Protein AF-0000000087527049 (afdb_homodimer)

Structure (mmCIF, N/CA/C/O backbone):
data_AF-0000000087527049-model_v1
#
loop_
_entity.id
_entity.type
_entity.pdbx_description
1 polymer 'Acetyltransferase (Isoleucine patch superfamily)'
#
loop_
_atom_site.group_PDB
_atom_site.id
_atom_site.type_symbol
_atom_site.label_atom_id
_atom_site.label_alt_id
_atom_site.label_comp_id
_atom_site.label_asym_id
_atom_site.label_entity_id
_atom_site.label_seq_id
_atom_site.pdbx_PDB_ins_code
_atom_site.Cartn_x
_atom_site.Cartn_y
_atom_site.Cartn_z
_atom_site.occupancy
_atom_site.B_iso_or_equiv
_atom_site.auth_seq_id
_atom_site.auth_comp_id
_atom_site.auth_asym_id
_atom_site.auth_atom_id
_atom_site.pdbx_PDB_model_num
ATOM 1 N N . MET A 1 1 ? -22.688 22.109 10.289 1 33.84 1 MET A N 1
ATOM 2 C CA . MET A 1 1 ? -22.656 21.359 9.031 1 33.84 1 MET A CA 1
ATOM 3 C C . MET A 1 1 ? -21.297 21.5 8.352 1 33.84 1 MET A C 1
ATOM 5 O O . MET A 1 1 ? -20.812 22.625 8.148 1 33.84 1 MET A O 1
ATOM 9 N N . MET A 1 2 ? -20.406 20.609 8.586 1 43.03 2 MET A N 1
ATOM 10 C CA . MET A 1 2 ? -19.062 20.766 8.039 1 43.03 2 MET A CA 1
ATOM 11 C C . MET A 1 2 ? -19.125 21.203 6.582 1 43.03 2 MET A C 1
ATOM 13 O O . MET A 1 2 ? -19.797 20.578 5.758 1 43.03 2 MET A O 1
ATOM 17 N N . LYS A 1 3 ? -18.844 22.438 6.332 1 48.72 3 LYS A N 1
ATOM 18 C CA . LYS A 1 3 ? -18.766 22.938 4.961 1 48.72 3 LYS A CA 1
ATOM 19 C C . LYS A 1 3 ? -17.859 22.047 4.113 1 48.72 3 LYS A C 1
ATOM 21 O O . LYS A 1 3 ? -16.766 21.656 4.555 1 48.72 3 LYS A O 1
ATOM 26 N N . LYS A 1 4 ? -18.359 21.453 3.115 1 58.06 4 LYS A N 1
ATOM 27 C CA . LYS A 1 4 ? -17.578 20.734 2.115 1 58.06 4 LYS A CA 1
ATOM 28 C C . LYS A 1 4 ? -16.281 21.484 1.795 1 58.06 4 LYS A C 1
ATOM 30 O O . LYS A 1 4 ? -16.219 22.703 1.866 1 58.06 4 LYS A O 1
ATOM 35 N N . THR A 1 5 ? -15.195 20.75 1.821 1 59.56 5 THR A N 1
ATOM 36 C CA . THR A 1 5 ? -13.891 21.297 1.467 1 59.56 5 THR A CA 1
ATOM 37 C C . THR A 1 5 ? -14.039 22.375 0.393 1 59.56 5 THR A C 1
ATOM 39 O O . THR A 1 5 ? -13.359 23.406 0.44 1 59.56 5 THR A O 1
ATOM 42 N N . HIS A 1 6 ? -14.984 22.141 -0.376 1 60.09 6 HIS A N 1
ATOM 43 C CA . HIS A 1 6 ? -15.211 23.094 -1.454 1 60.09 6 HIS A CA 1
ATOM 44 C C . HIS A 1 6 ? -15.664 24.438 -0.907 1 60.09 6 HIS A C 1
ATOM 46 O O . HIS A 1 6 ? -15.195 25.484 -1.363 1 60.09 6 HIS A O 1
ATOM 52 N N . ASN A 1 7 ? -16.5 24.359 0.045 1 62.25 7 ASN A N 1
ATOM 53 C CA . ASN A 1 7 ? -17 25.594 0.624 1 62.25 7 ASN A CA 1
ATOM 54 C C . ASN A 1 7 ? -15.906 26.328 1.401 1 62.25 7 ASN A C 1
ATOM 56 O O . ASN A 1 7 ? -15.852 27.562 1.399 1 62.25 7 ASN A O 1
ATOM 60 N N . ALA A 1 8 ? -15.086 25.547 1.95 1 62.91 8 ALA A N 1
ATOM 61 C CA . ALA A 1 8 ? -13.992 26.141 2.719 1 62.91 8 ALA A CA 1
ATOM 62 C C . ALA A 1 8 ? -13.016 26.875 1.807 1 62.91 8 ALA A C 1
ATOM 64 O O . ALA A 1 8 ? -12.5 27.938 2.168 1 62.91 8 ALA A O 1
ATOM 65 N N . ILE A 1 9 ? -12.844 26.281 0.621 1 67.12 9 ILE A N 1
ATOM 66 C CA . ILE A 1 9 ? -11.891 26.859 -0.322 1 67.12 9 ILE A CA 1
ATOM 67 C C . ILE A 1 9 ? -12.508 28.078 -1.01 1 67.12 9 ILE A C 1
ATOM 69 O O . ILE A 1 9 ? -11.812 29.062 -1.279 1 67.12 9 ILE A O 1
ATOM 73 N N . THR A 1 10 ? -13.766 28 -1.134 1 65.75 10 THR A N 1
ATOM 74 C CA . THR A 1 10 ? -14.406 29.047 -1.923 1 65.75 10 THR A CA 1
ATOM 75 C C . THR A 1 10 ? -15.047 30.094 -1.015 1 65.75 10 THR A C 1
ATOM 77 O O . THR A 1 10 ? -15.5 31.141 -1.485 1 65.75 10 THR A O 1
ATOM 80 N N . GLY A 1 11 ? -15.055 29.734 0.241 1 66.56 11 GLY A N 1
ATOM 81 C CA . GLY A 1 11 ? -15.758 30.609 1.16 1 66.56 11 GLY A CA 1
ATOM 82 C C . GLY A 1 11 ? -15.062 31.953 1.349 1 66.56 11 GLY A C 1
ATOM 83 O O . GLY A 1 11 ? -14.109 32.281 0.635 1 66.56 11 GLY A O 1
ATOM 84 N N . LYS A 1 12 ? -15.641 32.812 2.234 1 73.38 12 LYS A N 1
ATOM 85 C CA . LYS A 1 12 ? -15.172 34.156 2.496 1 73.38 12 LYS A CA 1
ATOM 86 C C . LYS A 1 12 ? -13.875 34.156 3.297 1 73.38 12 LYS A C 1
ATOM 88 O O . LYS A 1 12 ? -13.617 33.219 4.055 1 73.38 12 LYS A O 1
ATOM 93 N N . GLY A 1 13 ? -12.906 34.969 3.078 1 79 13 GLY A N 1
ATOM 94 C CA . GLY A 1 13 ? -11.633 35.094 3.76 1 79 13 GLY A CA 1
ATOM 95 C C . GLY A 1 13 ? -10.461 35.25 2.809 1 79 13 GLY A C 1
ATOM 96 O O . GLY A 1 13 ? -10.594 35 1.606 1 79 13 GLY A O 1
ATOM 97 N N . SER A 1 14 ? -9.391 35.781 3.406 1 88.56 14 SER A N 1
ATOM 98 C CA . SER A 1 14 ? -8.18 35.938 2.596 1 88.56 14 SER A CA 1
ATOM 99 C C . SER A 1 14 ? -7.637 34.562 2.191 1 88.56 14 SER A C 1
ATOM 101 O O . SER A 1 14 ? -7.891 33.562 2.863 1 88.56 14 SER A O 1
ATOM 103 N N . PRO A 1 15 ? -7.055 34.438 1.02 1 88.38 15 PRO A N 1
ATOM 104 C CA . PRO A 1 15 ? -6.434 33.188 0.6 1 88.38 15 PRO A CA 1
ATOM 105 C C . PRO A 1 15 ? -5.543 32.562 1.682 1 88.38 15 PRO A C 1
ATOM 107 O O . PRO A 1 15 ? -5.539 31.359 1.872 1 88.38 15 PRO A O 1
ATOM 110 N N . LEU A 1 16 ? -4.781 33.406 2.369 1 91.19 16 LEU A N 1
ATOM 111 C CA . LEU A 1 16 ? -3.895 32.906 3.422 1 91.19 16 LEU A CA 1
ATOM 112 C C . LEU A 1 16 ? -4.695 32.312 4.57 1 91.19 16 LEU A C 1
ATOM 114 O O . LEU A 1 16 ? -4.348 31.234 5.082 1 91.19 16 LEU A O 1
ATOM 118 N N . SER A 1 17 ? -5.684 33 5.02 1 90.62 17 SER A N 1
ATOM 119 C CA . SER A 1 17 ? -6.5 32.5 6.117 1 90.62 17 SER A CA 1
ATOM 120 C C . SER A 1 17 ? -7.148 31.172 5.758 1 90.62 17 SER A C 1
ATOM 122 O O . SER A 1 17 ? -7.234 30.266 6.594 1 90.62 17 SER A O 1
ATOM 124 N N . LYS A 1 18 ? -7.613 31.016 4.59 1 89.75 18 LYS A N 1
ATOM 125 C CA . LYS A 1 18 ? -8.195 29.766 4.121 1 89.75 18 LYS A CA 1
ATOM 126 C C . LYS A 1 18 ? -7.164 28.641 4.152 1 89.75 18 LYS A C 1
ATOM 128 O O . LYS A 1 18 ? -7.473 27.516 4.566 1 89.75 18 LYS A O 1
ATOM 133 N N . TYR A 1 19 ? -6.008 28.953 3.65 1 92.69 19 TYR A N 1
ATOM 134 C CA . TYR A 1 19 ? -4.914 27.984 3.68 1 92.69 19 TYR A CA 1
ATOM 135 C C . TYR A 1 19 ? -4.613 27.547 5.105 1 92.69 19 TYR A C 1
ATOM 137 O O . TYR A 1 19 ? -4.453 26.359 5.375 1 92.69 19 TYR A O 1
ATOM 145 N N . GLN A 1 20 ? -4.547 28.531 5.949 1 92.56 20 GLN A N 1
ATOM 146 C CA . GLN A 1 20 ? -4.277 28.219 7.348 1 92.56 20 GLN A CA 1
ATOM 147 C C . GLN A 1 20 ? -5.359 27.328 7.934 1 92.56 20 GLN A C 1
ATOM 149 O O . GLN A 1 20 ? -5.062 26.359 8.648 1 92.56 20 GLN A O 1
ATOM 154 N N . ASP A 1 21 ? -6.527 27.578 7.574 1 90.06 21 ASP A N 1
ATOM 155 C CA . ASP A 1 21 ? -7.645 26.828 8.125 1 90.06 21 ASP A CA 1
ATOM 156 C C . ASP A 1 21 ? -7.664 25.406 7.586 1 90.06 21 ASP A C 1
ATOM 158 O O . ASP A 1 21 ? -8.016 24.469 8.305 1 90.06 21 ASP A O 1
ATOM 162 N N . ILE A 1 22 ? -7.293 25.188 6.398 1 89.56 22 ILE A N 1
ATOM 163 C CA . ILE A 1 22 ? -7.422 23.891 5.742 1 89.56 22 ILE A CA 1
ATOM 164 C C . ILE A 1 22 ? -6.16 23.062 5.984 1 89.56 22 ILE A C 1
ATOM 166 O O . ILE A 1 22 ? -6.242 21.875 6.301 1 89.56 22 ILE A O 1
ATOM 170 N N . MET A 1 23 ? -5.055 23.672 5.859 1 93.38 23 MET A N 1
ATOM 171 C CA . MET A 1 23 ? -3.793 22.938 5.848 1 93.38 23 MET A CA 1
ATOM 172 C C . MET A 1 23 ? -3.146 22.938 7.227 1 93.38 23 MET A C 1
ATOM 174 O O . MET A 1 23 ? -2.812 21.875 7.766 1 93.38 23 MET A O 1
ATOM 178 N N . VAL A 1 24 ? -3.002 24.125 7.801 1 94.06 24 VAL A N 1
ATOM 179 C CA . VAL A 1 24 ? -2.211 24.281 9.016 1 94.06 24 VAL A CA 1
ATOM 180 C C . VAL A 1 24 ? -3.047 23.906 10.234 1 94.06 24 VAL A C 1
ATOM 182 O O . VAL A 1 24 ? -2.57 23.188 11.125 1 94.06 24 VAL A O 1
ATOM 185 N N . GLY A 1 25 ? -4.281 24.344 10.367 1 91.81 25 GLY A N 1
ATOM 186 C CA . GLY A 1 25 ? -5.156 24.125 11.5 1 91.81 25 GLY A CA 1
ATOM 187 C C . GLY A 1 25 ? -5.02 25.188 12.578 1 91.81 25 GLY A C 1
ATOM 188 O O . GLY A 1 25 ? -5.438 24.984 13.719 1 91.81 25 GLY A O 1
ATOM 189 N N . SER A 1 26 ? -4.305 26.297 12.266 1 92.19 26 SER A N 1
ATOM 190 C CA . SER A 1 26 ? -4.09 27.406 13.188 1 92.19 26 SER A CA 1
ATOM 191 C C . SER A 1 26 ? -3.939 28.734 12.438 1 92.19 26 SER A C 1
ATOM 193 O O . SER A 1 26 ? -3.354 28.781 11.359 1 92.19 26 SER A O 1
ATOM 195 N N . ARG A 1 27 ? -4.336 29.766 13.094 1 91.44 27 ARG A N 1
ATOM 196 C CA . ARG A 1 27 ? -4.223 31.094 12.523 1 91.44 27 ARG A CA 1
ATOM 197 C C . ARG A 1 27 ? -2.979 31.812 13.039 1 91.44 27 ARG A C 1
ATOM 199 O O . ARG A 1 27 ? -2.68 32.938 12.625 1 91.44 27 ARG A O 1
ATOM 206 N N . SER A 1 28 ? -2.301 31.109 13.867 1 93.56 28 SER A N 1
ATOM 207 C CA . SER A 1 28 ? -1.06 31.656 14.398 1 93.56 28 SER A CA 1
ATOM 208 C C . SER A 1 28 ? -0.001 31.781 13.305 1 93.56 28 SER A C 1
ATOM 210 O O . SER A 1 28 ? 0.244 30.844 12.562 1 93.56 28 SER A O 1
ATOM 212 N N . PHE A 1 29 ? 0.633 32.906 13.258 1 94.62 29 PHE A N 1
ATOM 213 C CA . PHE A 1 29 ? 1.674 33.156 12.258 1 94.62 29 PHE A CA 1
ATOM 214 C C . PHE A 1 29 ? 2.885 32.25 12.523 1 94.62 29 PHE A C 1
ATOM 216 O O . PHE A 1 29 ? 3.496 31.75 11.586 1 94.62 29 PHE A O 1
ATOM 223 N N . ALA A 1 30 ? 3.223 32.125 13.789 1 96.12 30 ALA A N 1
ATOM 224 C CA . ALA A 1 30 ? 4.332 31.234 14.156 1 96.12 30 ALA A CA 1
ATOM 225 C C . ALA A 1 30 ? 4.066 29.797 13.711 1 96.12 30 ALA A C 1
ATOM 227 O O . ALA A 1 30 ? 4.953 29.141 13.172 1 96.12 30 ALA A O 1
ATOM 228 N N . ALA A 1 31 ? 2.859 29.344 13.906 1 95.38 31 ALA A N 1
ATOM 229 C CA . ALA A 1 31 ? 2.484 28 13.484 1 95.38 31 ALA A CA 1
ATOM 230 C C . ALA A 1 31 ? 2.549 27.859 11.969 1 95.38 31 ALA A C 1
ATOM 232 O O . ALA A 1 31 ? 3 26.828 11.453 1 95.38 31 ALA A O 1
ATOM 233 N N . PHE A 1 32 ? 2.031 28.875 11.273 1 96.38 32 PHE A N 1
ATOM 234 C CA . PHE A 1 32 ? 2.057 28.891 9.812 1 96.38 32 PHE A CA 1
ATOM 235 C C . PHE A 1 32 ? 3.488 28.797 9.297 1 96.38 32 PHE A C 1
ATOM 237 O O . PHE A 1 32 ? 3.785 27.969 8.438 1 96.38 32 PHE A O 1
ATOM 244 N N . LEU A 1 33 ? 4.414 29.594 9.812 1 97.69 33 LEU A N 1
ATOM 245 C CA . LEU A 1 33 ? 5.797 29.609 9.352 1 97.69 33 LEU A CA 1
ATOM 246 C C . LEU A 1 33 ? 6.473 28.266 9.617 1 97.69 33 LEU A C 1
ATOM 248 O O . LEU A 1 33 ? 7.238 27.781 8.789 1 97.69 33 LEU A O 1
ATOM 252 N N . TYR A 1 34 ? 6.258 27.75 10.852 1 97.88 34 TYR A N 1
ATOM 253 C CA . TYR A 1 34 ? 6.852 26.453 11.18 1 97.88 34 TYR A CA 1
ATOM 254 C C . TYR A 1 34 ? 6.336 25.375 10.25 1 97.88 34 TYR A C 1
ATOM 256 O O . TYR A 1 34 ? 7.105 24.516 9.789 1 97.88 34 TYR A O 1
ATOM 264 N N . TYR A 1 35 ? 5.023 25.391 10 1 97.75 35 TYR A N 1
ATOM 265 C CA . TYR A 1 35 ? 4.422 24.453 9.055 1 97.75 35 TYR A CA 1
ATOM 266 C C . TYR A 1 35 ? 5.078 24.578 7.684 1 97.75 35 TYR A C 1
ATOM 268 O O . TYR A 1 35 ? 5.438 23.562 7.07 1 97.75 35 TYR A O 1
ATOM 276 N N . GLU A 1 36 ? 5.23 25.797 7.141 1 97.81 36 GLU A N 1
ATOM 277 C CA . GLU A 1 36 ? 5.844 26.016 5.836 1 97.81 36 GLU A CA 1
ATOM 278 C C . GLU A 1 36 ? 7.273 25.484 5.797 1 97.81 36 GLU A C 1
ATOM 280 O O . GLU A 1 36 ? 7.695 24.891 4.805 1 97.81 36 GLU A O 1
ATOM 285 N N . TRP A 1 37 ? 8.031 25.766 6.875 1 97.94 37 TRP A N 1
ATOM 286 C CA . TRP A 1 37 ? 9.383 25.234 6.996 1 97.94 37 TRP A CA 1
ATOM 287 C C . TRP A 1 37 ? 9.391 23.719 6.871 1 97.94 37 TRP A C 1
ATOM 289 O O . TRP A 1 37 ? 10.172 23.156 6.09 1 97.94 37 TRP A O 1
ATOM 299 N N . CYS A 1 38 ? 8.5 23.078 7.52 1 98 38 CYS A N 1
ATOM 300 C CA . CYS A 1 38 ? 8.414 21.625 7.512 1 98 38 CYS A CA 1
ATOM 301 C C . CYS A 1 38 ? 7.988 21.109 6.141 1 98 38 CYS A C 1
ATOM 303 O O . CYS A 1 38 ? 8.453 20.062 5.695 1 98 38 CYS A O 1
ATOM 305 N N . GLN A 1 39 ? 7.059 21.812 5.469 1 97.25 39 GLN A N 1
ATOM 306 C CA . GLN A 1 39 ? 6.629 21.406 4.133 1 97.25 39 GLN A CA 1
ATOM 307 C C . GLN A 1 39 ? 7.801 21.406 3.154 1 97.25 39 GLN A C 1
ATOM 309 O O . GLN A 1 39 ? 7.855 20.578 2.244 1 97.25 39 GLN A O 1
ATOM 314 N N . LEU A 1 40 ? 8.75 22.328 3.295 1 96.94 40 LEU A N 1
ATOM 315 C CA . LEU A 1 40 ? 9.914 22.406 2.424 1 96.94 40 LEU A CA 1
ATOM 316 C C . LEU A 1 40 ? 10.797 21.172 2.582 1 96.94 40 LEU A C 1
ATOM 318 O O . LEU A 1 40 ? 11.5 20.781 1.648 1 96.94 40 LEU A O 1
ATOM 322 N N . LEU A 1 41 ? 10.719 20.578 3.703 1 97.44 41 LEU A N 1
ATOM 323 C CA . LEU A 1 41 ? 11.539 19.391 3.99 1 97.44 41 LEU A CA 1
ATOM 324 C C . LEU A 1 41 ? 10.891 18.141 3.418 1 97.44 41 LEU A C 1
ATOM 326 O O . LEU A 1 41 ? 11.555 17.109 3.273 1 97.44 41 LEU A O 1
ATOM 330 N N . GLY A 1 42 ? 9.617 18.172 3.125 1 96 42 GLY A N 1
ATOM 331 C CA . GLY A 1 42 ? 8.812 17.031 2.717 1 96 42 GLY A CA 1
ATOM 332 C C . GLY A 1 42 ? 9.398 16.281 1.536 1 96 42 GLY A C 1
ATOM 333 O O . GLY A 1 42 ? 9.594 15.062 1.6 1 96 42 GLY A O 1
ATOM 334 N N . PRO A 1 43 ? 9.812 17.016 0.559 1 95.12 43 PRO A N 1
ATOM 335 C CA . PRO A 1 43 ? 10.266 16.328 -0.649 1 95.12 43 PRO A CA 1
ATOM 336 C C . PRO A 1 43 ? 11.75 16 -0.619 1 95.12 43 PRO A C 1
ATOM 338 O O . PRO A 1 43 ? 12.258 15.32 -1.516 1 95.12 43 PRO A O 1
ATOM 341 N N . VAL A 1 44 ? 12.555 16.484 0.331 1 95.56 44 VAL A N 1
ATOM 342 C CA . VAL A 1 44 ? 13.992 16.234 0.388 1 95.56 44 VAL A CA 1
ATOM 343 C C . VAL A 1 44 ? 14.25 14.727 0.525 1 95.56 44 VAL A C 1
ATOM 345 O O . VAL A 1 44 ? 13.82 14.102 1.499 1 95.56 44 VAL A O 1
ATOM 348 N N . PRO A 1 45 ? 14.906 14.133 -0.459 1 94.88 45 PRO A N 1
ATOM 349 C CA . PRO A 1 45 ? 15.102 12.68 -0.456 1 94.88 45 PRO A CA 1
ATOM 350 C C . PRO A 1 45 ? 16.297 12.242 0.394 1 94.88 45 PRO A C 1
ATOM 352 O O . PRO A 1 45 ? 17 13.086 0.942 1 94.88 45 PRO A O 1
ATOM 355 N N . GLY A 1 46 ? 16.406 10.906 0.579 1 94.94 46 GLY A N 1
ATOM 356 C CA . GLY A 1 46 ? 17.609 10.305 1.128 1 94.94 46 GLY A CA 1
ATOM 357 C C . GLY A 1 46 ? 17.719 10.453 2.635 1 94.94 46 GLY A C 1
ATOM 358 O O . GLY A 1 46 ? 16.734 10.773 3.303 1 94.94 46 GLY A O 1
ATOM 359 N N . ALA A 1 47 ? 18.906 10.234 3.102 1 95.44 47 ALA A N 1
ATOM 360 C CA . ALA A 1 47 ? 19.203 10.211 4.535 1 95.44 47 ALA A CA 1
ATOM 361 C C . ALA A 1 47 ? 19.047 11.602 5.145 1 95.44 47 ALA A C 1
ATOM 363 O O . ALA A 1 47 ? 18.531 11.742 6.262 1 95.44 47 ALA A O 1
ATOM 364 N N . LEU A 1 48 ? 19.5 12.547 4.375 1 95.62 48 LEU A N 1
ATOM 365 C CA . LEU A 1 48 ? 19.375 13.914 4.875 1 95.62 48 LEU A CA 1
ATOM 366 C C . LEU A 1 48 ? 17.922 14.297 5.082 1 95.62 48 LEU A C 1
ATOM 368 O O . LEU A 1 48 ? 17.562 14.867 6.113 1 95.62 48 LEU A O 1
ATOM 372 N N . GLY A 1 49 ? 17.078 13.992 4.055 1 96.88 49 GLY A N 1
ATOM 373 C CA . GLY A 1 49 ? 15.656 14.266 4.199 1 96.88 49 GLY A CA 1
ATOM 374 C C . GLY A 1 49 ? 15.031 13.562 5.387 1 96.88 49 GLY A C 1
ATOM 375 O O . GLY A 1 49 ? 14.25 14.156 6.129 1 96.88 49 GLY A O 1
ATOM 376 N N . LEU A 1 50 ? 15.383 12.367 5.547 1 96.5 50 LEU A N 1
ATOM 377 C CA . LEU A 1 50 ? 14.875 11.57 6.66 1 96.5 50 LEU A CA 1
ATOM 378 C C . LEU A 1 50 ? 15.289 12.18 7.996 1 96.5 50 LEU A C 1
ATOM 380 O O . LEU A 1 50 ? 14.469 12.289 8.914 1 96.5 50 LEU A O 1
ATOM 384 N N . ALA A 1 51 ? 16.5 12.547 8.148 1 96.94 51 ALA A N 1
ATOM 385 C CA . ALA A 1 51 ? 17.031 13.117 9.383 1 96.94 51 ALA A CA 1
ATOM 386 C C . ALA A 1 51 ? 16.344 14.438 9.719 1 96.94 51 ALA A C 1
ATOM 388 O O . ALA A 1 51 ? 15.969 14.68 10.867 1 96.94 51 ALA A O 1
ATOM 389 N N . LEU A 1 52 ? 16.234 15.258 8.727 1 98.06 52 LEU A N 1
ATOM 390 C CA . LEU A 1 52 ? 15.633 16.562 8.945 1 98.06 52 LEU A CA 1
ATOM 391 C C . LEU A 1 52 ? 14.164 16.438 9.352 1 98.06 52 LEU A C 1
ATOM 393 O O . LEU A 1 52 ? 13.695 17.141 10.25 1 98.06 52 LEU A O 1
ATOM 397 N N . ARG A 1 53 ? 13.461 15.594 8.727 1 98.12 53 ARG A N 1
ATOM 398 C CA . ARG A 1 53 ? 12.062 15.398 9.086 1 98.12 53 ARG A CA 1
ATOM 399 C C . ARG A 1 53 ? 11.938 14.781 10.477 1 98.12 53 ARG A C 1
ATOM 401 O O . ARG A 1 53 ? 11.039 15.133 11.242 1 98.12 53 ARG A O 1
ATOM 408 N N . LYS A 1 54 ? 12.734 13.812 10.789 1 97.25 54 LYS A N 1
ATOM 409 C CA . LYS A 1 54 ? 12.75 13.242 12.133 1 97.25 54 LYS A CA 1
ATOM 410 C C . LYS A 1 54 ? 12.969 14.32 13.188 1 97.25 54 LYS A C 1
ATOM 412 O O . LYS A 1 54 ? 12.398 14.258 14.273 1 97.25 54 LYS A O 1
ATOM 417 N N . LEU A 1 55 ? 13.812 15.281 12.859 1 97.81 55 LEU A N 1
ATOM 418 C CA . LEU A 1 55 ? 14.188 16.328 13.805 1 97.81 55 LEU A CA 1
ATOM 419 C C . LEU A 1 55 ? 13.078 17.359 13.93 1 97.81 55 LEU A C 1
ATOM 421 O O . LEU A 1 55 ? 12.734 17.781 15.039 1 97.81 55 LEU A O 1
ATOM 425 N N . PHE A 1 56 ? 12.453 17.766 12.883 1 98.5 56 PHE A N 1
ATOM 426 C CA . PHE A 1 56 ? 11.633 18.969 12.906 1 98.5 56 PHE A CA 1
ATOM 427 C C . PHE A 1 56 ? 10.148 18.609 12.891 1 98.5 56 PHE A C 1
ATOM 429 O O . PHE A 1 56 ? 9.32 19.359 13.414 1 98.5 56 PHE A O 1
ATOM 436 N N . TRP A 1 57 ? 9.703 17.531 12.266 1 98.69 57 TRP A N 1
ATOM 437 C CA . TRP A 1 57 ? 8.289 17.266 11.992 1 98.69 57 TRP A CA 1
ATOM 438 C C . TRP A 1 57 ? 7.547 16.938 13.281 1 98.69 57 TRP A C 1
ATOM 440 O O . TRP A 1 57 ? 6.352 17.203 13.406 1 98.69 57 TRP A O 1
ATOM 450 N N . PRO A 1 58 ? 8.203 16.312 14.281 1 98.62 58 PRO A N 1
ATOM 451 C CA . PRO A 1 58 ? 7.477 15.93 15.492 1 98.62 58 PRO A CA 1
ATOM 452 C C . PRO A 1 58 ? 6.746 17.109 16.141 1 98.62 58 PRO A C 1
ATOM 454 O O . PRO A 1 58 ? 5.645 16.938 16.672 1 98.62 58 PRO A O 1
ATOM 457 N N . ALA A 1 59 ? 7.27 18.266 16.078 1 98.19 59 ALA A N 1
ATOM 458 C CA . ALA A 1 59 ? 6.699 19.422 16.75 1 98.19 59 ALA A CA 1
ATOM 459 C C . ALA A 1 59 ? 5.406 19.875 16.078 1 98.19 59 ALA A C 1
ATOM 461 O O . ALA A 1 59 ? 4.648 20.672 16.625 1 98.19 59 ALA A O 1
ATOM 462 N N . MET A 1 60 ? 5.109 19.391 14.883 1 97.56 60 MET A N 1
ATOM 463 C CA . MET A 1 60 ? 3.887 19.766 14.172 1 97.56 60 MET A CA 1
ATOM 464 C C . MET A 1 60 ? 2.68 19.031 14.75 1 97.56 60 MET A C 1
ATOM 466 O O . MET A 1 60 ? 1.553 19.516 14.664 1 97.56 60 MET A O 1
ATOM 470 N N . PHE A 1 61 ? 2.934 17.844 15.273 1 98.44 61 PHE A N 1
ATOM 471 C CA . PHE A 1 61 ? 1.848 16.969 15.688 1 98.44 61 PHE A CA 1
ATOM 472 C C . PHE A 1 61 ? 1.352 17.344 17.078 1 98.44 61 PHE A C 1
ATOM 474 O O . PHE A 1 61 ? 2.057 18.016 17.844 1 98.44 61 PHE A O 1
ATOM 481 N N . ALA A 1 62 ? 0.098 16.938 17.312 1 98.19 62 ALA A N 1
ATOM 482 C CA . ALA A 1 62 ? -0.417 17.125 18.672 1 98.19 62 ALA A CA 1
ATOM 483 C C . ALA A 1 62 ? 0.479 16.438 19.703 1 98.19 62 ALA A C 1
ATOM 485 O O . ALA A 1 62 ? 0.753 17 20.766 1 98.19 62 ALA A O 1
ATOM 486 N N . SER A 1 63 ? 0.846 15.258 19.422 1 98.5 63 SER A N 1
ATOM 487 C CA . SER A 1 63 ? 1.871 14.5 20.125 1 98.5 63 SER A CA 1
ATOM 488 C C . SER A 1 63 ? 2.617 13.555 19.203 1 98.5 63 SER A C 1
ATOM 490 O O . SER A 1 63 ? 2.082 13.141 18.172 1 98.5 63 SER A O 1
ATOM 492 N N . CYS A 1 64 ? 3.791 13.289 19.531 1 98.5 64 CYS A N 1
ATOM 493 C CA . CYS A 1 64 ? 4.641 12.391 18.766 1 98.5 64 CYS A CA 1
ATOM 494 C C . CYS A 1 64 ? 5.641 11.68 19.672 1 98.5 64 CYS A C 1
ATOM 496 O O . CYS A 1 64 ? 6.543 12.312 20.219 1 98.5 64 CYS A O 1
ATOM 498 N N . GLY A 1 65 ? 5.441 10.406 19.766 1 98.12 65 GLY A N 1
ATOM 499 C CA . GLY A 1 65 ? 6.344 9.633 20.594 1 98.12 65 GLY A CA 1
ATOM 500 C C . GLY A 1 65 ? 7.734 9.492 20.016 1 98.12 65 GLY A C 1
ATOM 501 O O . GLY A 1 65 ? 7.98 9.914 18.875 1 98.12 65 GLY A O 1
ATOM 502 N N . ARG A 1 66 ? 8.586 8.867 20.797 1 96.5 66 ARG A N 1
ATOM 503 C CA . ARG A 1 66 ? 9.969 8.664 20.359 1 96.5 66 ARG A CA 1
ATOM 504 C C . ARG A 1 66 ? 10.039 7.645 19.234 1 96.5 66 ARG A C 1
ATOM 506 O O . ARG A 1 66 ? 9.188 6.754 19.141 1 96.5 66 ARG A O 1
ATOM 513 N N . GLY A 1 67 ? 11.023 7.859 18.344 1 95.56 67 GLY A N 1
ATOM 514 C CA . GLY A 1 67 ? 11.367 6.828 17.391 1 95.56 67 GLY A CA 1
ATOM 515 C C . GLY A 1 67 ? 10.539 6.906 16.109 1 95.56 67 GLY A C 1
ATOM 516 O O . GLY A 1 67 ? 10.648 6.043 15.242 1 95.56 67 GLY A O 1
ATOM 517 N N . CYS A 1 68 ? 9.727 7.879 15.961 1 97.19 68 CYS A N 1
ATOM 518 C CA . CYS A 1 68 ? 8.906 8.008 14.758 1 97.19 68 CYS A CA 1
ATOM 519 C C . CYS A 1 68 ? 9.766 8.352 13.547 1 97.19 68 CYS A C 1
ATOM 521 O O . CYS A 1 68 ? 10.805 9 13.68 1 97.19 68 CYS A O 1
ATOM 523 N N . MET A 1 69 ? 9.359 7.844 12.453 1 96.81 69 MET A N 1
ATOM 524 C CA . MET A 1 69 ? 10.07 8.07 11.195 1 96.81 69 MET A CA 1
ATOM 525 C C . MET A 1 69 ? 9.117 8.555 10.109 1 96.81 69 MET A C 1
ATOM 527 O O . MET A 1 69 ? 8 8.055 9.992 1 96.81 69 MET A O 1
ATOM 531 N N . PHE A 1 70 ? 9.602 9.5 9.281 1 98.25 70 PHE A N 1
ATOM 532 C CA . PHE A 1 70 ? 8.797 10.117 8.234 1 98.25 70 PHE A CA 1
ATOM 533 C C . PHE A 1 70 ? 9.531 10.102 6.902 1 98.25 70 PHE A C 1
ATOM 535 O O . PHE A 1 70 ? 10.508 10.828 6.719 1 98.25 70 PHE A O 1
ATOM 542 N N . ALA A 1 71 ? 9.031 9.305 5.988 1 97.75 71 ALA A N 1
ATOM 543 C CA . ALA A 1 71 ? 9.648 9.25 4.664 1 97.75 71 ALA A CA 1
ATOM 544 C C . ALA A 1 71 ? 9.281 10.484 3.84 1 97.75 71 ALA A C 1
ATOM 546 O O . ALA A 1 71 ? 8.805 11.477 4.383 1 97.75 71 ALA A O 1
ATOM 547 N N . SER A 1 72 ? 9.695 10.492 2.594 1 97.25 72 SER A N 1
ATOM 548 C CA . SER A 1 72 ? 9.5 11.68 1.765 1 97.25 72 SER A CA 1
ATOM 549 C C . SER A 1 72 ? 8.125 11.68 1.117 1 97.25 72 SER A C 1
ATOM 551 O O . SER A 1 72 ? 7.48 10.625 1.009 1 97.25 72 SER A O 1
ATOM 553 N N . GLY A 1 73 ? 7.648 12.82 0.75 1 97.06 73 GLY A N 1
ATOM 554 C CA . GLY A 1 73 ? 6.441 12.969 -0.046 1 97.06 73 GLY A CA 1
ATOM 555 C C . GLY A 1 73 ? 5.172 12.805 0.764 1 97.06 73 GLY A C 1
ATOM 556 O O . GLY A 1 73 ? 4.105 12.523 0.208 1 97.06 73 GLY A O 1
ATOM 557 N N . ILE A 1 74 ? 5.27 12.906 2.025 1 98.06 74 ILE A N 1
ATOM 558 C CA . ILE A 1 74 ? 4.105 12.812 2.902 1 98.06 74 ILE A CA 1
ATOM 559 C C . ILE A 1 74 ? 3.348 14.141 2.895 1 98.06 74 ILE A C 1
ATOM 561 O O . ILE A 1 74 ? 3.955 15.211 2.895 1 98.06 74 ILE A O 1
ATOM 565 N N . THR A 1 75 ? 2.031 14.031 2.881 1 98.12 75 THR A N 1
ATOM 566 C CA . THR A 1 75 ? 1.164 15.195 2.986 1 98.12 75 THR A CA 1
ATOM 567 C C . THR A 1 75 ? 0.427 15.203 4.32 1 98.12 75 THR A C 1
ATOM 569 O O . THR A 1 75 ? -0.241 14.227 4.672 1 98.12 75 THR A O 1
ATOM 572 N N . LEU A 1 76 ? 0.551 16.281 5.031 1 98.25 76 LEU A N 1
ATOM 573 C CA . LEU A 1 76 ? -0.128 16.438 6.312 1 98.25 76 LEU A CA 1
ATOM 574 C C . LEU A 1 76 ? -1.074 17.641 6.281 1 98.25 76 LEU A C 1
ATOM 576 O O . LEU A 1 76 ? -0.674 18.734 5.902 1 98.25 76 LEU A O 1
ATOM 580 N N . ARG A 1 77 ? -2.281 17.391 6.617 1 97.81 77 ARG A N 1
ATOM 581 C CA . ARG A 1 77 ? -3.244 18.469 6.836 1 97.81 77 ARG A CA 1
ATOM 582 C C . ARG A 1 77 ? -3.68 18.516 8.297 1 97.81 77 ARG A C 1
ATOM 584 O O . ARG A 1 77 ? -4.191 17.531 8.836 1 97.81 77 ARG A O 1
ATOM 591 N N . GLN A 1 78 ? -3.498 19.672 8.922 1 97.25 78 GLN A N 1
ATOM 592 C CA . GLN A 1 78 ? -3.799 19.938 10.328 1 97.25 78 GLN A CA 1
ATOM 593 C C . GLN A 1 78 ? -3.135 18.906 11.234 1 97.25 78 GLN A C 1
ATOM 595 O O . GLN A 1 78 ? -3.809 18.25 12.031 1 97.25 78 GLN A O 1
ATOM 600 N N . PRO A 1 79 ? -1.796 18.859 11.117 1 98 79 PRO A N 1
ATOM 601 C CA . PRO A 1 79 ? -1.082 17.859 11.914 1 98 79 PRO A CA 1
ATOM 602 C C . PRO A 1 79 ? -1.225 18.094 13.414 1 98 79 PRO A C 1
ATOM 604 O O . PRO A 1 79 ? -0.986 17.172 14.211 1 98 79 PRO A O 1
ATOM 607 N N . SER A 1 80 ? -1.638 19.25 13.828 1 97.38 80 SER A N 1
ATOM 608 C CA . SER A 1 80 ? -1.847 19.547 15.242 1 97.38 80 SER A CA 1
ATOM 609 C C . SER A 1 80 ? -3.016 18.75 15.812 1 97.38 80 SER A C 1
ATOM 611 O O . SER A 1 80 ? -3.225 18.719 17.016 1 97.38 80 SER A O 1
ATOM 613 N N . LYS A 1 81 ? -3.719 18.031 14.984 1 98.12 81 LYS A N 1
ATOM 614 C CA . LYS A 1 81 ? -4.848 17.219 15.414 1 98.12 81 LYS A CA 1
ATOM 615 C C 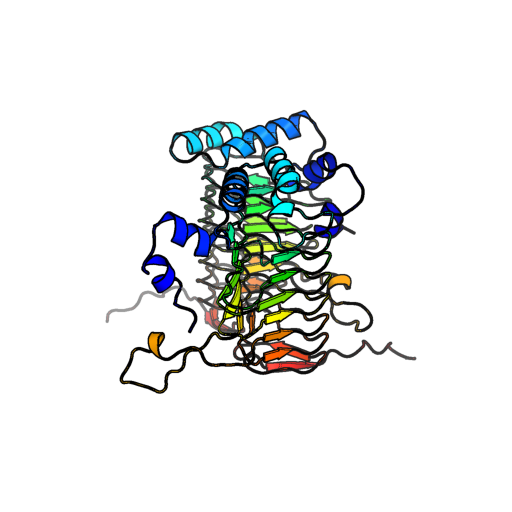. LYS A 1 81 ? -4.512 15.727 15.336 1 98.12 81 LYS A C 1
ATOM 617 O O . LYS A 1 81 ? -5.398 14.883 15.422 1 98.12 81 LYS A O 1
ATOM 622 N N . ILE A 1 82 ? -3.289 15.398 15.141 1 98.81 82 ILE A N 1
ATOM 623 C CA . ILE A 1 82 ? -2.84 14.023 14.961 1 98.81 82 ILE A CA 1
ATOM 624 C C . ILE A 1 82 ? -1.931 13.617 16.109 1 98.81 82 ILE A C 1
ATOM 626 O O . ILE A 1 82 ? -0.967 14.32 16.438 1 98.81 82 ILE A O 1
ATOM 630 N N . ASP A 1 83 ? -2.256 12.523 16.75 1 98.81 83 ASP A N 1
ATOM 631 C CA . ASP A 1 83 ? -1.472 11.922 17.828 1 98.81 83 ASP A CA 1
ATOM 632 C C . ASP A 1 83 ? -0.734 10.68 17.328 1 98.81 83 ASP A C 1
ATOM 634 O O . ASP A 1 83 ? -1.355 9.734 16.828 1 98.81 83 ASP A O 1
ATOM 638 N N . LEU A 1 84 ? 0.527 10.711 17.484 1 98.88 84 LEU A N 1
ATOM 639 C CA . LEU A 1 84 ? 1.356 9.562 17.141 1 98.88 84 LEU A CA 1
ATOM 640 C C . LEU A 1 84 ? 2.01 8.961 18.375 1 98.88 84 LEU A C 1
ATOM 642 O O . LEU A 1 84 ? 2.633 9.68 19.156 1 98.88 84 LEU A O 1
ATOM 646 N N . GLY A 1 85 ? 1.872 7.66 18.516 1 98.75 85 GLY A N 1
ATOM 647 C CA . GLY A 1 85 ? 2.596 6.961 19.578 1 98.75 85 GLY A CA 1
ATOM 648 C C . GLY A 1 85 ? 4.082 6.828 19.281 1 98.75 85 GLY A C 1
ATOM 649 O O . GLY A 1 85 ? 4.648 7.629 18.547 1 98.75 85 GLY A O 1
ATOM 650 N N . GLU A 1 86 ? 4.707 5.852 19.984 1 98.25 86 GLU A N 1
ATOM 651 C CA . GLU A 1 86 ? 6.129 5.586 19.781 1 98.25 86 GLU A CA 1
ATOM 652 C C . GLU A 1 86 ? 6.359 4.695 18.562 1 98.25 86 GLU A C 1
ATOM 654 O O . GLU A 1 86 ? 5.527 3.85 18.234 1 98.25 86 GLU A O 1
ATOM 659 N N . ASP A 1 87 ? 7.492 4.926 17.891 1 97.31 87 ASP A N 1
ATOM 660 C CA . ASP A 1 87 ? 7.996 4.055 16.828 1 97.31 87 ASP A CA 1
ATOM 661 C C . ASP A 1 87 ? 6.969 3.902 15.711 1 97.31 87 ASP A C 1
ATOM 663 O O . ASP A 1 87 ? 6.723 2.791 15.234 1 97.31 87 ASP A O 1
ATOM 667 N N . VAL A 1 88 ? 6.332 5.008 15.375 1 98.5 88 VAL A N 1
ATOM 668 C CA . VAL A 1 88 ? 5.43 5.051 14.234 1 98.5 88 VAL A CA 1
ATOM 669 C C . VAL A 1 88 ? 6.223 5.348 12.961 1 98.5 88 VAL A C 1
ATOM 671 O O . VAL A 1 88 ? 7.121 6.191 12.961 1 98.5 88 VAL A O 1
ATOM 674 N N . VAL A 1 89 ? 5.902 4.617 11.898 1 98.19 89 VAL A N 1
ATOM 675 C CA . VAL A 1 89 ? 6.57 4.828 10.617 1 98.19 89 VAL A CA 1
ATOM 676 C C . VAL A 1 89 ? 5.555 5.262 9.57 1 98.19 89 VAL A C 1
ATOM 678 O O . VAL A 1 89 ? 4.555 4.574 9.336 1 98.19 89 VAL A O 1
ATOM 681 N N . LEU A 1 90 ? 5.734 6.371 8.953 1 98.62 90 LEU A N 1
ATOM 682 C CA . LEU A 1 90 ? 5 6.824 7.781 1 98.62 90 LEU A CA 1
ATOM 683 C C . LEU A 1 90 ? 5.859 6.723 6.527 1 98.62 90 LEU A C 1
ATOM 685 O O . LEU A 1 90 ? 6.832 7.465 6.375 1 98.62 90 LEU A O 1
ATOM 689 N N . SER A 1 91 ? 5.496 5.859 5.652 1 98.31 91 SER A N 1
ATOM 690 C CA . SER A 1 91 ? 6.293 5.625 4.453 1 98.31 91 SER A CA 1
ATOM 691 C C . SER A 1 91 ? 5.98 6.66 3.373 1 98.31 91 SER A C 1
ATOM 693 O O . SER A 1 91 ? 5.145 7.539 3.574 1 98.31 91 SER A O 1
ATOM 695 N N . GLU A 1 92 ? 6.719 6.555 2.318 1 98.06 92 GLU A N 1
ATOM 696 C CA . GLU A 1 92 ? 6.617 7.535 1.242 1 98.06 92 GLU A CA 1
ATOM 697 C C . GLU A 1 92 ? 5.18 7.656 0.737 1 98.06 92 GLU A C 1
ATOM 699 O O . GLU A 1 92 ? 4.484 6.648 0.586 1 98.06 92 GLU A O 1
ATOM 704 N N . GLY A 1 93 ? 4.727 8.898 0.539 1 98.12 93 GLY A N 1
ATOM 705 C CA . GLY A 1 93 ? 3.494 9.18 -0.183 1 98.12 93 GLY A CA 1
ATOM 706 C C . GLY A 1 93 ? 2.26 9.125 0.697 1 98.12 93 GLY A C 1
ATOM 707 O O . GLY A 1 93 ? 1.145 9.352 0.225 1 98.12 93 GLY A O 1
ATOM 708 N N . CYS A 1 94 ? 2.438 8.875 1.958 1 98.75 94 CYS A N 1
ATOM 709 C CA . CYS A 1 94 ? 1.279 8.844 2.846 1 98.75 94 CYS A CA 1
ATOM 710 C C . CYS A 1 94 ? 0.601 10.203 2.906 1 98.75 94 CYS A C 1
ATOM 712 O O . CYS A 1 94 ? 1.256 11.234 2.744 1 98.75 94 CYS A O 1
ATOM 714 N N . ILE A 1 95 ? -0.729 10.195 3.115 1 98.81 95 ILE A N 1
ATOM 715 C CA . ILE A 1 95 ? -1.532 11.398 3.318 1 98.81 95 ILE A CA 1
ATOM 716 C C . ILE A 1 95 ? -2.322 11.273 4.621 1 98.81 95 ILE A C 1
ATOM 718 O O . ILE A 1 95 ? -3.109 10.344 4.789 1 98.81 95 ILE A O 1
ATOM 722 N N . LEU A 1 96 ? -2.105 12.125 5.535 1 98.81 96 LEU A N 1
ATOM 723 C CA . LEU A 1 96 ? -2.895 12.211 6.758 1 98.81 96 LEU A CA 1
ATOM 724 C C . LEU A 1 96 ? -3.643 13.539 6.832 1 98.81 96 LEU A C 1
ATOM 726 O O . LEU A 1 96 ? -3.021 14.602 6.93 1 98.81 96 LEU A O 1
ATOM 730 N N . ASP A 1 97 ? -4.926 13.438 6.742 1 98.38 97 ASP A N 1
ATOM 731 C CA . ASP A 1 97 ? -5.82 14.594 6.781 1 98.38 97 ASP A CA 1
ATOM 732 C C . ASP A 1 97 ? -6.605 14.633 8.094 1 98.38 97 ASP A C 1
ATOM 734 O O . ASP A 1 97 ? -7.605 13.922 8.242 1 98.38 97 ASP A O 1
ATOM 738 N N . GLY A 1 98 ? -6.199 15.484 9.016 1 97.38 98 GLY A N 1
ATOM 739 C CA . GLY A 1 98 ? -6.781 15.531 10.352 1 97.38 98 GLY A CA 1
ATOM 740 C C . GLY A 1 98 ? -7.879 16.562 10.484 1 97.38 98 GLY A C 1
ATOM 741 O O . GLY A 1 98 ? -8.219 16.969 11.602 1 97.38 98 GLY A O 1
ATOM 742 N N . ARG A 1 99 ? -8.438 17 9.414 1 93.25 99 ARG A N 1
ATOM 743 C CA . ARG A 1 99 ? -9.422 18.078 9.469 1 93.25 99 ARG A CA 1
ATOM 744 C C . ARG A 1 99 ? -10.648 17.656 10.266 1 93.25 99 ARG A C 1
ATOM 746 O O . ARG A 1 99 ? -11.273 16.641 9.961 1 93.25 99 ARG A O 1
ATOM 753 N N . HIS A 1 100 ? -10.867 18.453 11.188 1 92.88 100 HIS A N 1
ATOM 754 C CA . HIS A 1 100 ? -12.039 18.281 12.039 1 92.88 100 HIS A CA 1
ATOM 755 C C . HIS A 1 100 ? -12.484 19.609 12.641 1 92.88 100 HIS A C 1
ATOM 757 O O . HIS A 1 100 ? -11.664 20.375 13.148 1 92.88 100 HIS A O 1
ATOM 763 N N . GLY A 1 101 ? -13.758 19.844 12.703 1 87.12 101 GLY A N 1
ATOM 764 C CA . GLY A 1 101 ? -14.258 21.109 13.18 1 87.12 101 GLY A CA 1
ATOM 765 C C . GLY A 1 101 ? -14.422 21.172 14.688 1 87.12 101 GLY A C 1
ATOM 766 O O . GLY A 1 101 ? -14.344 22.234 15.289 1 87.12 101 GLY A O 1
ATOM 767 N N . THR A 1 102 ? -14.539 20.094 15.305 1 89.69 102 THR A N 1
ATOM 768 C CA . THR A 1 102 ? -14.922 20.125 16.719 1 89.69 102 THR A CA 1
ATOM 769 C C . THR A 1 102 ? -13.938 19.312 17.562 1 89.69 102 THR A C 1
ATOM 771 O O . THR A 1 102 ? -13.539 19.734 18.641 1 89.69 102 THR A O 1
ATOM 774 N N . GLU A 1 103 ? -13.469 18.188 17.062 1 93.19 103 GLU A N 1
ATOM 775 C CA . GLU A 1 103 ? -12.609 17.312 17.844 1 93.19 103 GLU A CA 1
ATOM 776 C C . GLU A 1 103 ? -11.172 17.812 17.859 1 93.19 103 GLU A C 1
ATOM 778 O O . GLU A 1 103 ? -10.625 18.188 16.812 1 93.19 103 GLU A O 1
ATOM 783 N N . PRO A 1 104 ? -10.57 17.859 19.016 1 95.31 104 PRO A N 1
ATOM 784 C CA . PRO A 1 104 ? -9.18 18.328 19.094 1 95.31 104 PRO A CA 1
ATOM 785 C C . PRO A 1 104 ? -8.203 17.344 18.453 1 95.31 104 PRO A C 1
ATOM 787 O O . PRO A 1 104 ? -7.18 17.766 17.906 1 95.31 104 PRO A O 1
ATOM 790 N N . ILE A 1 105 ? -8.484 16.062 18.625 1 98.06 105 ILE A N 1
ATOM 791 C CA . ILE A 1 105 ? -7.684 15.008 18 1 98.06 105 ILE A CA 1
ATOM 792 C C . ILE A 1 105 ? -8.555 14.188 17.062 1 98.06 105 ILE A C 1
ATOM 794 O O . ILE A 1 105 ? -9.586 13.648 17.469 1 98.06 105 ILE A O 1
ATOM 798 N N . SER A 1 106 ? -8.195 14.156 15.82 1 98.25 106 SER A N 1
ATOM 799 C CA . SER A 1 106 ? -9.016 13.453 14.836 1 98.25 106 SER A CA 1
ATOM 800 C C . SER A 1 106 ? -8.352 12.148 14.406 1 98.25 106 SER A C 1
ATOM 802 O O . SER A 1 106 ? -9.039 11.203 14 1 98.25 106 SER A O 1
ATOM 804 N N . ILE A 1 107 ? -7.004 12.023 14.422 1 98.88 107 ILE A N 1
ATOM 805 C CA . ILE A 1 107 ? -6.27 10.812 14.07 1 98.88 107 ILE A CA 1
ATOM 806 C C . ILE A 1 107 ? -5.363 10.398 15.227 1 98.88 107 ILE A C 1
ATOM 808 O O . ILE A 1 107 ? -4.605 11.219 15.75 1 98.88 107 ILE A O 1
ATOM 812 N N . ARG A 1 108 ? -5.449 9.203 15.688 1 98.94 108 ARG A N 1
ATOM 813 C CA . ARG A 1 108 ? -4.59 8.633 16.719 1 98.94 108 ARG A CA 1
ATOM 814 C C . ARG A 1 108 ? -3.938 7.34 16.234 1 98.94 108 ARG A C 1
ATOM 816 O O . ARG A 1 108 ? -4.629 6.383 15.883 1 98.94 108 ARG A O 1
ATOM 823 N N . LEU A 1 109 ? -2.68 7.316 16.125 1 98.94 109 LEU A N 1
ATOM 824 C CA . LEU A 1 109 ? -1.911 6.102 15.859 1 98.94 109 LEU A CA 1
ATOM 825 C C . LEU A 1 109 ? -1.184 5.637 17.109 1 98.94 109 LEU A C 1
ATOM 827 O O . LEU A 1 109 ? -0.44 6.402 17.734 1 98.94 109 LEU A O 1
ATOM 831 N N . GLY A 1 110 ? -1.352 4.395 17.5 1 98.81 110 GLY A N 1
ATOM 832 C CA . GLY A 1 110 ? -0.678 3.834 18.656 1 98.81 110 GLY A CA 1
ATOM 833 C C . GLY A 1 110 ? 0.798 3.572 18.422 1 98.81 110 GLY A C 1
ATOM 834 O O . GLY A 1 110 ? 1.378 4.082 17.469 1 98.81 110 GLY A O 1
ATOM 835 N N . ASN A 1 111 ? 1.433 2.818 19.391 1 98.62 111 ASN A N 1
ATOM 836 C CA . ASN A 1 111 ? 2.848 2.482 19.297 1 98.62 111 ASN A CA 1
ATOM 837 C C . ASN A 1 111 ? 3.096 1.426 18.219 1 98.62 111 ASN A C 1
ATOM 839 O O . ASN A 1 111 ? 2.258 0.549 18 1 98.62 111 ASN A O 1
ATOM 843 N N . ASN A 1 112 ? 4.262 1.532 17.562 1 97.94 112 ASN A N 1
ATOM 844 C CA . ASN A 1 112 ? 4.73 0.517 16.625 1 97.94 112 ASN A CA 1
ATOM 845 C C . ASN A 1 112 ? 3.752 0.33 15.461 1 97.94 112 ASN A C 1
ATOM 847 O O . ASN A 1 112 ? 3.459 -0.8 15.07 1 97.94 112 ASN A O 1
ATOM 851 N N . VAL A 1 113 ? 3.133 1.419 15.023 1 98.69 113 VAL A N 1
ATOM 852 C CA . VAL A 1 113 ? 2.266 1.396 13.852 1 98.69 113 VAL A CA 1
ATOM 853 C C . VAL A 1 113 ? 3.076 1.729 12.602 1 98.69 113 VAL A C 1
ATOM 855 O O . VAL A 1 113 ? 3.883 2.662 12.602 1 98.69 113 VAL A O 1
ATOM 858 N N . ILE A 1 114 ? 2.912 0.958 11.562 1 98.5 114 ILE A N 1
ATOM 859 C CA . ILE A 1 114 ? 3.564 1.214 10.281 1 98.5 114 ILE A CA 1
ATOM 860 C C . ILE A 1 114 ? 2.51 1.5 9.211 1 98.5 114 ILE A C 1
ATOM 862 O O . ILE A 1 114 ? 1.627 0.676 8.969 1 98.5 114 ILE A O 1
ATOM 866 N N . LEU A 1 115 ? 2.547 2.668 8.609 1 98.81 115 LEU A N 1
ATOM 867 C CA . LEU A 1 115 ? 1.831 2.963 7.375 1 98.81 115 LEU A CA 1
ATOM 868 C C . LEU A 1 115 ? 2.736 2.77 6.164 1 98.81 115 LEU A C 1
ATOM 870 O O . LEU A 1 115 ? 3.707 3.51 5.984 1 98.81 115 LEU A O 1
ATOM 874 N N . SER A 1 116 ? 2.416 1.793 5.355 1 98.44 116 SER A N 1
ATOM 875 C CA . SER A 1 116 ? 3.195 1.531 4.148 1 98.44 116 SER A CA 1
ATOM 876 C C . SER A 1 116 ? 2.986 2.625 3.107 1 98.44 116 SER A C 1
ATOM 878 O O . SER A 1 116 ? 2.34 3.637 3.385 1 98.44 116 SER A O 1
ATOM 880 N N . ASN A 1 117 ? 3.625 2.43 1.968 1 98.38 117 ASN A N 1
ATOM 881 C CA . ASN A 1 117 ? 3.633 3.455 0.93 1 98.38 117 ASN A CA 1
ATOM 882 C C . ASN A 1 117 ? 2.219 3.828 0.499 1 98.38 117 ASN A C 1
ATOM 884 O O . ASN A 1 117 ? 1.378 2.953 0.284 1 98.38 117 ASN A O 1
ATOM 888 N N . ASP A 1 118 ? 1.948 5.145 0.403 1 98.56 118 ASP A N 1
ATOM 889 C CA . ASP A 1 118 ? 0.76 5.707 -0.23 1 98.56 118 ASP A CA 1
ATOM 890 C C . ASP A 1 118 ? -0.504 5.324 0.537 1 98.56 118 ASP A C 1
ATOM 892 O O . ASP A 1 118 ? -1.561 5.117 -0.062 1 98.56 118 ASP A O 1
ATOM 896 N N . VAL A 1 119 ? -0.368 5.102 1.815 1 98.88 119 VAL A N 1
ATOM 897 C CA . VAL A 1 119 ? -1.552 4.977 2.658 1 98.88 119 VAL A CA 1
ATOM 898 C C . VAL A 1 119 ? -2.184 6.352 2.869 1 98.88 119 VAL A C 1
ATOM 900 O O . VAL A 1 119 ? -1.478 7.34 3.084 1 98.88 119 VAL A O 1
ATOM 903 N N . MET A 1 120 ? -3.541 6.398 2.807 1 98.94 120 MET A N 1
ATOM 904 C CA . MET A 1 120 ? -4.27 7.637 3.059 1 98.94 120 MET A CA 1
ATOM 905 C C . MET A 1 120 ? -5.211 7.484 4.246 1 98.94 120 MET A C 1
ATOM 907 O O . MET A 1 120 ? -6.031 6.566 4.281 1 98.94 120 MET A O 1
ATOM 911 N N . ILE A 1 121 ? -5.09 8.305 5.254 1 98.94 121 ILE A N 1
ATOM 912 C CA . ILE A 1 121 ? -6.043 8.453 6.348 1 98.94 121 ILE A CA 1
ATOM 913 C C . ILE A 1 121 ? -6.695 9.836 6.281 1 98.94 121 ILE A C 1
ATOM 915 O O . ILE A 1 121 ? -6.012 10.852 6.379 1 98.94 121 ILE A O 1
ATOM 919 N N . SER A 1 122 ? -7.988 9.828 6.102 1 98.25 122 SER A N 1
ATOM 920 C CA . SER A 1 122 ? -8.688 11.094 5.883 1 98.25 122 SER A CA 1
ATOM 921 C C . SER A 1 122 ? -9.875 11.234 6.828 1 98.25 122 SER A C 1
ATOM 923 O O . SER A 1 122 ? -10.773 10.391 6.844 1 98.25 122 SER A O 1
ATOM 925 N N . CYS A 1 123 ? -9.828 12.305 7.562 1 97 123 CYS A N 1
ATOM 926 C CA . CYS A 1 123 ? -10.945 12.641 8.438 1 97 123 CYS A CA 1
ATOM 927 C C . CYS A 1 123 ? -11.695 13.859 7.922 1 97 123 CYS A C 1
ATOM 929 O O . CYS A 1 123 ? -11.109 14.93 7.738 1 97 123 CYS A O 1
ATOM 931 N N . LYS A 1 124 ? -12.883 13.766 7.598 1 91.94 124 LYS A N 1
ATOM 932 C CA . LYS A 1 124 ? -13.812 14.844 7.258 1 91.94 124 LYS A CA 1
ATOM 933 C C . LYS A 1 124 ? -14.914 14.969 8.297 1 91.94 124 LYS A C 1
ATOM 935 O O . LYS A 1 124 ? -16.062 14.609 8.039 1 91.94 124 LYS A O 1
ATOM 940 N N . ASN A 1 125 ? -14.562 15.508 9.359 1 92.19 125 ASN A N 1
ATOM 941 C CA . ASN A 1 125 ? -15.398 15.617 10.555 1 92.19 125 ASN A CA 1
ATOM 942 C C . ASN A 1 125 ? -15.672 14.25 11.172 1 92.19 125 ASN A C 1
ATOM 944 O O . ASN A 1 125 ? -16.766 13.992 11.664 1 92.19 125 ASN A O 1
ATOM 948 N N . GLY A 1 126 ? -14.781 13.352 10.984 1 96.12 126 GLY A N 1
ATOM 949 C CA . GLY A 1 126 ? -14.734 12.062 11.648 1 96.12 126 GLY A CA 1
ATOM 950 C C . GLY A 1 126 ? -13.422 11.82 12.383 1 96.12 126 GLY A C 1
ATOM 951 O O . GLY A 1 126 ? -12.617 12.742 12.539 1 96.12 126 GLY A O 1
ATOM 952 N N . THR A 1 127 ? -13.273 10.609 12.922 1 98.5 127 THR A N 1
ATOM 953 C CA . THR A 1 127 ? -12.055 10.289 13.648 1 98.5 127 THR A CA 1
ATOM 954 C C . THR A 1 127 ? -11.539 8.898 13.266 1 98.5 127 THR A C 1
ATOM 956 O O . THR A 1 127 ? -12.328 8.016 12.93 1 98.5 127 THR A O 1
ATOM 959 N N . VAL A 1 128 ? -10.297 8.742 13.266 1 98.88 128 VAL A N 1
ATOM 960 C CA . VAL A 1 128 ? -9.648 7.461 13.008 1 98.88 128 VAL A CA 1
ATOM 961 C C . VAL A 1 128 ? -8.695 7.125 14.156 1 98.88 128 VAL A C 1
ATOM 963 O O . VAL A 1 128 ? -7.91 7.973 14.586 1 98.88 128 VAL A O 1
ATOM 966 N N . SER A 1 129 ? -8.789 5.984 14.711 1 98.94 129 SER A N 1
ATOM 967 C CA . SER A 1 129 ? -7.871 5.48 15.727 1 98.94 129 SER A CA 1
ATOM 968 C C . SER A 1 129 ? -7.32 4.109 15.344 1 98.94 129 SER A C 1
ATOM 970 O O . SER A 1 129 ? -8.078 3.213 14.969 1 98.94 129 SER A O 1
ATOM 972 N N . ILE A 1 130 ? -6.047 3.965 15.359 1 98.94 130 ILE A N 1
ATOM 973 C CA . ILE A 1 130 ? -5.363 2.707 15.078 1 98.94 130 ILE A CA 1
ATOM 974 C C . ILE A 1 130 ? -4.539 2.289 16.297 1 98.94 130 ILE A C 1
ATOM 976 O O . ILE A 1 130 ? -3.705 3.057 16.781 1 98.94 130 ILE A O 1
ATOM 980 N N . GLY A 1 131 ? -4.723 1.108 16.797 1 98.88 131 GLY A N 1
ATOM 981 C CA . GLY A 1 131 ? -4.07 0.618 18 1 98.88 131 GLY A CA 1
ATOM 982 C C . GLY A 1 131 ? -2.621 0.227 17.781 1 98.88 131 GLY A C 1
ATOM 983 O O . GLY A 1 131 ? -2.098 0.37 16.672 1 98.88 131 GLY A O 1
ATOM 984 N N . ASN A 1 132 ? -1.985 -0.241 18.922 1 98.75 132 ASN A N 1
ATOM 985 C CA . ASN A 1 132 ? -0.572 -0.602 18.891 1 98.75 132 ASN A CA 1
ATOM 986 C C . ASN A 1 132 ? -0.31 -1.78 17.969 1 98.75 132 ASN A C 1
ATOM 988 O O . ASN A 1 132 ? -1.171 -2.645 17.797 1 98.75 132 ASN A O 1
ATOM 992 N N . ASP A 1 133 ? 0.865 -1.795 17.328 1 98.44 133 ASP A N 1
ATOM 993 C CA . ASP A 1 133 ? 1.411 -2.955 16.625 1 98.44 133 ASP A CA 1
ATOM 994 C C . ASP A 1 133 ? 0.565 -3.312 15.406 1 98.44 133 ASP A C 1
ATOM 996 O O . ASP A 1 133 ? 0.294 -4.488 15.156 1 98.44 133 ASP A O 1
ATOM 1000 N N . CYS A 1 134 ? 0.051 -2.295 14.758 1 98.75 134 CYS A N 1
ATOM 1001 C CA . CYS A 1 134 ? -0.708 -2.492 13.531 1 98.75 134 CYS A CA 1
ATOM 1002 C C . CYS A 1 134 ? 0.156 -2.211 12.305 1 98.75 134 CYS A C 1
ATOM 1004 O O . CYS A 1 134 ? 1.028 -1.342 12.344 1 98.75 134 CYS A O 1
ATOM 1006 N N . GLY A 1 135 ? -0.019 -2.98 11.297 1 98.56 135 GLY A N 1
ATOM 1007 C CA . GLY A 1 135 ? 0.512 -2.717 9.969 1 98.56 135 GLY A CA 1
ATOM 1008 C C . GLY A 1 135 ? -0.564 -2.408 8.945 1 98.56 135 GLY A C 1
ATOM 1009 O O . GLY A 1 135 ? -1.463 -3.223 8.719 1 98.56 135 GLY A O 1
ATOM 1010 N N . ILE A 1 136 ? -0.544 -1.207 8.359 1 98.88 136 ILE A N 1
ATOM 1011 C CA . ILE A 1 136 ? -1.422 -0.817 7.266 1 98.88 136 ILE A CA 1
ATOM 1012 C C . ILE A 1 136 ? -0.648 -0.848 5.949 1 98.88 136 ILE A C 1
ATOM 1014 O O . ILE A 1 136 ? 0.249 -0.031 5.727 1 98.88 136 ILE A O 1
ATOM 1018 N N . ASN A 1 137 ? -1.012 -1.724 5.082 1 98.62 137 ASN A N 1
ATOM 1019 C CA . ASN A 1 137 ? -0.193 -1.97 3.9 1 98.62 137 ASN A CA 1
ATOM 1020 C C . ASN A 1 137 ? -0.534 -1.001 2.771 1 98.62 137 ASN A C 1
ATOM 1022 O O . ASN A 1 137 ? -1.465 -0.203 2.891 1 98.62 137 ASN A O 1
ATOM 1026 N N . ALA A 1 138 ? 0.205 -1.095 1.719 1 98.69 138 ALA A N 1
ATOM 1027 C CA . ALA A 1 138 ? 0.354 -0.047 0.712 1 98.69 138 ALA A CA 1
ATOM 1028 C C . ALA A 1 138 ? -0.985 0.28 0.058 1 98.69 138 ALA A C 1
ATOM 1030 O O . ALA A 1 138 ? -1.771 -0.62 -0.245 1 98.69 138 ALA A O 1
ATOM 1031 N N . ARG A 1 139 ? -1.218 1.633 -0.13 1 98.75 139 ARG A N 1
ATOM 1032 C CA . ARG A 1 139 ? -2.275 2.223 -0.945 1 98.75 139 ARG A CA 1
ATOM 1033 C C . ARG A 1 139 ? -3.648 1.948 -0.343 1 98.75 139 ARG A C 1
ATOM 1035 O O . ARG A 1 139 ? -4.66 1.981 -1.049 1 98.75 139 ARG A O 1
ATOM 1042 N N . THR A 1 140 ? -3.682 1.577 0.905 1 98.88 140 THR A N 1
ATOM 1043 C CA . THR A 1 140 ? -4.926 1.473 1.66 1 98.88 140 THR A CA 1
ATOM 1044 C C . THR A 1 140 ? -5.48 2.857 1.983 1 98.88 140 THR A C 1
ATOM 1046 O O . THR A 1 140 ? -4.719 3.789 2.254 1 98.88 140 THR A O 1
ATOM 1049 N N . ILE A 1 141 ? -6.805 2.992 1.917 1 98.94 141 ILE A N 1
ATOM 1050 C CA . ILE A 1 141 ? -7.504 4.23 2.248 1 98.94 141 ILE A CA 1
ATOM 1051 C C . ILE A 1 141 ? -8.398 4.008 3.465 1 98.94 141 ILE A C 1
ATOM 1053 O O . ILE A 1 141 ? -9.219 3.09 3.48 1 98.94 141 ILE A O 1
ATOM 1057 N N . ILE A 1 142 ? -8.234 4.781 4.484 1 98.94 142 ILE A N 1
ATOM 1058 C CA . ILE A 1 142 ? -9.109 4.836 5.648 1 98.94 142 ILE A CA 1
ATOM 1059 C C . ILE A 1 142 ? -9.766 6.211 5.734 1 98.94 142 ILE A C 1
ATOM 1061 O O . ILE A 1 142 ? -9.086 7.23 5.867 1 98.94 142 ILE A O 1
ATOM 1065 N N . GLN A 1 143 ? -11.07 6.234 5.605 1 98.69 143 GLN A N 1
ATOM 1066 C CA . GLN A 1 143 ? -11.781 7.508 5.574 1 98.69 143 GLN A CA 1
ATOM 1067 C C . GLN A 1 143 ? -12.883 7.543 6.625 1 98.69 143 GLN A C 1
ATOM 1069 O O . GLN A 1 143 ? -13.625 6.57 6.789 1 98.69 143 GLN A O 1
ATOM 1074 N N . SER A 1 144 ? -12.977 8.539 7.379 1 98.38 144 SER A N 1
ATOM 1075 C CA . SER A 1 144 ? -14.023 8.781 8.359 1 98.38 144 SER A CA 1
ATOM 1076 C C . SER A 1 144 ? -14.711 10.125 8.109 1 98.38 144 SER A C 1
ATOM 1078 O O . SER A 1 144 ? -14.047 11.148 7.965 1 98.38 144 SER A O 1
ATOM 1080 N N . THR A 1 145 ? -15.984 10.047 8.023 1 95.88 145 THR A N 1
ATOM 1081 C CA . THR A 1 145 ? -16.75 11.25 7.746 1 95.88 145 THR A CA 1
ATOM 1082 C C . THR A 1 145 ? -17.938 11.375 8.703 1 95.88 145 THR A C 1
ATOM 1084 O O . THR A 1 145 ? -18.453 10.359 9.18 1 95.88 145 THR A O 1
ATOM 1087 N N . ASN A 1 146 ? -18.344 12.586 8.961 1 93.81 146 ASN A N 1
ATOM 1088 C CA . ASN A 1 146 ? -19.625 12.883 9.594 1 93.81 146 ASN A CA 1
ATOM 1089 C C . ASN A 1 146 ? -19.797 12.133 10.914 1 93.81 146 ASN A C 1
ATOM 1091 O O . ASN A 1 146 ? -20.812 11.469 11.125 1 93.81 146 ASN A O 1
ATOM 1095 N N . LYS A 1 147 ? -18.781 12.203 11.68 1 94.81 147 LYS A N 1
ATOM 1096 C CA . LYS A 1 147 ? -18.797 11.672 13.039 1 94.81 147 LYS A CA 1
ATOM 1097 C C . LYS A 1 147 ? -18.938 10.156 13.039 1 94.81 147 LYS A C 1
ATOM 1099 O O . LYS A 1 147 ? -19.438 9.57 14 1 94.81 147 LYS A O 1
ATOM 1104 N N . CYS A 1 148 ? -18.672 9.516 11.914 1 97.94 148 CYS A N 1
ATOM 1105 C CA . CYS A 1 148 ? -18.594 8.062 11.828 1 97.94 148 CYS A CA 1
ATOM 1106 C C . CYS A 1 148 ? -17.156 7.586 11.961 1 97.94 148 CYS A C 1
ATOM 1108 O O . CYS A 1 148 ? -16.391 7.617 11 1 97.94 148 CYS A O 1
ATOM 1110 N N . PRO A 1 149 ? -16.797 7.074 13.102 1 98.5 149 PRO A N 1
ATOM 1111 C CA . PRO A 1 149 ? -15.383 6.785 13.375 1 98.5 149 PRO A CA 1
ATOM 1112 C C . PRO A 1 149 ? -14.914 5.48 12.734 1 98.5 149 PRO A C 1
ATOM 1114 O O . PRO A 1 149 ? -15.727 4.594 12.469 1 98.5 149 PRO A O 1
ATOM 1117 N N . VAL A 1 150 ? -13.711 5.41 12.398 1 98.94 150 VAL A N 1
ATOM 1118 C CA . VAL A 1 150 ? -13.039 4.152 12.086 1 98.94 150 VAL A CA 1
ATOM 1119 C C . VAL A 1 150 ? -12.055 3.793 13.195 1 98.94 150 VAL A C 1
ATOM 1121 O O . VAL A 1 150 ? -11.109 4.539 13.461 1 98.94 150 VAL A O 1
ATOM 1124 N N . VAL A 1 151 ? -12.328 2.713 13.867 1 98.94 151 VAL A N 1
ATOM 1125 C CA . VAL A 1 151 ? -11.508 2.27 14.992 1 98.94 151 VAL A CA 1
ATOM 1126 C C . VAL A 1 151 ? -10.883 0.914 14.672 1 98.94 151 VAL A C 1
ATOM 1128 O O . VAL A 1 151 ? -11.594 -0.058 14.406 1 98.94 151 VAL A O 1
ATOM 1131 N N . ILE A 1 152 ? -9.602 0.859 14.625 1 98.94 152 ILE A N 1
ATOM 1132 C CA . ILE A 1 152 ? -8.844 -0.365 14.406 1 98.94 152 ILE A CA 1
ATOM 1133 C C . ILE A 1 152 ? -8.094 -0.744 15.68 1 98.94 152 ILE A C 1
ATOM 1135 O O . ILE A 1 152 ? -7.227 0.002 16.141 1 98.94 152 ILE A O 1
ATOM 1139 N N . GLY A 1 153 ? -8.375 -1.853 16.266 1 98.94 153 GLY A N 1
ATOM 1140 C CA . GLY A 1 153 ? -7.73 -2.311 17.5 1 98.94 153 GLY A CA 1
ATOM 1141 C C . GLY A 1 153 ? -6.277 -2.695 17.297 1 98.94 153 GLY A C 1
ATOM 1142 O O . GLY A 1 153 ? -5.758 -2.633 16.172 1 98.94 153 GLY A O 1
ATOM 1143 N N . PRO A 1 154 ? -5.629 -3.098 18.438 1 98.88 154 PRO A N 1
ATOM 1144 C CA . PRO A 1 154 ? -4.207 -3.438 18.359 1 98.88 154 PRO A CA 1
ATOM 1145 C C . PRO A 1 154 ? -3.955 -4.754 17.625 1 98.88 154 PRO A C 1
ATOM 1147 O O . PRO A 1 154 ? -4.852 -5.598 17.547 1 98.88 154 PRO A O 1
ATOM 1150 N N . ASP A 1 155 ? -2.801 -4.891 17.062 1 98.62 155 ASP A N 1
ATOM 1151 C CA . ASP A 1 155 ? -2.279 -6.125 16.469 1 98.62 155 ASP A CA 1
ATOM 1152 C C . ASP A 1 155 ? -3.02 -6.484 15.188 1 98.62 155 ASP A C 1
ATOM 1154 O O . ASP A 1 155 ? -3.031 -7.645 14.773 1 98.62 155 ASP A O 1
ATOM 1158 N N . CYS A 1 156 ? -3.689 -5.539 14.547 1 98.88 156 CYS A N 1
ATOM 1159 C CA . CYS A 1 156 ? -4.383 -5.801 13.289 1 98.88 156 CYS A CA 1
ATOM 1160 C C . CYS A 1 156 ? -3.424 -5.727 12.109 1 98.88 156 CYS A C 1
ATOM 1162 O O . CYS A 1 156 ? -2.42 -5.012 12.172 1 98.88 156 CYS A O 1
ATOM 1164 N N . ILE A 1 157 ? -3.658 -6.492 11.094 1 98.75 157 ILE A N 1
ATOM 1165 C CA . ILE A 1 157 ? -2.977 -6.461 9.805 1 98.75 157 ILE A CA 1
ATOM 1166 C C . ILE A 1 157 ? -3.961 -6.059 8.711 1 98.75 157 ILE A C 1
ATOM 1168 O O . ILE A 1 157 ? -4.902 -6.797 8.414 1 98.75 157 ILE A O 1
ATOM 1172 N N . ILE A 1 158 ? -3.738 -4.902 8.125 1 98.88 158 ILE A N 1
ATOM 1173 C CA . ILE A 1 158 ? -4.582 -4.445 7.023 1 98.88 158 ILE A CA 1
ATOM 1174 C C . ILE A 1 158 ? -3.822 -4.582 5.703 1 98.88 158 ILE A C 1
ATOM 1176 O O . ILE A 1 158 ? -2.799 -3.924 5.5 1 98.88 158 ILE A O 1
ATOM 1180 N N . GLY A 1 159 ? -4.277 -5.43 4.828 1 98.62 159 GLY A N 1
ATOM 1181 C CA . GLY A 1 159 ? -3.609 -5.738 3.574 1 98.62 159 GLY A CA 1
ATOM 1182 C C . GLY A 1 159 ? -3.535 -4.551 2.631 1 98.62 159 GLY A C 1
ATOM 1183 O O . GLY A 1 159 ? -3.855 -3.426 3.016 1 98.62 159 GLY A O 1
ATOM 1184 N N . GLN A 1 160 ? -3.035 -4.828 1.405 1 98.56 160 GLN A N 1
ATOM 1185 C CA . GLN A 1 160 ? -2.869 -3.787 0.398 1 98.56 160 GLN A CA 1
ATOM 1186 C C . GLN A 1 160 ? -4.211 -3.387 -0.205 1 98.56 160 GLN A C 1
ATOM 1188 O O . GLN A 1 160 ? -5.117 -4.215 -0.321 1 98.56 160 GLN A O 1
ATOM 1193 N N . HIS A 1 161 ? -4.367 -2.137 -0.632 1 98.5 161 HIS A N 1
ATOM 1194 C CA . HIS A 1 161 ? -5.5 -1.646 -1.404 1 98.5 161 HIS A CA 1
ATOM 1195 C C . HIS A 1 161 ? -6.812 -1.862 -0.656 1 98.5 161 HIS A C 1
ATOM 1197 O O . HIS A 1 161 ? -7.84 -2.158 -1.269 1 98.5 161 HIS A O 1
ATOM 1203 N N . CYS A 1 162 ? -6.75 -1.836 0.649 1 98.88 162 CYS A N 1
ATOM 1204 C CA . CYS A 1 162 ? -8 -1.937 1.393 1 98.88 162 CYS A CA 1
ATOM 1205 C C . CYS A 1 162 ? -8.703 -0.585 1.464 1 98.88 162 CYS A C 1
ATOM 1207 O O . CYS A 1 162 ? -8.094 0.452 1.204 1 98.88 162 CYS A O 1
ATOM 1209 N N . PHE A 1 163 ? -9.953 -0.647 1.679 1 98.88 163 PHE A N 1
ATOM 1210 C CA . PHE A 1 163 ? -10.781 0.54 1.821 1 98.88 163 PHE A CA 1
ATOM 1211 C C . PHE A 1 163 ? -11.703 0.414 3.029 1 98.88 163 PHE A C 1
ATOM 1213 O O . PHE A 1 163 ? -12.586 -0.45 3.059 1 98.88 163 PHE A O 1
ATOM 1220 N N . LEU A 1 164 ? -11.516 1.176 4.09 1 98.94 164 LEU A N 1
ATOM 1221 C CA . LEU A 1 164 ? -12.367 1.278 5.27 1 98.94 164 LEU A CA 1
ATOM 1222 C C . LEU A 1 164 ? -13.023 2.65 5.348 1 98.94 164 LEU A C 1
ATOM 1224 O O . LEU A 1 164 ? -12.336 3.674 5.391 1 98.94 164 LEU A O 1
ATOM 1228 N N . VAL A 1 165 ? -14.359 2.646 5.367 1 98.62 165 VAL A N 1
ATOM 1229 C CA . VAL A 1 165 ? -15.008 3.951 5.277 1 98.62 165 VAL A CA 1
ATOM 1230 C C . VAL A 1 165 ? -16.156 4.031 6.277 1 98.62 165 VAL A C 1
ATOM 1232 O O . VAL A 1 165 ? -17.109 3.248 6.203 1 98.62 165 VAL A O 1
ATOM 1235 N N . GLY A 1 166 ? -16.031 4.895 7.242 1 98.19 166 GLY A N 1
ATOM 1236 C CA . GLY A 1 166 ? -17.141 5.332 8.07 1 98.19 166 GLY A CA 1
ATOM 1237 C C . GLY A 1 166 ? -17.844 6.559 7.52 1 98.19 166 GLY A C 1
ATOM 1238 O O . GLY A 1 166 ? -17.203 7.586 7.27 1 98.19 166 GLY A O 1
ATOM 1239 N N . GLY A 1 167 ? -19.188 6.484 7.383 1 96.44 167 GLY A N 1
ATOM 1240 C CA . GLY A 1 167 ? -19.938 7.582 6.789 1 96.44 167 GLY A CA 1
ATOM 1241 C C . GLY A 1 167 ? -19.781 7.656 5.281 1 96.44 167 GLY A C 1
ATOM 1242 O O . GLY A 1 167 ? -19.578 8.734 4.723 1 96.44 167 GLY A O 1
ATOM 1243 N N . GLY A 1 168 ? -19.766 6.586 4.617 1 92.5 168 GLY A N 1
ATOM 1244 C CA . GLY A 1 168 ? -19.453 6.523 3.195 1 92.5 168 GLY A CA 1
ATOM 1245 C C . GLY A 1 168 ? -20.703 6.625 2.322 1 92.5 168 GLY A C 1
ATOM 1246 O O . GLY A 1 168 ? -20.594 6.734 1.098 1 92.5 168 GLY A O 1
ATOM 1247 N N . SER A 1 169 ? -21.859 6.723 2.926 1 95 169 SER A N 1
ATOM 1248 C CA . SER A 1 169 ? -23.078 6.703 2.125 1 95 169 SER A CA 1
ATOM 1249 C C . SER A 1 169 ? -23.891 7.984 2.314 1 95 169 SER A C 1
ATOM 1251 O O . SER A 1 169 ? -24 8.492 3.432 1 95 169 SER A O 1
ATOM 1253 N N . TYR A 1 170 ? -24.391 8.414 1.229 1 96.06 170 TYR A N 1
ATOM 1254 C CA . TYR A 1 170 ? -25.297 9.562 1.257 1 96.06 170 TYR A CA 1
ATOM 1255 C C . TYR A 1 170 ? -26.734 9.125 1.501 1 96.06 170 TYR A C 1
ATOM 1257 O O . TYR A 1 170 ? -27.094 7.98 1.232 1 96.06 170 TYR A O 1
ATOM 1265 N N . HIS A 1 171 ? -27.469 10.062 2.064 1 96.38 171 HIS A N 1
ATOM 1266 C CA . HIS A 1 171 ? -28.922 9.914 1.946 1 96.38 171 HIS A CA 1
ATOM 1267 C C . HIS A 1 171 ? -29.359 10.023 0.493 1 96.38 171 HIS A C 1
ATOM 1269 O O . HIS A 1 171 ? -28.812 10.82 -0.272 1 96.38 171 HIS A O 1
ATOM 1275 N N . ILE A 1 172 ? -30.328 9.18 0.07 1 96.69 172 ILE A N 1
ATOM 1276 C CA . ILE A 1 172 ? -30.641 9.172 -1.354 1 96.69 172 ILE A CA 1
ATOM 1277 C C . ILE A 1 172 ? -32.156 9.219 -1.546 1 96.69 172 ILE A C 1
ATOM 1279 O O . ILE A 1 172 ? -32.656 8.914 -2.631 1 96.69 172 ILE A O 1
ATOM 1283 N N . ASP A 1 173 ? -32.906 9.531 -0.53 1 96.62 173 ASP A N 1
ATOM 1284 C CA . ASP A 1 173 ? -34.344 9.375 -0.556 1 96.62 173 ASP A CA 1
ATOM 1285 C C . ASP A 1 173 ? -35 10.516 -1.324 1 96.62 173 ASP A C 1
ATOM 1287 O O . ASP A 1 173 ? -36.125 10.367 -1.832 1 96.62 173 ASP A O 1
ATOM 1291 N N . ARG A 1 174 ? -34.375 11.555 -1.29 1 97 174 ARG A N 1
ATOM 1292 C CA . ARG A 1 174 ? -34.969 12.711 -1.953 1 97 174 ARG A CA 1
ATOM 1293 C C . ARG A 1 174 ? -34.594 12.758 -3.426 1 97 174 ARG A C 1
ATOM 1295 O O . ARG A 1 174 ? -33.406 12.523 -3.773 1 97 174 ARG A O 1
ATOM 1302 N N . LEU A 1 175 ? -35.531 13.055 -4.246 1 97.38 175 LEU A N 1
ATOM 1303 C CA . LEU A 1 175 ? -35.281 13.156 -5.68 1 97.38 175 LEU A CA 1
ATOM 1304 C C . LEU A 1 175 ? -35.281 14.617 -6.125 1 97.38 175 LEU A C 1
ATOM 1306 O O . LEU A 1 175 ? -34.906 14.914 -7.262 1 97.38 175 LEU A O 1
ATOM 1310 N N . ASP A 1 176 ? -35.625 15.531 -5.18 1 96.88 176 ASP A N 1
ATOM 1311 C CA . ASP A 1 176 ? -35.781 16.938 -5.551 1 96.88 176 ASP A CA 1
ATOM 1312 C C . ASP A 1 176 ? -34.469 17.688 -5.367 1 96.88 176 ASP A C 1
ATOM 1314 O O . ASP A 1 176 ? -34.344 18.844 -5.793 1 96.88 176 ASP A O 1
ATOM 1318 N N . ILE A 1 177 ? -33.562 17.188 -4.652 1 97.31 177 ILE A N 1
ATOM 1319 C CA . ILE A 1 177 ? -32.219 17.797 -4.508 1 97.31 177 ILE A CA 1
ATOM 1320 C C . ILE A 1 177 ? -31.156 16.781 -4.867 1 97.31 177 ILE A C 1
ATOM 1322 O O . ILE A 1 177 ? -31.375 15.562 -4.777 1 97.31 177 ILE A O 1
ATOM 1326 N N . PRO A 1 178 ? -30.078 17.281 -5.418 1 96.88 178 PRO A N 1
ATOM 1327 C CA . PRO A 1 178 ? -28.984 16.359 -5.75 1 96.88 178 PRO A CA 1
ATOM 1328 C C . PRO A 1 178 ? -28.547 15.508 -4.562 1 96.88 178 PRO A C 1
ATOM 1330 O O . PRO A 1 178 ? -28.625 15.961 -3.416 1 96.88 178 PRO A O 1
ATOM 1333 N N . ILE A 1 179 ? -28.078 14.281 -4.848 1 97.06 179 ILE A N 1
ATOM 1334 C CA . ILE A 1 179 ? -27.594 13.352 -3.83 1 97.06 179 ILE A CA 1
ATOM 1335 C C . ILE A 1 179 ? -26.562 14.047 -2.943 1 97.06 179 ILE A C 1
ATOM 1337 O O . ILE A 1 179 ? -26.625 13.938 -1.716 1 97.06 179 ILE A O 1
ATOM 1341 N N . ARG A 1 180 ? -25.594 14.781 -3.533 1 93.88 180 ARG A N 1
ATOM 1342 C CA . ARG A 1 180 ? -24.484 15.406 -2.826 1 93.88 180 ARG A CA 1
ATOM 1343 C C . ARG A 1 180 ? -25 16.391 -1.781 1 93.88 180 ARG A C 1
ATOM 1345 O O . ARG A 1 180 ? -24.25 16.797 -0.89 1 93.88 180 ARG A O 1
ATOM 1352 N N . GLU A 1 181 ? -26.234 16.812 -1.828 1 94.44 181 GLU A N 1
ATOM 1353 C CA . GLU A 1 181 ? -26.812 17.828 -0.938 1 94.44 181 GLU A CA 1
ATOM 1354 C C . GLU A 1 181 ? -27.641 17.172 0.166 1 94.44 181 GLU A C 1
ATOM 1356 O O . GLU A 1 181 ? -28.125 17.859 1.069 1 94.44 181 GLU A O 1
ATOM 1361 N N . GLN A 1 182 ? -27.797 15.906 0.128 1 95.5 182 GLN A N 1
ATOM 1362 C CA . GLN A 1 182 ? -28.75 15.242 1.001 1 95.5 182 GLN A CA 1
ATOM 1363 C C . GLN A 1 182 ? -28.109 14.805 2.307 1 95.5 182 GLN A C 1
ATOM 1365 O O . GLN A 1 182 ? -28.781 14.359 3.23 1 95.5 182 GLN A O 1
ATOM 1370 N N . GLY A 1 183 ? -26.75 14.898 2.359 1 94.38 183 GLY A N 1
ATOM 1371 C CA . GLY A 1 183 ? -26.078 14.57 3.6 1 94.38 183 GLY A CA 1
ATOM 1372 C C . GLY A 1 183 ? -25.641 13.117 3.678 1 94.38 183 GLY A C 1
ATOM 1373 O O . GLY A 1 183 ? -26.031 12.297 2.846 1 94.38 183 GLY A O 1
ATOM 1374 N N . ILE A 1 184 ? -24.734 12.836 4.574 1 95.56 184 ILE A N 1
ATOM 1375 C CA . ILE A 1 184 ? -24.141 11.523 4.762 1 95.56 184 ILE A CA 1
ATOM 1376 C C . ILE A 1 184 ? -24.906 10.758 5.844 1 95.56 184 ILE A C 1
ATOM 1378 O O . ILE A 1 184 ? -25.25 11.32 6.883 1 95.56 184 ILE A O 1
ATOM 1382 N N . GLN A 1 185 ? -25.203 9.508 5.547 1 95.38 185 GLN A N 1
ATOM 1383 C CA . GLN A 1 185 ? -25.875 8.648 6.516 1 95.38 185 GLN A CA 1
ATOM 1384 C C . GLN A 1 185 ? -24.984 8.391 7.73 1 95.38 185 GLN A C 1
ATOM 1386 O O . GLN A 1 185 ? -23.781 8.18 7.59 1 95.38 185 GLN A O 1
ATOM 1391 N N . ALA A 1 186 ? -25.578 8.477 8.875 1 94.94 186 ALA A N 1
ATOM 1392 C CA . ALA A 1 186 ? -24.891 8.07 10.094 1 94.94 186 ALA A CA 1
ATOM 1393 C C . ALA A 1 186 ? -24.844 6.551 10.211 1 94.94 186 ALA A C 1
ATOM 1395 O O . ALA A 1 186 ? -25.75 5.941 10.781 1 94.94 186 ALA A O 1
ATOM 1396 N N . ASP A 1 187 ? -23.812 5.953 9.797 1 96.62 187 ASP A N 1
ATOM 1397 C CA . ASP A 1 187 ? -23.766 4.5 9.688 1 96.62 187 ASP A CA 1
ATOM 1398 C C . ASP A 1 187 ? -23.062 3.881 10.898 1 96.62 187 ASP A C 1
ATOM 1400 O O . ASP A 1 187 ? -22.938 2.658 10.992 1 96.62 187 ASP A O 1
ATOM 1404 N N . GLY A 1 188 ? -22.656 4.688 11.836 1 97.44 188 GLY A N 1
ATOM 1405 C CA . GLY A 1 188 ? -22.047 4.172 13.055 1 97.44 188 GLY A CA 1
ATOM 1406 C C . GLY A 1 188 ? -20.562 3.928 12.93 1 97.44 188 GLY A C 1
ATOM 1407 O O . GLY A 1 188 ? -19.875 3.666 13.922 1 97.44 188 GLY A O 1
ATOM 1408 N N . GLY A 1 189 ? -19.969 4.031 11.711 1 98.56 189 GLY A N 1
ATOM 1409 C CA . GLY A 1 189 ? -18.531 3.875 11.508 1 98.56 189 GLY A CA 1
ATOM 1410 C C . GLY A 1 189 ? -18.109 2.428 11.375 1 98.56 189 GLY A C 1
ATOM 1411 O O . GLY A 1 189 ? -18.938 1.549 11.125 1 98.56 189 GLY A O 1
ATOM 1412 N N . VAL A 1 190 ? -16.828 2.168 11.352 1 98.88 190 VAL A N 1
ATOM 1413 C CA . VAL A 1 190 ? -16.203 0.857 11.234 1 98.88 190 VAL A CA 1
ATOM 1414 C C . VAL A 1 190 ? -15.43 0.537 12.508 1 98.88 190 VAL A C 1
ATOM 1416 O O . VAL A 1 190 ? -14.695 1.382 13.023 1 98.88 190 VAL A O 1
ATOM 1419 N N . HIS A 1 191 ? -15.617 -0.659 13.039 1 98.94 191 HIS A N 1
ATOM 1420 C CA . HIS A 1 191 ? -14.891 -1.085 14.234 1 98.94 191 HIS A CA 1
ATOM 1421 C C . HIS A 1 191 ? -14.25 -2.453 14.023 1 98.94 191 HIS A C 1
ATOM 1423 O O . HIS A 1 191 ? -14.945 -3.459 13.898 1 98.94 191 HIS A O 1
ATOM 1429 N N . LEU A 1 192 ? -12.945 -2.492 13.914 1 98.94 192 LEU A N 1
ATOM 1430 C CA . LEU A 1 192 ? -12.188 -3.738 13.969 1 98.94 192 LEU A CA 1
ATOM 1431 C C . LEU A 1 192 ? -11.641 -3.98 15.375 1 98.94 192 LEU A C 1
ATOM 1433 O O . LEU A 1 192 ? -10.867 -3.172 15.891 1 98.94 192 LEU A O 1
ATOM 1437 N N . GLU A 1 193 ? -12 -5.031 16.031 1 98.88 193 GLU A N 1
ATOM 1438 C CA . GLU A 1 193 ? -11.414 -5.375 17.328 1 98.88 193 GLU A CA 1
ATOM 1439 C C . GLU A 1 193 ? -9.961 -5.828 17.172 1 98.88 193 GLU A C 1
ATOM 1441 O O . GLU A 1 193 ? -9.359 -5.652 16.109 1 98.88 193 GLU A O 1
ATOM 1446 N N . GLU A 1 194 ? -9.32 -6.348 18.281 1 98.75 194 GLU A N 1
ATOM 1447 C CA . GLU A 1 194 ? -7.898 -6.668 18.25 1 98.75 194 GLU A CA 1
ATOM 1448 C C . GLU A 1 194 ? -7.633 -7.898 17.391 1 98.75 194 GLU A C 1
ATOM 1450 O O . GLU A 1 194 ? -8.492 -8.773 17.266 1 98.75 194 GLU A O 1
ATOM 1455 N N . ASP A 1 195 ? -6.492 -7.906 16.703 1 98.62 195 ASP A N 1
ATOM 1456 C CA . ASP A 1 195 ? -5.938 -9.07 16.031 1 98.62 195 ASP A CA 1
ATOM 1457 C C . ASP A 1 195 ? -6.789 -9.461 14.82 1 98.62 195 ASP A C 1
ATOM 1459 O O . ASP A 1 195 ? -6.961 -10.648 14.531 1 98.62 195 ASP A O 1
ATOM 1463 N N . VAL A 1 196 ? -7.43 -8.5 14.18 1 98.88 196 VAL A N 1
ATOM 1464 C CA . VAL A 1 196 ? -8.148 -8.719 12.93 1 98.88 196 VAL A CA 1
ATOM 1465 C C . VAL A 1 196 ? -7.18 -8.648 11.75 1 98.88 196 VAL A C 1
ATOM 1467 O O . VAL A 1 196 ? -6.277 -7.812 11.734 1 98.88 196 VAL A O 1
ATOM 1470 N N . TRP A 1 197 ? -7.363 -9.555 10.797 1 98.88 197 TRP A N 1
ATOM 1471 C CA . TRP A 1 197 ? -6.574 -9.562 9.57 1 98.88 197 TRP A CA 1
ATOM 1472 C C . TRP A 1 197 ? -7.465 -9.359 8.352 1 98.88 197 TRP A C 1
ATOM 1474 O O . TRP A 1 197 ? -8.375 -10.156 8.102 1 98.88 197 TRP A O 1
ATOM 1484 N N . LEU A 1 198 ? -7.23 -8.258 7.562 1 98.94 198 LEU A N 1
ATOM 1485 C CA . LEU A 1 198 ? -7.816 -8.062 6.242 1 98.94 198 LEU A CA 1
ATOM 1486 C C . LEU A 1 198 ? -6.828 -8.438 5.145 1 98.94 198 LEU A C 1
ATOM 1488 O O . LEU A 1 198 ? -5.738 -7.867 5.066 1 98.94 198 LEU A O 1
ATOM 1492 N N . GLY A 1 199 ? -7.184 -9.367 4.305 1 98.62 199 GLY A N 1
ATOM 1493 C CA . GLY A 1 199 ? -6.395 -9.609 3.107 1 98.62 199 GLY A CA 1
ATOM 1494 C C . GLY A 1 199 ? -6.352 -8.422 2.168 1 98.62 199 GLY A C 1
ATOM 1495 O O . GLY A 1 199 ? -6.848 -7.344 2.5 1 98.62 199 GLY A O 1
ATOM 1496 N N . GLY A 1 200 ? -5.645 -8.586 1.08 1 98.44 200 GLY A N 1
ATOM 1497 C CA . GLY A 1 200 ? -5.582 -7.492 0.124 1 98.44 200 GLY A CA 1
ATOM 1498 C C . GLY A 1 200 ? -6.918 -7.199 -0.534 1 98.44 200 GLY A C 1
ATOM 1499 O O . GLY A 1 200 ? -7.746 -8.094 -0.701 1 98.44 200 GLY A O 1
ATOM 1500 N N . ASN A 1 201 ? -7.129 -5.902 -0.967 1 98.56 201 ASN A N 1
ATOM 1501 C CA . ASN A 1 201 ? -8.289 -5.457 -1.735 1 98.56 201 ASN A CA 1
ATOM 1502 C C . ASN A 1 201 ? -9.586 -5.684 -0.972 1 98.56 201 ASN A C 1
ATOM 1504 O O . ASN A 1 201 ? -10.625 -5.977 -1.575 1 98.56 201 ASN A O 1
ATOM 1508 N N . VAL A 1 202 ? -9.586 -5.633 0.35 1 98.81 202 VAL A N 1
ATOM 1509 C CA . VAL A 1 202 ? -10.797 -5.793 1.151 1 98.81 202 VAL A CA 1
ATOM 1510 C C . VAL A 1 202 ? -11.461 -4.434 1.371 1 98.81 202 VAL A C 1
ATOM 1512 O O . VAL A 1 202 ? -10.773 -3.43 1.574 1 98.81 202 VAL A O 1
ATOM 1515 N N . THR A 1 203 ? -12.758 -4.375 1.337 1 98.88 203 THR A N 1
ATOM 1516 C CA . THR A 1 203 ? -13.547 -3.189 1.648 1 98.88 203 THR A CA 1
ATOM 1517 C C . THR A 1 203 ? -14.414 -3.428 2.881 1 98.88 203 THR A C 1
ATOM 1519 O O . THR A 1 203 ? -15.094 -4.449 2.979 1 98.88 203 THR A O 1
ATOM 1522 N N . VAL A 1 204 ? -14.383 -2.539 3.803 1 98.94 204 VAL A N 1
ATOM 1523 C CA . VAL A 1 204 ? -15.242 -2.586 4.98 1 98.94 204 VAL A CA 1
ATOM 1524 C C . VAL A 1 204 ? -16.125 -1.339 5.031 1 98.94 204 VAL A C 1
ATOM 1526 O O . VAL A 1 204 ? -15.617 -0.219 5.129 1 98.94 204 VAL A O 1
ATOM 1529 N N . LEU A 1 205 ? -17.422 -1.508 5.031 1 98.56 205 LEU A N 1
ATOM 1530 C CA . LEU A 1 205 ? -18.344 -0.378 4.984 1 98.56 205 LEU A CA 1
ATOM 1531 C C . LEU A 1 205 ? -18.781 0.03 6.391 1 98.56 205 LEU A C 1
ATOM 1533 O O . LEU A 1 205 ? -18.625 -0.74 7.34 1 98.56 205 LEU A O 1
ATOM 1537 N N . GLY A 1 206 ? -19.328 1.217 6.422 1 98.38 206 GLY A N 1
ATOM 1538 C CA . GLY A 1 206 ? -19.844 1.714 7.695 1 98.38 206 GLY A CA 1
ATOM 1539 C C . GLY A 1 206 ? -20.875 0.799 8.328 1 98.38 206 GLY A C 1
ATOM 1540 O O . GLY A 1 206 ? -21.656 0.165 7.621 1 98.38 206 GLY A O 1
ATOM 1541 N N . GLY A 1 207 ? -20.906 0.753 9.688 1 98.31 207 GLY A N 1
ATOM 1542 C CA . GLY A 1 207 ? -21.828 -0.089 10.43 1 98.31 207 GLY A CA 1
ATOM 1543 C C . GLY A 1 207 ? -21.25 -1.456 10.758 1 98.31 207 GLY A C 1
ATOM 1544 O O . GLY A 1 207 ? -21.859 -2.217 11.516 1 98.31 207 GLY A O 1
ATOM 1545 N N . VAL A 1 208 ? -20.094 -1.785 10.219 1 98.81 208 VAL A N 1
ATOM 1546 C CA . VAL A 1 208 ? -19.531 -3.123 10.367 1 98.81 208 VAL A CA 1
ATOM 1547 C C . VAL A 1 208 ? -18.625 -3.166 11.586 1 98.81 208 VAL A C 1
ATOM 1549 O O . VAL A 1 208 ? -17.766 -2.289 11.766 1 98.81 208 VAL A O 1
ATOM 1552 N N . THR A 1 209 ? -18.781 -4.094 12.445 1 98.88 209 THR A N 1
ATOM 1553 C CA . THR A 1 209 ? -17.844 -4.492 13.492 1 98.88 209 THR A CA 1
ATOM 1554 C C . THR A 1 209 ? -17.281 -5.883 13.219 1 98.88 209 THR A C 1
ATOM 1556 O O . THR A 1 209 ? -18.047 -6.824 12.961 1 98.88 209 THR A O 1
ATOM 1559 N N . MET A 1 210 ? -16 -5.98 13.156 1 98.94 210 MET A N 1
ATOM 1560 C CA . MET A 1 210 ? -15.375 -7.301 13.062 1 98.94 210 MET A CA 1
ATOM 1561 C C . MET A 1 210 ? -14.797 -7.719 14.406 1 98.94 210 MET A C 1
ATOM 1563 O O . MET A 1 210 ? -13.961 -7.012 14.977 1 98.94 210 MET A O 1
ATOM 1567 N N . GLY A 1 211 ? -15.188 -8.883 14.891 1 98.75 211 GLY A N 1
ATOM 1568 C CA . GLY A 1 211 ? -14.766 -9.359 16.203 1 98.75 211 GLY A CA 1
ATOM 1569 C C . GLY A 1 211 ? -13.305 -9.75 16.25 1 98.75 211 GLY A C 1
ATOM 1570 O O . GLY A 1 211 ? -12.688 -10 15.219 1 98.75 211 GLY A O 1
ATOM 1571 N N . LYS A 1 212 ? -12.828 -9.898 17.469 1 98.38 212 LYS A N 1
ATOM 1572 C CA . LYS A 1 212 ? -11.43 -10.219 17.734 1 98.38 212 LYS A CA 1
ATOM 1573 C C . LYS A 1 212 ? -10.984 -11.445 16.938 1 98.38 212 LYS A C 1
ATOM 1575 O O . LYS A 1 212 ? -11.703 -12.445 16.891 1 98.38 212 LYS A O 1
ATOM 1580 N N . GLY A 1 213 ? -9.812 -11.312 16.328 1 98.12 213 GLY A N 1
ATOM 1581 C CA . GLY A 1 213 ? -9.18 -12.461 15.703 1 98.12 213 GLY A CA 1
ATOM 1582 C C . GLY A 1 213 ? -9.844 -12.875 14.406 1 98.12 213 GLY A C 1
ATOM 1583 O O . GLY A 1 213 ? -9.539 -13.938 13.859 1 98.12 213 GLY A O 1
ATOM 1584 N N . SER A 1 214 ? -10.812 -12.156 13.898 1 98.44 214 SER A N 1
ATOM 1585 C CA . SER A 1 214 ? -11.492 -12.523 12.664 1 98.44 214 SER A CA 1
ATOM 1586 C C . SER A 1 214 ? -10.664 -12.141 11.445 1 98.44 214 SER A C 1
ATOM 1588 O O . SER A 1 214 ? -9.727 -11.344 11.539 1 98.44 214 SER A O 1
ATOM 1590 N N . VAL A 1 215 ? -10.961 -12.82 10.336 1 98.69 215 VAL A N 1
ATOM 1591 C CA . VAL A 1 215 ? -10.203 -12.672 9.102 1 98.69 215 VAL A CA 1
ATOM 1592 C C . VAL A 1 215 ? -11.156 -12.43 7.93 1 98.69 215 VAL A C 1
ATOM 1594 O O . VAL A 1 215 ? -12.203 -13.07 7.828 1 98.69 215 VAL A O 1
ATOM 1597 N N . ALA A 1 216 ? -10.867 -11.469 7.086 1 98.81 216 ALA A N 1
ATOM 1598 C CA . ALA A 1 216 ? -11.5 -11.312 5.777 1 98.81 216 ALA A CA 1
ATOM 1599 C C . ALA A 1 216 ? -10.523 -11.641 4.652 1 98.81 216 ALA A C 1
ATOM 1601 O O . ALA A 1 216 ? -9.453 -11.039 4.551 1 98.81 216 ALA A O 1
ATOM 1602 N N . GLY A 1 217 ? -10.828 -12.602 3.875 1 98.19 217 GLY A N 1
ATOM 1603 C CA . GLY A 1 217 ? -9.969 -12.961 2.76 1 98.19 217 GLY A CA 1
ATOM 1604 C C . GLY A 1 217 ? -9.867 -11.875 1.705 1 98.19 217 GLY A C 1
ATOM 1605 O O . GLY A 1 217 ? -10.688 -10.953 1.679 1 98.19 217 GLY A O 1
ATOM 1606 N N . ALA A 1 218 ? -8.883 -12.023 0.904 1 98.38 218 ALA A N 1
ATOM 1607 C CA . ALA A 1 218 ? -8.625 -11.023 -0.135 1 98.38 218 ALA A CA 1
ATOM 1608 C C . ALA A 1 218 ? -9.875 -10.781 -0.978 1 98.38 218 ALA A C 1
ATOM 1610 O O . ALA A 1 218 ? -10.586 -11.727 -1.333 1 98.38 218 ALA A O 1
ATOM 1611 N N . GLY A 1 219 ? -10.133 -9.461 -1.272 1 98.19 219 GLY A N 1
ATOM 1612 C CA . GLY A 1 219 ? -11.211 -9.078 -2.17 1 98.19 219 GLY A CA 1
ATOM 1613 C C . GLY A 1 219 ? -12.57 -9.047 -1.492 1 98.19 219 GLY A C 1
ATOM 1614 O O . GLY A 1 219 ? -13.562 -8.656 -2.104 1 98.19 219 GLY A O 1
ATOM 1615 N N . ALA A 1 220 ? -12.656 -9.398 -0.229 1 98.5 220 ALA A N 1
ATOM 1616 C CA . ALA A 1 220 ? -13.938 -9.477 0.466 1 98.5 220 ALA A CA 1
ATOM 1617 C C . ALA A 1 220 ? -14.562 -8.086 0.625 1 98.5 220 ALA A C 1
ATOM 1619 O O . ALA A 1 220 ? -13.844 -7.094 0.752 1 98.5 220 ALA A O 1
ATOM 1620 N N . LEU A 1 221 ? -15.836 -8.023 0.569 1 98.69 221 LEU A N 1
ATOM 1621 C CA . LEU A 1 221 ? -16.625 -6.832 0.875 1 98.69 221 LEU A CA 1
ATOM 1622 C C . LEU A 1 221 ? -17.484 -7.047 2.115 1 98.69 221 LEU A C 1
ATOM 1624 O O . LEU A 1 221 ? -18.484 -7.766 2.062 1 98.69 221 LEU A O 1
ATOM 1628 N N . LEU A 1 222 ? -17.141 -6.449 3.229 1 98.88 222 LEU A N 1
ATOM 1629 C CA . LEU A 1 222 ? -17.875 -6.59 4.48 1 98.88 222 LEU A CA 1
ATOM 1630 C C . LEU A 1 222 ? -19 -5.555 4.57 1 98.88 222 LEU A C 1
ATOM 1632 O O . LEU A 1 222 ? -18.734 -4.355 4.688 1 98.88 222 LEU A O 1
ATOM 1636 N N . THR A 1 223 ? -20.234 -5.996 4.582 1 98.19 223 THR A N 1
ATOM 1637 C CA . THR A 1 223 ? -21.406 -5.129 4.703 1 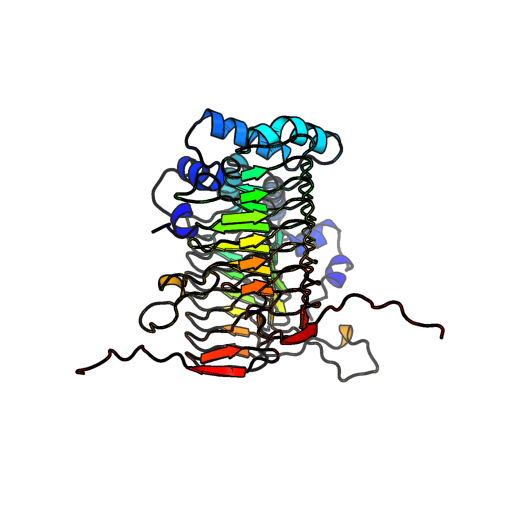98.19 223 THR A CA 1
ATOM 1638 C C . THR A 1 223 ? -22.141 -5.391 6.016 1 98.19 223 THR A C 1
ATOM 1640 O O . THR A 1 223 ? -23.016 -4.625 6.398 1 98.19 223 THR A O 1
ATOM 1643 N N . ARG A 1 224 ? -21.781 -6.461 6.621 1 98.31 224 ARG A N 1
ATOM 1644 C CA . ARG A 1 224 ? -22.359 -6.836 7.906 1 98.31 224 ARG A CA 1
ATOM 1645 C C . ARG A 1 224 ? -21.281 -7.207 8.914 1 98.31 224 ARG A C 1
ATOM 1647 O O . ARG A 1 224 ? -20.203 -7.656 8.531 1 98.31 224 ARG A O 1
ATOM 1654 N N . SER A 1 225 ? -21.672 -7.066 10.156 1 98.81 225 SER A N 1
ATOM 1655 C CA . SER A 1 225 ?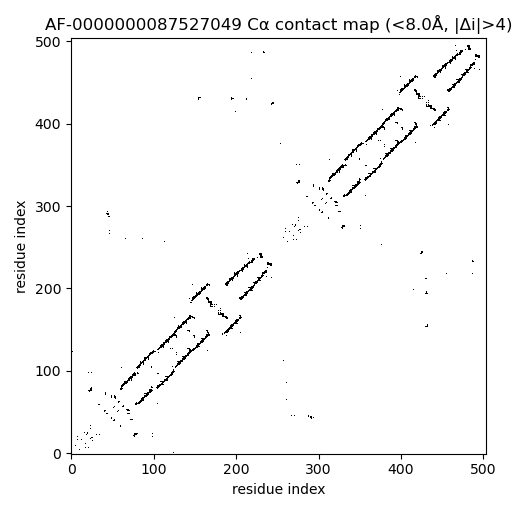 -20.734 -7.383 11.234 1 98.81 225 SER A CA 1
ATOM 1656 C C . SER A 1 225 ? -20.484 -8.883 11.32 1 98.81 225 SER A C 1
ATOM 1658 O O . SER A 1 225 ? -21.344 -9.688 10.945 1 98.81 225 SER A O 1
ATOM 1660 N N . VAL A 1 226 ? -19.344 -9.281 11.781 1 98.81 226 VAL A N 1
ATOM 1661 C CA . VAL A 1 226 ? -19 -10.688 11.938 1 98.81 226 VAL A CA 1
ATOM 1662 C C . VAL A 1 226 ? -18.453 -10.93 13.344 1 98.81 226 VAL A C 1
ATOM 1664 O O . VAL A 1 226 ? -17.812 -10.055 13.93 1 98.81 226 VAL A O 1
ATOM 1667 N N . ALA A 1 227 ? -18.656 -12.133 13.898 1 98.12 227 ALA A N 1
ATOM 1668 C CA . ALA A 1 227 ? -18.25 -12.516 15.25 1 98.12 227 ALA A CA 1
ATOM 1669 C C . ALA A 1 227 ? -16.734 -12.758 15.328 1 98.12 227 ALA A C 1
ATOM 1671 O O . ALA A 1 227 ? -16.062 -12.812 14.297 1 98.12 227 ALA A O 1
ATOM 1672 N N . ALA A 1 228 ? -16.266 -12.875 16.578 1 98.06 228 ALA A N 1
ATOM 1673 C CA . ALA A 1 228 ? -14.859 -13.164 16.812 1 98.06 228 ALA A CA 1
ATOM 1674 C C . ALA A 1 228 ? -14.461 -14.5 16.188 1 98.06 228 ALA A C 1
ATOM 1676 O O . ALA A 1 228 ? -15.281 -15.414 16.094 1 98.06 228 ALA A O 1
ATOM 1677 N N . TYR A 1 229 ? -13.227 -14.516 15.688 1 97.94 229 TYR A N 1
ATOM 1678 C CA . TYR A 1 229 ? -12.57 -15.734 15.219 1 97.94 229 TYR A CA 1
ATOM 1679 C C . TYR A 1 229 ? -13.336 -16.344 14.055 1 97.94 229 TYR A C 1
ATOM 1681 O O . TYR A 1 229 ? -13.461 -17.578 13.961 1 97.94 229 TYR A O 1
ATOM 1689 N N . THR A 1 230 ? -13.883 -15.531 13.18 1 97.88 230 THR A N 1
ATOM 1690 C CA . THR A 1 230 ? -14.516 -16.016 11.961 1 97.88 230 THR A CA 1
ATOM 1691 C C . THR A 1 230 ? -13.672 -15.664 10.742 1 97.88 230 THR A C 1
ATOM 1693 O O . THR A 1 230 ? -12.852 -14.75 10.781 1 97.88 230 THR A O 1
ATOM 1696 N N . ILE A 1 231 ? -13.812 -16.406 9.703 1 98.12 231 ILE A N 1
ATOM 1697 C CA . ILE A 1 231 ? -13.219 -16.156 8.391 1 98.12 231 ILE A CA 1
ATOM 1698 C C . ILE A 1 231 ? -14.32 -15.828 7.387 1 98.12 231 ILE A C 1
ATOM 1700 O O . ILE A 1 231 ? -15.242 -16.625 7.184 1 98.12 231 ILE A O 1
ATOM 1704 N N . SER A 1 232 ? -14.227 -14.656 6.797 1 98.5 232 SER A N 1
ATOM 1705 C CA . SER A 1 232 ? -15.227 -14.203 5.832 1 98.5 232 SER A CA 1
ATOM 1706 C C . SER A 1 232 ? -14.625 -14.086 4.434 1 98.5 232 SER A C 1
ATOM 1708 O O . SER A 1 232 ? -13.5 -13.609 4.273 1 98.5 232 SER A O 1
ATOM 1710 N N . LEU A 1 233 ? -15.344 -14.531 3.41 1 97.56 233 LEU A N 1
ATOM 1711 C CA . LEU A 1 233 ? -14.922 -14.469 2.016 1 97.56 233 LEU A CA 1
ATOM 1712 C C . LEU A 1 233 ? -16.047 -13.961 1.128 1 97.56 233 LEU A C 1
ATOM 1714 O O . LEU A 1 233 ? -17.234 -14.102 1.468 1 97.56 233 LEU A O 1
ATOM 1718 N N . GLY A 1 234 ? -15.633 -13.195 0.02 1 96.12 234 GLY A N 1
ATOM 1719 C CA . GLY A 1 234 ? -16.594 -12.977 -1.054 1 96.12 234 GLY A CA 1
ATOM 1720 C C . GLY A 1 234 ? -17.156 -11.57 -1.07 1 96.12 234 GLY A C 1
ATOM 1721 O O . GLY A 1 234 ? -16.75 -10.719 -0.276 1 96.12 234 GLY A O 1
ATOM 1722 N N . VAL A 1 235 ? -18.094 -11.32 -2.102 1 96.81 235 VAL A N 1
ATOM 1723 C CA . VAL A 1 235 ? -18.766 -10.055 -2.352 1 96.81 235 VAL A CA 1
ATOM 1724 C C . VAL A 1 235 ? -20.266 -10.289 -2.568 1 96.81 235 VAL A C 1
ATOM 1726 O O . VAL A 1 235 ? -20.672 -10.766 -3.629 1 96.81 235 VAL A O 1
ATOM 1729 N N . PRO A 1 236 ? -21.094 -10.008 -1.675 1 97 236 PRO A N 1
ATOM 1730 C CA . PRO A 1 236 ? -20.75 -9.602 -0.309 1 97 236 PRO A CA 1
ATOM 1731 C C . PRO A 1 236 ? -20.125 -10.734 0.504 1 97 236 PRO A C 1
ATOM 1733 O O . PRO A 1 236 ? -20.328 -11.906 0.189 1 97 236 PRO A O 1
ATOM 1736 N N . ALA A 1 237 ? -19.391 -10.352 1.474 1 97.44 237 ALA A N 1
ATOM 1737 C CA . ALA A 1 237 ? -18.641 -11.336 2.254 1 97.44 237 ALA A CA 1
ATOM 1738 C C . ALA A 1 237 ? -19.594 -12.195 3.096 1 97.44 237 ALA A C 1
ATOM 1740 O O . ALA A 1 237 ? -20.562 -11.68 3.664 1 97.44 237 ALA A O 1
ATOM 1741 N N . GLN A 1 238 ? -19.312 -13.461 3.172 1 97.81 238 GLN A N 1
ATOM 1742 C CA . GLN A 1 238 ? -19.984 -14.406 4.055 1 97.81 238 GLN A CA 1
ATOM 1743 C C . GLN A 1 238 ? -18.984 -15.133 4.953 1 97.81 238 GLN A C 1
ATOM 1745 O O . GLN A 1 238 ? -17.859 -15.414 4.543 1 97.81 238 GLN A O 1
ATOM 1750 N N . VAL A 1 239 ? -19.453 -15.43 6.188 1 97.19 239 VAL A N 1
ATOM 1751 C CA . VAL A 1 239 ? -18.641 -16.25 7.074 1 97.19 239 VAL A CA 1
ATOM 1752 C C . VAL A 1 239 ? -18.594 -17.688 6.559 1 97.19 239 VAL A C 1
ATOM 1754 O O . VAL A 1 239 ? -19.641 -18.328 6.414 1 97.19 239 VAL A O 1
ATOM 1757 N N . VAL A 1 240 ? -17.422 -18.172 6.344 1 96.06 240 VAL A N 1
ATOM 1758 C CA . VAL A 1 240 ? -17.328 -19.516 5.762 1 96.06 240 VAL A CA 1
ATOM 1759 C C . VAL A 1 240 ? -16.734 -20.484 6.777 1 96.06 240 VAL A C 1
ATOM 1761 O O . VAL A 1 240 ? -16.875 -21.703 6.637 1 96.06 240 VAL A O 1
ATOM 1764 N N . LYS A 1 241 ? -16.031 -20 7.723 1 93.75 241 LYS A N 1
ATOM 1765 C CA . LYS A 1 241 ? -15.359 -20.844 8.695 1 93.75 241 LYS A CA 1
ATOM 1766 C C . LYS A 1 241 ? -15.125 -20.094 10.008 1 93.75 241 LYS A C 1
ATOM 1768 O O . LYS A 1 241 ? -15.086 -18.859 10.031 1 93.75 241 LYS A O 1
ATOM 1773 N N . LYS A 1 242 ? -15 -20.875 11.086 1 93.5 242 LYS A N 1
ATOM 1774 C CA . LYS A 1 242 ? -14.539 -20.344 12.367 1 93.5 242 LYS A CA 1
ATOM 1775 C C . LYS A 1 242 ? -13.102 -20.766 12.648 1 93.5 242 LYS A C 1
ATOM 1777 O O . LYS A 1 242 ? -12.703 -21.891 12.336 1 93.5 242 LYS A O 1
ATOM 1782 N N . ARG A 1 243 ? -12.391 -19.828 13.195 1 91.31 243 ARG A N 1
ATOM 1783 C CA . ARG A 1 243 ? -11.062 -20.203 13.672 1 91.31 243 ARG A CA 1
ATOM 1784 C C . ARG A 1 243 ? -11.148 -21 14.969 1 91.31 243 ARG A C 1
ATOM 1786 O O . ARG A 1 243 ? -11.789 -20.547 15.93 1 91.31 243 ARG A O 1
ATOM 1793 N N . THR A 1 244 ? -10.742 -22.266 14.992 1 83.81 244 THR A N 1
ATOM 1794 C CA . THR A 1 244 ? -10.789 -23.094 16.188 1 83.81 244 THR A CA 1
ATOM 1795 C C . THR A 1 244 ? -9.375 -23.469 16.641 1 83.81 244 THR A C 1
ATOM 1797 O O . THR A 1 244 ? -8.484 -23.656 15.812 1 83.81 244 THR A O 1
ATOM 1800 N N . PRO A 1 245 ? -9.156 -23.312 17.938 1 71.62 245 PRO A N 1
ATOM 1801 C CA . PRO A 1 245 ? -7.824 -23.688 18.422 1 71.62 245 PRO A CA 1
ATOM 1802 C C . PRO A 1 245 ? -7.395 -25.062 17.938 1 71.62 245 PRO A C 1
ATOM 1804 O O . PRO A 1 245 ? -8.234 -25.938 17.734 1 71.62 245 PRO A O 1
ATOM 1807 N N . CYS A 1 246 ? -6.371 -25.156 17.156 1 56.78 246 CYS A N 1
ATOM 1808 C CA . CYS A 1 246 ? -5.883 -26.5 16.828 1 56.78 246 CYS A CA 1
ATOM 1809 C C . CYS A 1 246 ? -5.98 -27.422 18.016 1 56.78 246 CYS A C 1
ATOM 1811 O O . CYS A 1 246 ? -5.387 -27.156 19.062 1 56.78 246 CYS A O 1
ATOM 1813 N N . THR A 1 247 ? -7.051 -28.047 18.344 1 46.47 247 THR A N 1
ATOM 1814 C CA . THR A 1 247 ? -7.027 -29.062 19.391 1 46.47 247 THR A CA 1
ATOM 1815 C C . THR A 1 247 ? -5.848 -30 19.188 1 46.47 247 THR A C 1
ATOM 1817 O O . THR A 1 247 ? -5.648 -30.547 18.094 1 46.47 247 THR A O 1
ATOM 1820 N N . THR A 1 248 ? -4.805 -30.016 19.953 1 39.69 248 THR A N 1
ATOM 1821 C CA . THR A 1 248 ? -3.814 -31.094 20.047 1 39.69 248 THR A CA 1
ATOM 1822 C C . THR A 1 248 ? -4.438 -32.438 19.719 1 39.69 248 THR A C 1
ATOM 1824 O O . THR A 1 248 ? -5.512 -32.781 20.219 1 39.69 248 THR A O 1
ATOM 1827 N N . MET A 1 249 ? -4.02 -33.188 18.547 1 33.66 249 MET A N 1
ATOM 1828 C CA . MET A 1 249 ? -4.168 -34.656 18.406 1 33.66 249 MET A CA 1
ATOM 1829 C C . MET A 1 249 ? -3.992 -35.344 19.734 1 33.66 249 MET A C 1
ATOM 1831 O O . MET A 1 249 ? -2.92 -35.281 20.344 1 33.66 249 MET A O 1
ATOM 1835 N N . GLY A 1 250 ? -4.824 -35.625 20.531 1 28.19 250 GLY A N 1
ATOM 1836 C CA . GLY A 1 250 ? -4.68 -36.719 21.469 1 28.19 250 GLY A CA 1
ATOM 1837 C C . GLY A 1 250 ? -4.043 -37.969 20.844 1 28.19 250 GLY A C 1
ATOM 1838 O O . GLY A 1 250 ? -3.824 -38 19.625 1 28.19 250 GLY A O 1
ATOM 1839 N N . GLU A 1 251 ? -4.047 -39.25 21.688 1 28.02 251 GLU A N 1
ATOM 1840 C CA . GLU A 1 251 ? -3.65 -40.656 21.781 1 28.02 251 GLU A CA 1
ATOM 1841 C C . GLU A 1 251 ? -4.176 -41.438 20.594 1 28.02 251 GLU A C 1
ATOM 1843 O O . GLU A 1 251 ? -5.371 -41.75 20.516 1 28.02 251 GLU A O 1
ATOM 1848 N N . VAL A 1 252 ? -3.992 -41.094 19.438 1 21.89 252 VAL A N 1
ATOM 1849 C CA . VAL A 1 252 ? -3.922 -42.344 18.719 1 21.89 252 VAL A CA 1
ATOM 1850 C C . VAL A 1 252 ? -2.5 -42.906 18.781 1 21.89 252 VAL A C 1
ATOM 1852 O O . VAL A 1 252 ? -1.528 -42.156 18.625 1 21.89 252 VAL A O 1
ATOM 1855 N N . MET B 1 1 ? 15.531 -15.578 10.734 1 28.91 1 MET B N 1
ATOM 1856 C CA . MET B 1 1 ? 14.164 -15.07 10.773 1 28.91 1 MET B CA 1
ATOM 1857 C C . MET B 1 1 ? 14.117 -13.594 10.422 1 28.91 1 MET B C 1
ATOM 1859 O O . MET B 1 1 ? 14.789 -12.773 11.047 1 28.91 1 MET B O 1
ATOM 1863 N N . MET B 1 2 ? 14.016 -13.227 9.211 1 38.38 2 MET B N 1
ATOM 1864 C CA . MET B 1 2 ? 14.094 -11.836 8.789 1 38.38 2 MET B CA 1
ATOM 1865 C C . MET B 1 2 ? 13.172 -10.953 9.633 1 38.38 2 MET B C 1
ATOM 1867 O O . MET B 1 2 ? 11.992 -11.266 9.805 1 38.38 2 MET B O 1
ATOM 1871 N N . LYS B 1 3 ? 13.68 -10.188 10.445 1 47.59 3 LYS B N 1
ATOM 1872 C CA . LYS B 1 3 ? 12.992 -9.188 11.258 1 47.59 3 LYS B CA 1
ATOM 1873 C C . LYS B 1 3 ? 12.016 -8.367 10.422 1 47.59 3 LYS B C 1
ATOM 1875 O O . LYS B 1 3 ? 12.344 -7.965 9.305 1 47.59 3 LYS B O 1
ATOM 1880 N N . LYS B 1 4 ? 10.859 -8.406 10.789 1 59.91 4 LYS B N 1
ATOM 1881 C CA . LYS B 1 4 ? 9.891 -7.512 10.172 1 59.91 4 LYS B CA 1
ATOM 1882 C C . LYS B 1 4 ? 10.469 -6.113 9.984 1 59.91 4 LYS B C 1
ATOM 1884 O O . LYS B 1 4 ? 11.344 -5.691 10.75 1 59.91 4 LYS B O 1
ATOM 1889 N N . THR B 1 5 ? 10.281 -5.602 8.742 1 59.25 5 THR B N 1
ATOM 1890 C CA . THR B 1 5 ? 10.727 -4.258 8.398 1 59.25 5 THR B CA 1
ATOM 1891 C C . THR B 1 5 ? 10.672 -3.338 9.609 1 59.25 5 THR B C 1
ATOM 1893 O O . THR B 1 5 ? 11.594 -2.551 9.844 1 59.25 5 THR B O 1
ATOM 1896 N N . HIS B 1 6 ? 9.758 -3.678 10.344 1 64.25 6 HIS B N 1
ATOM 1897 C CA . HIS B 1 6 ? 9.594 -2.83 11.516 1 64.25 6 HIS B CA 1
ATOM 1898 C C . HIS B 1 6 ? 10.734 -3.027 12.5 1 64.25 6 HIS B C 1
ATOM 1900 O O . HIS B 1 6 ? 11.281 -2.057 13.039 1 64.25 6 HIS B O 1
ATOM 1906 N N . ASN B 1 7 ? 11.07 -4.25 12.727 1 66.88 7 ASN B N 1
ATOM 1907 C CA . ASN B 1 7 ? 12.164 -4.527 13.648 1 66.88 7 ASN B CA 1
ATOM 1908 C C . ASN B 1 7 ? 13.484 -3.947 13.148 1 66.88 7 ASN B C 1
ATOM 1910 O O . ASN B 1 7 ? 14.305 -3.496 13.945 1 66.88 7 ASN B O 1
ATOM 1914 N N . ALA B 1 8 ? 13.562 -3.906 11.891 1 65.94 8 ALA B N 1
ATOM 1915 C CA . ALA B 1 8 ? 14.781 -3.371 11.289 1 65.94 8 ALA B CA 1
ATOM 1916 C C . ALA B 1 8 ? 14.883 -1.861 11.492 1 65.94 8 ALA B C 1
ATOM 1918 O O . ALA B 1 8 ? 15.977 -1.321 11.672 1 65.94 8 ALA B O 1
ATOM 1919 N N . ILE B 1 9 ? 13.742 -1.261 11.492 1 69.12 9 ILE B N 1
ATOM 1920 C CA . ILE B 1 9 ? 13.711 0.196 11.562 1 69.12 9 ILE B CA 1
ATOM 1921 C C . ILE B 1 9 ? 13.82 0.644 13.023 1 69.12 9 ILE B C 1
ATOM 1923 O O . ILE B 1 9 ? 14.523 1.615 13.328 1 69.12 9 ILE B O 1
ATOM 1927 N N . THR B 1 10 ? 13.266 -0.195 13.93 1 65.62 10 THR B N 1
ATOM 1928 C CA . THR B 1 10 ? 13.195 0.265 15.312 1 65.62 10 THR B CA 1
ATOM 1929 C C . THR B 1 10 ? 14.203 -0.485 16.188 1 65.62 10 THR B C 1
ATOM 1931 O O . THR B 1 10 ? 14.383 -0.151 17.359 1 65.62 10 THR B O 1
ATOM 1934 N N . GLY B 1 11 ? 14.805 -1.466 15.586 1 65.5 11 GLY B N 1
ATOM 1935 C CA . GLY B 1 11 ? 15.727 -2.297 16.344 1 65.5 11 GLY B CA 1
ATOM 1936 C C . GLY B 1 11 ? 17.031 -1.599 16.672 1 65.5 11 GLY B C 1
ATOM 1937 O O . GLY B 1 11 ? 17.125 -0.373 16.594 1 65.5 11 GLY B O 1
ATOM 1938 N N . LYS B 1 12 ? 18.062 -2.439 17.203 1 70.19 12 LYS B N 1
ATOM 1939 C CA . LYS B 1 12 ? 19.359 -1.96 17.703 1 70.19 12 LYS B CA 1
ATOM 1940 C C . LYS B 1 12 ? 20.266 -1.548 16.547 1 70.19 12 LYS B C 1
ATOM 1942 O O . LYS B 1 12 ? 20.188 -2.109 15.453 1 70.19 12 LYS B O 1
ATOM 1947 N N . GLY B 1 13 ? 21.094 -0.448 16.625 1 76.06 13 GLY B N 1
ATOM 1948 C CA . GLY B 1 13 ? 22.031 0.071 15.641 1 76.06 13 GLY B CA 1
ATOM 1949 C C . GLY B 1 13 ? 21.922 1.572 15.453 1 76.06 13 GLY B C 1
ATOM 1950 O O . GLY B 1 13 ? 20.969 2.197 15.914 1 76.06 13 GLY B O 1
ATOM 1951 N N . SER B 1 14 ? 23.062 2.031 14.828 1 85.62 14 SER B N 1
ATOM 1952 C CA . SER B 1 14 ? 23.031 3.461 14.539 1 85.62 14 SER B CA 1
ATOM 1953 C C . SER B 1 14 ? 22 3.785 13.461 1 85.62 14 SER B C 1
ATOM 1955 O O . SER B 1 14 ? 21.672 2.932 12.641 1 85.62 14 SER B O 1
ATOM 1957 N N . PRO B 1 15 ? 21.406 4.891 13.484 1 86 15 PRO B N 1
ATOM 1958 C CA . PRO B 1 15 ? 20.438 5.297 12.453 1 86 15 PRO B CA 1
ATOM 1959 C C . PRO B 1 15 ? 21 5.156 11.039 1 86 15 PRO B C 1
ATOM 1961 O O . PRO B 1 15 ? 20.281 4.719 10.133 1 86 15 PRO B O 1
ATOM 1964 N N . LEU B 1 16 ? 22.25 5.539 10.867 1 89.38 16 LEU B N 1
ATOM 1965 C CA . LEU B 1 16 ? 22.875 5.445 9.547 1 89.38 16 LEU B CA 1
ATOM 1966 C C . LEU B 1 16 ? 22.969 3.992 9.102 1 89.38 16 LEU B C 1
ATOM 1968 O O . LEU B 1 16 ? 22.688 3.672 7.945 1 89.38 16 LEU B O 1
ATOM 1972 N N . SER B 1 17 ? 23.438 3.129 9.953 1 90.81 17 SER B N 1
ATOM 1973 C CA . SER B 1 17 ? 23.578 1.718 9.602 1 90.81 17 SER B CA 1
ATOM 1974 C C . SER B 1 17 ? 22.219 1.11 9.234 1 90.81 17 SER B C 1
ATOM 1976 O O . SER B 1 17 ? 22.125 0.312 8.297 1 90.81 17 SER B O 1
ATOM 1978 N N . LYS B 1 18 ? 21.203 1.448 9.93 1 89.56 18 LYS B N 1
ATOM 1979 C CA . LYS B 1 18 ? 19.859 0.968 9.625 1 89.56 18 LYS B CA 1
ATOM 1980 C C . LYS B 1 18 ? 19.406 1.454 8.25 1 89.56 18 LYS B C 1
ATOM 1982 O O . LYS B 1 18 ? 18.812 0.691 7.484 1 89.56 18 LYS B O 1
ATOM 1987 N N . TYR B 1 19 ? 19.688 2.707 8.016 1 93.19 19 TYR B N 1
ATOM 1988 C CA . TYR B 1 19 ? 19.359 3.279 6.715 1 93.19 19 TYR B CA 1
ATOM 1989 C C . TYR B 1 19 ? 20.094 2.541 5.598 1 93.19 19 TYR B C 1
ATOM 1991 O O . TYR B 1 19 ? 19.484 2.199 4.578 1 93.19 19 TYR B O 1
ATOM 1999 N N . GLN B 1 20 ? 21.328 2.33 5.848 1 93.56 20 GLN B N 1
ATOM 2000 C CA . GLN B 1 20 ? 22.109 1.62 4.848 1 93.56 20 GLN B CA 1
ATOM 2001 C C . GLN B 1 20 ? 21.578 0.215 4.609 1 93.56 20 GLN B C 1
ATOM 2003 O O . GLN B 1 20 ? 21.484 -0.235 3.467 1 93.56 20 GLN B O 1
ATOM 2008 N N . ASP B 1 21 ? 21.188 -0.387 5.645 1 91 21 ASP B N 1
ATOM 2009 C CA . ASP B 1 21 ? 20.703 -1.762 5.539 1 91 21 ASP B CA 1
ATOM 2010 C C . ASP B 1 21 ? 19.359 -1.821 4.816 1 91 21 ASP B C 1
ATOM 2012 O O . ASP B 1 21 ? 19.094 -2.76 4.062 1 91 21 ASP B O 1
ATOM 2016 N N . ILE B 1 22 ? 18.531 -0.843 4.98 1 90.56 22 ILE B N 1
ATOM 2017 C CA . ILE B 1 22 ? 17.172 -0.889 4.461 1 90.56 22 ILE B CA 1
ATOM 2018 C C . ILE B 1 22 ? 17.141 -0.285 3.057 1 90.56 22 ILE B C 1
ATOM 2020 O O . ILE B 1 22 ? 16.516 -0.84 2.15 1 90.56 22 ILE B O 1
ATOM 2024 N N . MET B 1 23 ? 17.812 0.749 2.871 1 94.38 23 MET B N 1
ATOM 2025 C CA . MET B 1 23 ? 17.672 1.521 1.64 1 94.38 23 MET B CA 1
ATOM 2026 C C . MET B 1 23 ? 18.781 1.179 0.657 1 94.38 23 MET B C 1
ATOM 2028 O O . MET B 1 23 ? 18.516 0.831 -0.495 1 94.38 23 MET B O 1
ATOM 2032 N N . VAL B 1 24 ? 20 1.207 1.114 1 94.75 24 VAL B N 1
ATOM 2033 C CA . VAL B 1 24 ? 21.156 1.11 0.228 1 94.75 24 VAL B CA 1
ATOM 2034 C C . VAL B 1 24 ? 21.438 -0.356 -0.083 1 94.75 24 VAL B C 1
ATOM 2036 O O . VAL B 1 24 ? 21.688 -0.715 -1.236 1 94.75 24 VAL B O 1
ATOM 2039 N N . GLY B 1 25 ? 21.438 -1.198 0.895 1 93 25 GLY B N 1
ATOM 2040 C CA . GLY B 1 25 ? 21.797 -2.602 0.748 1 93 25 GLY B CA 1
ATOM 2041 C C . GLY B 1 25 ? 23.281 -2.865 0.91 1 93 25 GLY B C 1
ATOM 2042 O O . GLY B 1 25 ? 23.781 -3.916 0.499 1 93 25 GLY B O 1
ATOM 2043 N N . SER B 1 26 ? 24.031 -1.861 1.325 1 93.19 26 SER B N 1
ATOM 2044 C CA . SER B 1 26 ? 25.469 -1.956 1.535 1 93.19 26 SER B CA 1
ATOM 2045 C C . SER B 1 26 ? 25.922 -1.045 2.67 1 93.19 26 SER B C 1
ATOM 2047 O O . SER B 1 26 ? 25.391 0.057 2.838 1 93.19 26 SER B O 1
ATOM 2049 N N . ARG B 1 27 ? 26.969 -1.462 3.352 1 92.5 27 ARG B N 1
ATOM 2050 C CA . ARG B 1 27 ? 27.547 -0.67 4.434 1 92.5 27 ARG B CA 1
ATOM 2051 C C . ARG B 1 27 ? 28.75 0.136 3.947 1 92.5 27 ARG B C 1
ATOM 2053 O O . ARG B 1 27 ? 29.328 0.904 4.711 1 92.5 27 ARG B O 1
ATOM 2060 N N . SER B 1 28 ? 29.016 -0.019 2.664 1 94.06 28 SER B N 1
ATOM 2061 C CA . SER B 1 28 ? 30.109 0.741 2.061 1 94.06 28 SER B CA 1
ATOM 2062 C C . SER B 1 28 ? 29.781 2.229 2.004 1 94.06 28 SER B C 1
ATOM 2064 O O . SER B 1 28 ? 28.703 2.615 1.542 1 94.06 28 SER B O 1
ATOM 2066 N N . PHE B 1 29 ? 30.719 2.988 2.432 1 95 29 PHE B N 1
ATOM 2067 C CA . PHE B 1 29 ? 30.531 4.434 2.42 1 95 29 PHE B CA 1
ATOM 2068 C C . PHE B 1 29 ? 30.422 4.957 0.993 1 95 29 PHE B C 1
ATOM 2070 O O . PHE B 1 29 ? 29.609 5.84 0.712 1 95 29 PHE B O 1
ATOM 2077 N N . ALA B 1 30 ? 31.234 4.426 0.112 1 96.31 30 ALA B N 1
ATOM 2078 C CA . ALA B 1 30 ? 31.172 4.816 -1.295 1 96.31 30 ALA B CA 1
ATOM 2079 C C . ALA B 1 30 ? 29.812 4.508 -1.893 1 96.31 30 ALA B C 1
ATOM 2081 O O . ALA B 1 30 ? 29.234 5.328 -2.617 1 96.31 30 ALA B O 1
ATOM 2082 N N . ALA B 1 31 ? 29.281 3.342 -1.589 1 96 31 ALA B N 1
ATOM 2083 C CA . ALA B 1 31 ? 27.953 2.959 -2.068 1 96 31 ALA B CA 1
ATOM 2084 C C . ALA B 1 31 ? 26.891 3.883 -1.505 1 96 31 ALA B C 1
ATOM 2086 O O . ALA B 1 31 ? 25.953 4.273 -2.217 1 96 31 ALA B O 1
ATOM 2087 N N . PHE B 1 32 ? 27.094 4.16 -0.231 1 97.06 32 PHE B N 1
ATOM 2088 C CA . PHE B 1 32 ? 26.156 5.07 0.435 1 97.06 32 PHE B CA 1
ATOM 2089 C C . PHE B 1 32 ? 26.156 6.43 -0.249 1 97.06 32 PHE B C 1
ATOM 2091 O O . PHE B 1 32 ? 25.094 6.953 -0.592 1 97.06 32 PHE B O 1
ATOM 2098 N N . LEU B 1 33 ? 27.219 7.059 -0.493 1 97.62 33 LEU B N 1
ATOM 2099 C CA . LEU B 1 33 ? 27.328 8.383 -1.099 1 97.62 33 LEU B CA 1
ATOM 2100 C C . LEU B 1 33 ? 26.75 8.375 -2.512 1 97.62 33 LEU B C 1
ATOM 2102 O O . LEU B 1 33 ? 26.062 9.32 -2.914 1 97.62 33 LEU B O 1
ATOM 2106 N N . TYR B 1 34 ? 27.141 7.34 -3.273 1 97.88 34 TYR B N 1
ATOM 2107 C CA . TYR B 1 34 ? 26.625 7.25 -4.633 1 97.88 34 TYR B CA 1
ATOM 2108 C C . TYR B 1 34 ? 25.109 7.133 -4.633 1 97.88 34 TYR B C 1
ATOM 2110 O O . TYR B 1 34 ? 24.422 7.773 -5.441 1 97.88 34 TYR B O 1
ATOM 2118 N N . TYR B 1 35 ? 24.641 6.27 -3.744 1 98 35 TYR B N 1
ATOM 2119 C CA . TYR B 1 35 ? 23.203 6.141 -3.586 1 98 35 TYR B CA 1
ATOM 2120 C C . TYR B 1 35 ? 22.562 7.488 -3.266 1 98 35 TYR B C 1
ATOM 2122 O O . TYR B 1 35 ? 21.562 7.867 -3.875 1 98 35 TYR B O 1
ATOM 2130 N N . GLU B 1 36 ? 23.094 8.227 -2.35 1 97.75 36 GLU B N 1
ATOM 2131 C CA . GLU B 1 36 ? 22.562 9.531 -1.964 1 97.75 36 GLU B CA 1
ATOM 2132 C C . GLU B 1 36 ? 22.562 10.5 -3.141 1 97.75 36 GLU B C 1
ATOM 2134 O O . GLU B 1 36 ? 21.625 11.266 -3.332 1 97.75 36 GLU B O 1
ATOM 2139 N N . TRP B 1 37 ? 23.656 10.492 -3.879 1 97.81 37 TRP B N 1
ATOM 2140 C CA . TRP B 1 37 ? 23.734 11.312 -5.086 1 97.81 37 TRP B CA 1
ATOM 2141 C C . TRP B 1 37 ? 22.594 10.992 -6.043 1 97.81 37 TRP B C 1
ATOM 2143 O O . TRP B 1 37 ? 21.922 11.898 -6.531 1 97.81 37 TRP B O 1
ATOM 2153 N N . CYS B 1 38 ? 22.344 9.766 -6.246 1 98 38 CYS B N 1
ATOM 2154 C CA . CYS B 1 38 ? 21.297 9.328 -7.16 1 98 38 CYS B CA 1
ATOM 2155 C C . CYS B 1 38 ? 19.906 9.688 -6.625 1 98 38 CYS B C 1
ATOM 2157 O O . CYS B 1 38 ? 19.016 10.039 -7.391 1 98 38 CYS B O 1
ATOM 2159 N N . GLN B 1 39 ? 19.719 9.555 -5.289 1 96.94 39 GLN B N 1
ATOM 2160 C CA . GLN B 1 39 ? 18.438 9.938 -4.688 1 96.94 39 GLN B CA 1
ATOM 2161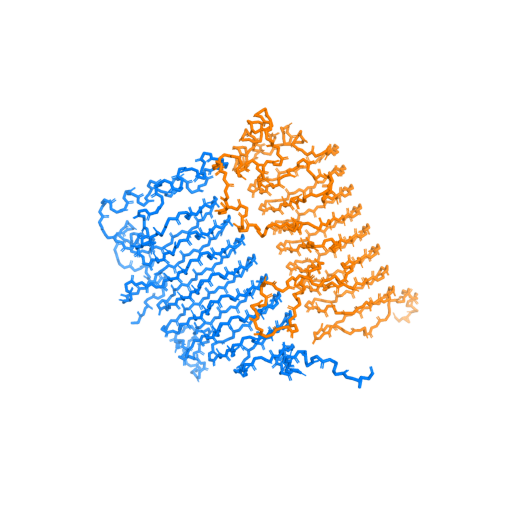 C C . GLN B 1 39 ? 18.125 11.406 -4.949 1 96.94 39 GLN B C 1
ATOM 2163 O O . GLN B 1 39 ? 16.969 11.773 -5.164 1 96.94 39 GLN B O 1
ATOM 2168 N N . LEU B 1 40 ? 19.094 12.258 -4.953 1 96.56 40 LEU B N 1
ATOM 2169 C CA . LEU B 1 40 ? 18.906 13.688 -5.176 1 96.56 40 LEU B CA 1
ATOM 2170 C C . LEU B 1 40 ? 18.406 13.953 -6.59 1 96.56 40 LEU B C 1
ATOM 2172 O O . LEU B 1 40 ? 17.734 14.961 -6.836 1 96.56 40 LEU B O 1
ATOM 2176 N N . LEU B 1 41 ? 18.703 13.055 -7.465 1 97.38 41 LEU B N 1
ATOM 2177 C CA . LEU B 1 41 ? 18.281 13.211 -8.859 1 97.38 41 LEU B CA 1
ATOM 2178 C C . LEU B 1 41 ? 16.844 12.75 -9.055 1 97.38 41 LEU B C 1
ATOM 2180 O O . LEU B 1 41 ? 16.219 13.078 -10.062 1 97.38 41 LEU B O 1
ATOM 2184 N N . GLY B 1 42 ? 16.312 11.984 -8.133 1 95.88 42 GLY B N 1
ATOM 2185 C CA . GLY B 1 42 ? 15.008 11.328 -8.234 1 95.88 42 GLY B CA 1
ATOM 2186 C C . GLY B 1 42 ? 13.883 12.297 -8.531 1 95.88 42 GLY B C 1
ATOM 2187 O O . GLY B 1 42 ? 13.125 12.102 -9.484 1 95.88 42 GLY B O 1
ATOM 2188 N N . PRO B 1 43 ? 13.852 13.383 -7.832 1 95.19 43 PRO B N 1
ATOM 2189 C CA . PRO B 1 43 ? 12.703 14.273 -7.996 1 95.19 43 PRO B CA 1
ATOM 2190 C C . PRO B 1 43 ? 12.898 15.289 -9.125 1 95.19 43 PRO B C 1
ATOM 2192 O O . PRO B 1 43 ? 11.969 16.016 -9.477 1 95.19 43 PRO B O 1
ATOM 2195 N N . VAL B 1 44 ? 14.062 15.445 -9.719 1 95.69 44 VAL B N 1
ATOM 2196 C CA . VAL B 1 44 ? 14.32 16.438 -10.766 1 95.69 44 VAL B CA 1
ATOM 2197 C C . VAL B 1 44 ? 13.477 16.109 -11.992 1 95.69 44 VAL B C 1
ATOM 2199 O O . VAL B 1 44 ? 13.625 15.047 -12.594 1 95.69 44 VAL B O 1
ATOM 2202 N N . PRO B 1 45 ? 12.602 17 -12.375 1 94.44 45 PRO B N 1
ATOM 2203 C CA . PRO B 1 45 ? 11.688 16.734 -13.484 1 94.44 45 PRO B CA 1
ATOM 2204 C C . PRO B 1 45 ? 12.281 17.078 -14.844 1 94.44 45 PRO B C 1
ATOM 2206 O O . PRO B 1 45 ? 13.406 17.578 -14.922 1 94.44 45 PRO B O 1
ATOM 2209 N N . GLY B 1 46 ? 11.523 16.734 -15.93 1 96.06 46 GLY B N 1
ATOM 2210 C CA . GLY B 1 46 ? 11.812 17.203 -17.281 1 96.06 46 GLY B CA 1
ATOM 2211 C C . GLY B 1 46 ? 12.984 16.484 -17.922 1 96.06 46 GLY B C 1
ATOM 2212 O O . GLY B 1 46 ? 13.414 15.43 -17.438 1 96.06 46 GLY B O 1
ATOM 2213 N N . ALA B 1 47 ? 13.445 17.062 -18.938 1 97.62 47 ALA B N 1
ATOM 2214 C CA . ALA B 1 47 ? 14.484 16.453 -19.75 1 97.62 47 ALA B CA 1
ATOM 2215 C C . ALA B 1 47 ? 15.789 16.297 -18.969 1 97.62 47 ALA B C 1
ATOM 2217 O O . ALA B 1 47 ? 16.484 15.297 -19.109 1 97.62 47 ALA B O 1
ATOM 2218 N N . LEU B 1 48 ? 16.047 17.328 -18.203 1 97.88 48 LEU B N 1
ATOM 2219 C CA . LEU B 1 48 ? 17.281 17.281 -17.406 1 97.88 48 LEU B CA 1
ATOM 2220 C C . LEU B 1 48 ? 17.25 16.109 -16.438 1 97.88 48 LEU B C 1
ATOM 2222 O O . LEU B 1 48 ? 18.234 15.367 -16.312 1 97.88 48 LEU B O 1
ATOM 2226 N N . GLY B 1 49 ? 16.156 15.953 -15.703 1 98 49 GLY B N 1
ATOM 2227 C CA . GLY B 1 49 ? 16.016 14.844 -14.773 1 98 49 GLY B CA 1
ATOM 2228 C C . GLY B 1 49 ? 16.141 13.492 -15.445 1 98 49 GLY B C 1
ATOM 2229 O O . GLY B 1 49 ? 16.812 12.594 -14.93 1 98 49 GLY B O 1
ATOM 2230 N N . LEU B 1 50 ? 15.492 13.406 -16.531 1 97.75 50 LEU B N 1
ATOM 2231 C CA . LEU B 1 50 ? 15.523 12.156 -17.281 1 97.75 50 LEU B CA 1
ATOM 2232 C C . LEU B 1 50 ? 16.953 11.828 -17.719 1 97.75 50 LEU B C 1
ATOM 2234 O O . LEU B 1 50 ? 17.391 10.688 -17.594 1 97.75 50 LEU B O 1
ATOM 2238 N N . ALA B 1 51 ? 17.641 12.797 -18.25 1 98.5 51 ALA B N 1
ATOM 2239 C CA . ALA B 1 51 ? 19.016 12.602 -18.734 1 98.5 51 ALA B CA 1
ATOM 2240 C C . ALA B 1 51 ? 19.938 12.203 -17.594 1 98.5 51 ALA B C 1
ATOM 2242 O O . ALA B 1 51 ? 20.766 11.289 -17.75 1 98.5 51 ALA B O 1
ATOM 2243 N N . LEU B 1 52 ? 19.859 12.914 -16.469 1 98.62 52 LEU B N 1
ATOM 2244 C CA . LEU B 1 52 ? 20.734 12.648 -15.336 1 98.62 52 LEU B CA 1
ATOM 2245 C C . LEU B 1 52 ? 20.484 11.25 -14.766 1 98.62 52 LEU B C 1
ATOM 2247 O O . LEU B 1 52 ? 21.438 10.539 -14.438 1 98.62 52 LEU B O 1
ATOM 2251 N N . ARG B 1 53 ? 19.297 10.875 -14.68 1 98.62 53 ARG B N 1
ATOM 2252 C CA . ARG B 1 53 ? 19 9.539 -14.172 1 98.62 53 ARG B CA 1
ATOM 2253 C C . ARG B 1 53 ? 19.438 8.469 -15.148 1 98.62 53 ARG B C 1
ATOM 2255 O O . ARG B 1 53 ? 19.922 7.406 -14.742 1 98.62 53 ARG B O 1
ATOM 2262 N N . LYS B 1 54 ? 19.219 8.672 -16.406 1 98.44 54 LYS B N 1
ATOM 2263 C CA . LYS B 1 54 ? 19.703 7.734 -17.406 1 98.44 54 LYS B CA 1
ATOM 2264 C C . LYS B 1 54 ? 21.219 7.543 -17.297 1 98.44 54 LYS B C 1
ATOM 2266 O O . LYS B 1 54 ? 21.719 6.441 -17.5 1 98.44 54 LYS B O 1
ATOM 2271 N N . LEU B 1 55 ? 21.906 8.641 -17 1 98.44 55 LEU B N 1
ATOM 2272 C CA . LEU B 1 55 ? 23.359 8.625 -16.953 1 98.44 55 LEU B CA 1
ATOM 2273 C C . LEU B 1 55 ? 23.859 7.973 -15.664 1 98.44 55 LEU B C 1
ATOM 2275 O O . LEU B 1 55 ? 24.781 7.16 -15.688 1 98.44 55 LEU B O 1
ATOM 2279 N N . PHE B 1 56 ? 23.281 8.227 -14.523 1 98.69 56 PHE B N 1
ATOM 2280 C CA . PHE B 1 56 ? 23.891 7.891 -13.25 1 98.69 56 PHE B CA 1
ATOM 2281 C C . PHE B 1 56 ? 23.219 6.68 -12.617 1 98.69 56 PHE B C 1
ATOM 2283 O O . PHE B 1 56 ? 23.844 5.914 -11.891 1 98.69 56 PHE B O 1
ATOM 2290 N N . TRP B 1 57 ? 21.906 6.449 -12.766 1 98.75 57 TRP B N 1
ATOM 2291 C CA . TRP B 1 57 ? 21.141 5.461 -12.016 1 98.75 57 TRP B CA 1
ATOM 2292 C C . TRP B 1 57 ? 21.562 4.047 -12.406 1 98.75 57 TRP B C 1
ATOM 2294 O O . TRP B 1 57 ? 21.516 3.129 -11.578 1 98.75 57 TRP B O 1
ATOM 2304 N N . PRO B 1 58 ? 21.953 3.791 -13.695 1 98.75 58 PRO B N 1
ATOM 2305 C CA . PRO B 1 58 ? 22.281 2.418 -14.086 1 98.75 58 PRO B CA 1
ATOM 2306 C C . PRO B 1 58 ? 23.328 1.783 -13.18 1 98.75 58 PRO B C 1
ATOM 2308 O O . PRO B 1 58 ? 23.266 0.586 -12.883 1 98.75 58 PRO B O 1
ATOM 2311 N N . ALA B 1 59 ? 24.25 2.525 -12.664 1 98.31 59 ALA B N 1
ATOM 2312 C CA . ALA B 1 59 ? 25.359 1.995 -11.867 1 98.31 59 ALA B CA 1
ATOM 2313 C C . ALA B 1 59 ? 24.859 1.531 -10.5 1 98.31 59 ALA B C 1
ATOM 2315 O O . ALA B 1 59 ? 25.578 0.829 -9.781 1 98.31 59 ALA B O 1
ATOM 2316 N N . MET B 1 60 ? 23.672 1.903 -10.086 1 97.75 60 MET B N 1
ATOM 2317 C CA . MET B 1 60 ? 23.109 1.493 -8.797 1 97.75 60 MET B CA 1
ATOM 2318 C C . MET B 1 60 ? 22.641 0.044 -8.844 1 97.75 60 MET B C 1
ATOM 2320 O O . MET B 1 60 ? 22.625 -0.639 -7.816 1 97.75 60 MET B O 1
ATOM 2324 N N . PHE B 1 61 ? 22.234 -0.375 -10.016 1 98.62 61 PHE B N 1
ATOM 2325 C CA . PHE B 1 61 ? 21.594 -1.678 -10.164 1 98.62 61 PHE B CA 1
ATOM 2326 C C . PHE B 1 61 ? 22.641 -2.785 -10.258 1 98.62 61 PHE B C 1
ATOM 2328 O O . PHE B 1 61 ? 23.797 -2.523 -10.57 1 98.62 61 PHE B O 1
ATOM 2335 N N . ALA B 1 62 ? 22.156 -4 -9.922 1 98.44 62 ALA B N 1
ATOM 2336 C CA . ALA B 1 62 ? 23.031 -5.152 -10.109 1 98.44 62 ALA B CA 1
ATOM 2337 C C . ALA B 1 62 ? 23.484 -5.262 -11.562 1 98.44 62 ALA B C 1
ATOM 2339 O O . ALA B 1 62 ? 24.656 -5.543 -11.836 1 98.44 62 ALA B O 1
ATOM 2340 N N . SER B 1 63 ? 22.562 -5.105 -12.453 1 98.62 63 SER B N 1
ATOM 2341 C CA . SER B 1 63 ? 22.797 -4.945 -13.883 1 98.62 63 SER B CA 1
ATOM 2342 C C . SER B 1 63 ? 21.734 -4.07 -14.523 1 98.62 63 SER B C 1
ATOM 2344 O O . SER B 1 63 ? 20.609 -3.967 -14.016 1 98.62 63 SER B O 1
ATOM 2346 N N . CYS B 1 64 ? 22.094 -3.424 -15.562 1 98.69 64 CYS B N 1
ATOM 2347 C CA . CYS B 1 64 ? 21.188 -2.561 -16.312 1 98.69 64 CYS B CA 1
ATOM 2348 C C . CYS B 1 64 ? 21.562 -2.525 -17.781 1 98.69 64 CYS B C 1
ATOM 2350 O O . CYS B 1 64 ? 22.625 -1.999 -18.156 1 98.69 64 CYS B O 1
ATOM 2352 N N . GLY B 1 65 ? 20.672 -3.086 -18.531 1 98.62 65 GLY B N 1
ATOM 2353 C CA . GLY B 1 65 ? 20.938 -3.109 -19.969 1 98.62 65 GLY B CA 1
ATOM 2354 C C . GLY B 1 65 ? 20.844 -1.74 -20.609 1 98.62 65 GLY B C 1
ATOM 2355 O O . GLY B 1 65 ? 20.453 -0.768 -19.953 1 98.62 65 GLY B O 1
ATOM 2356 N N . ARG B 1 66 ? 21.141 -1.74 -21.906 1 98.12 66 ARG B N 1
ATOM 2357 C CA . ARG B 1 66 ? 21.094 -0.488 -22.656 1 98.12 66 ARG B CA 1
ATOM 2358 C C . ARG B 1 66 ? 19.656 -0.022 -22.859 1 98.12 66 ARG B C 1
ATOM 2360 O O . ARG B 1 66 ? 18.734 -0.839 -22.922 1 98.12 66 ARG B O 1
ATOM 2367 N N . GLY B 1 67 ? 19.5 1.311 -22.891 1 98.31 67 GLY B N 1
ATOM 2368 C CA . GLY B 1 67 ? 18.219 1.873 -23.328 1 98.31 67 GLY B CA 1
A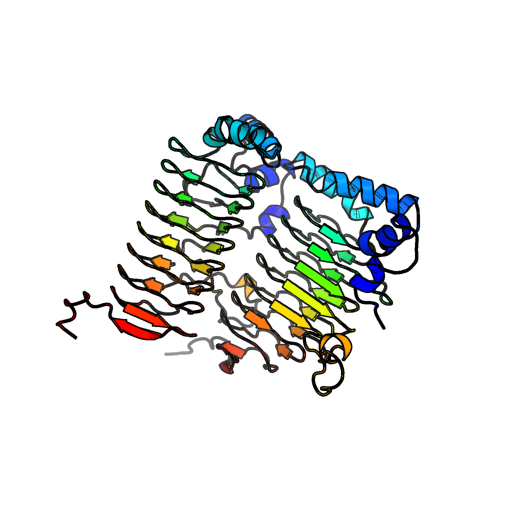TOM 2369 C C . GLY B 1 67 ? 17.219 2.029 -22.203 1 98.31 67 GLY B C 1
ATOM 2370 O O . GLY B 1 67 ? 16.078 2.42 -22.438 1 98.31 67 GLY B O 1
ATOM 2371 N N . CYS B 1 68 ? 17.578 1.768 -21.031 1 98.62 68 CYS B N 1
ATOM 2372 C CA . CYS B 1 68 ? 16.656 1.89 -19.906 1 98.62 68 CYS B CA 1
ATOM 2373 C C . CYS B 1 68 ? 16.344 3.354 -19.625 1 98.62 68 CYS B C 1
ATOM 2375 O O . CYS B 1 68 ? 17.172 4.23 -19.859 1 98.62 68 CYS B O 1
ATOM 2377 N N . MET B 1 69 ? 15.164 3.582 -19.188 1 98.62 69 MET B N 1
ATOM 2378 C CA . MET B 1 69 ? 14.695 4.93 -18.859 1 98.62 69 MET B CA 1
ATOM 2379 C C . MET B 1 69 ? 14.062 4.965 -17.469 1 98.62 69 MET B C 1
ATOM 2381 O O . MET B 1 69 ? 13.32 4.055 -17.094 1 98.62 69 MET B O 1
ATOM 2385 N N . PHE B 1 70 ? 14.297 6.031 -16.719 1 98.75 70 PHE B N 1
ATOM 2386 C CA . PHE B 1 70 ? 13.828 6.203 -15.352 1 98.75 70 PHE B CA 1
ATOM 2387 C C . PHE B 1 70 ? 13.141 7.551 -15.172 1 98.75 70 PHE B C 1
ATOM 2389 O O . PHE B 1 70 ? 13.797 8.594 -15.203 1 98.75 70 PHE B O 1
ATOM 2396 N N . ALA B 1 71 ? 11.875 7.508 -14.961 1 98.5 71 ALA B N 1
ATOM 2397 C CA . ALA B 1 71 ? 11.133 8.75 -14.742 1 98.5 71 ALA B CA 1
ATOM 2398 C C . ALA B 1 71 ? 11.359 9.289 -13.336 1 98.5 71 ALA B C 1
ATOM 2400 O O . ALA B 1 71 ? 12.281 8.852 -12.633 1 98.5 71 ALA B O 1
ATOM 2401 N N . SER B 1 72 ? 10.641 10.344 -13.008 1 97.88 72 SER B N 1
ATOM 2402 C CA . SER B 1 72 ? 10.859 11 -11.727 1 97.88 72 SER B CA 1
ATOM 2403 C C . SER B 1 72 ? 10.039 10.336 -10.617 1 97.88 72 SER B C 1
ATOM 2405 O O . SER B 1 72 ? 9.039 9.672 -10.898 1 97.88 72 SER B O 1
ATOM 2407 N N . GLY B 1 73 ? 10.516 10.5 -9.383 1 96.88 73 GLY B N 1
ATOM 2408 C CA . GLY B 1 73 ? 9.742 10.102 -8.219 1 96.88 73 GLY B CA 1
ATOM 2409 C C . GLY B 1 73 ? 9.766 8.602 -7.973 1 96.88 73 GLY B C 1
ATOM 2410 O O . GLY B 1 73 ? 8.859 8.055 -7.336 1 96.88 73 GLY B O 1
ATOM 2411 N N . ILE B 1 74 ? 10.727 7.926 -8.523 1 98 74 ILE B N 1
ATOM 2412 C CA . ILE B 1 74 ? 10.898 6.492 -8.312 1 98 74 ILE B CA 1
ATOM 2413 C C . ILE B 1 74 ? 11.594 6.242 -6.98 1 98 74 ILE B C 1
ATOM 2415 O O . ILE B 1 74 ? 12.523 6.961 -6.613 1 98 74 ILE B O 1
ATOM 2419 N N . THR B 1 75 ? 11.102 5.301 -6.258 1 97.94 75 THR B N 1
ATOM 2420 C CA . THR B 1 75 ? 11.734 4.863 -5.02 1 97.94 75 THR B CA 1
ATOM 2421 C C . THR B 1 75 ? 12.43 3.52 -5.211 1 97.94 75 THR B C 1
ATOM 2423 O O . THR B 1 75 ? 11.797 2.543 -5.621 1 97.94 75 THR B O 1
ATOM 2426 N N . LEU B 1 76 ? 13.695 3.445 -4.941 1 98.19 76 LEU B N 1
ATOM 2427 C CA . LEU B 1 76 ? 14.484 2.219 -5.035 1 98.19 76 LEU B CA 1
ATOM 2428 C C . LEU B 1 76 ? 15.039 1.822 -3.672 1 98.19 76 LEU B C 1
ATOM 2430 O O . LEU B 1 76 ? 15.672 2.635 -2.992 1 98.19 76 LEU B O 1
ATOM 2434 N N . ARG B 1 77 ? 14.742 0.666 -3.242 1 97.81 77 ARG B N 1
ATOM 2435 C CA . ARG B 1 77 ? 15.367 0.082 -2.059 1 97.81 77 ARG B CA 1
ATOM 2436 C C . ARG B 1 77 ? 16.25 -1.108 -2.432 1 97.81 77 ARG B C 1
ATOM 2438 O O . ARG B 1 77 ? 15.766 -2.068 -3.043 1 97.81 77 ARG B O 1
ATOM 2445 N N . GLN B 1 78 ? 17.5 -1.019 -2.074 1 97.75 78 GLN B N 1
ATOM 2446 C CA . GLN B 1 78 ? 18.531 -2.012 -2.373 1 97.75 78 GLN B CA 1
ATOM 2447 C C . GLN B 1 78 ? 18.594 -2.312 -3.867 1 97.75 78 GLN B C 1
ATOM 2449 O O . GLN B 1 78 ? 18.453 -3.467 -4.281 1 97.75 78 GLN B O 1
ATOM 2454 N N . PRO B 1 79 ? 18.875 -1.244 -4.625 1 98.19 79 PRO B N 1
ATOM 2455 C CA . PRO B 1 79 ? 18.891 -1.431 -6.078 1 98.19 79 PRO B CA 1
ATOM 2456 C C . PRO B 1 79 ? 20 -2.383 -6.535 1 98.19 79 PRO B C 1
ATOM 2458 O O . PRO B 1 79 ? 19.938 -2.91 -7.652 1 98.19 79 PRO B O 1
ATOM 2461 N N . SER B 1 80 ? 20.969 -2.643 -5.738 1 97.81 80 SER B N 1
ATOM 2462 C CA . SER B 1 80 ? 22.047 -3.564 -6.078 1 97.81 80 SER B CA 1
ATOM 2463 C C . SER B 1 80 ? 21.531 -4.996 -6.191 1 97.81 80 SER B C 1
ATOM 2465 O O . SER B 1 80 ? 22.266 -5.887 -6.641 1 97.81 80 SER B O 1
ATOM 2467 N N . LYS B 1 81 ? 20.297 -5.227 -5.863 1 98.38 81 LYS B N 1
ATOM 2468 C CA . LYS B 1 81 ? 19.703 -6.551 -5.949 1 98.38 81 LYS B CA 1
ATOM 2469 C C . LYS B 1 81 ? 18.703 -6.633 -7.105 1 98.38 81 LYS B C 1
ATOM 2471 O O . LYS B 1 81 ? 17.922 -7.578 -7.191 1 98.38 81 LYS B O 1
ATOM 2476 N N . ILE B 1 82 ? 18.688 -5.688 -7.934 1 98.88 82 ILE B N 1
ATOM 2477 C CA . ILE B 1 82 ? 17.734 -5.598 -9.031 1 98.88 82 ILE B CA 1
ATOM 2478 C C . ILE B 1 82 ? 18.469 -5.703 -10.367 1 98.88 82 ILE B C 1
ATOM 2480 O O . ILE B 1 82 ? 19.438 -4.973 -10.609 1 98.88 82 ILE B O 1
ATOM 2484 N N . ASP B 1 83 ? 18.031 -6.613 -11.164 1 98.88 83 ASP B N 1
ATOM 2485 C CA . ASP B 1 83 ? 18.531 -6.824 -12.516 1 98.88 83 ASP B CA 1
ATOM 2486 C C . ASP B 1 83 ? 17.547 -6.305 -13.562 1 98.88 83 ASP B C 1
ATOM 2488 O O . ASP B 1 83 ? 16.406 -6.742 -13.609 1 98.88 83 ASP B O 1
ATOM 2492 N N . LEU B 1 84 ? 18.031 -5.402 -14.406 1 98.94 84 LEU B N 1
ATOM 2493 C CA . LEU B 1 84 ? 17.234 -4.863 -15.492 1 98.94 84 LEU B CA 1
ATOM 2494 C C . LEU B 1 84 ? 17.812 -5.258 -16.844 1 98.94 84 LEU B C 1
ATOM 2496 O O . LEU B 1 84 ? 19 -5.055 -17.094 1 98.94 84 LEU B O 1
ATOM 2500 N N . GLY B 1 85 ? 16.953 -5.809 -17.688 1 98.88 85 GLY B N 1
ATOM 2501 C CA . GLY B 1 85 ? 17.359 -6.066 -19.062 1 98.88 85 GLY B CA 1
ATOM 2502 C C . GLY B 1 85 ? 17.484 -4.805 -19.891 1 98.88 85 GLY B C 1
ATOM 2503 O O . GLY B 1 85 ? 17.688 -3.719 -19.344 1 98.88 85 GLY B O 1
ATOM 2504 N N . GLU B 1 86 ? 17.438 -4.996 -21.25 1 98.81 86 GLU B N 1
ATOM 2505 C CA . GLU B 1 86 ? 17.516 -3.867 -22.172 1 98.81 86 GLU B CA 1
ATOM 2506 C C . GLU B 1 86 ? 16.156 -3.191 -22.344 1 98.81 86 GLU B C 1
ATOM 2508 O O . GLU B 1 86 ? 15.117 -3.85 -22.281 1 98.81 86 GLU B O 1
ATOM 2513 N N . ASP B 1 87 ? 16.188 -1.85 -22.516 1 98.81 87 ASP B N 1
ATOM 2514 C CA . ASP B 1 87 ? 15.023 -1.06 -22.906 1 98.81 87 ASP B CA 1
ATOM 2515 C C . ASP B 1 87 ? 13.891 -1.202 -21.891 1 98.81 87 ASP B C 1
ATOM 2517 O O . ASP B 1 87 ? 12.734 -1.383 -22.266 1 98.81 87 ASP B O 1
ATOM 2521 N N . VAL B 1 88 ? 14.234 -1.225 -20.656 1 98.94 88 VAL B N 1
ATOM 2522 C CA . VAL B 1 88 ? 13.266 -1.215 -19.562 1 98.94 88 VAL B CA 1
ATOM 2523 C C . VAL B 1 88 ? 12.859 0.223 -19.25 1 98.94 88 VAL B C 1
ATOM 2525 O O . VAL B 1 88 ? 13.711 1.119 -19.219 1 98.94 88 VAL B O 1
ATOM 2528 N N . VAL B 1 89 ? 11.586 0.422 -19.016 1 98.94 89 VAL B N 1
ATOM 2529 C CA . VAL B 1 89 ? 11.078 1.746 -18.672 1 98.94 89 VAL B CA 1
ATOM 2530 C C . VAL B 1 89 ? 10.414 1.705 -17.312 1 98.94 89 VAL B C 1
ATOM 2532 O O . VAL B 1 89 ? 9.484 0.92 -17.078 1 98.94 89 VAL B O 1
ATOM 2535 N N . LEU B 1 90 ? 10.852 2.445 -16.375 1 98.88 90 LEU B N 1
ATOM 2536 C CA . LEU B 1 90 ? 10.195 2.701 -15.094 1 98.88 90 LEU B CA 1
ATOM 2537 C C . LEU B 1 90 ? 9.531 4.078 -15.094 1 98.88 90 LEU B C 1
ATOM 2539 O O . LEU B 1 90 ? 10.219 5.102 -15.117 1 98.88 90 LEU B O 1
ATOM 2543 N N . SER B 1 91 ? 8.281 4.09 -15.031 1 98.75 91 SER B N 1
ATOM 2544 C CA . SER B 1 91 ? 7.547 5.348 -15.094 1 98.75 91 SER B CA 1
ATOM 2545 C C . SER B 1 91 ? 7.457 6.008 -13.719 1 98.75 91 SER B C 1
ATOM 2547 O O . SER B 1 91 ? 7.973 5.469 -12.734 1 98.75 91 SER B O 1
ATOM 2549 N N . GLU B 1 92 ? 6.891 7.191 -13.742 1 98.56 92 GLU B N 1
ATOM 2550 C CA . GLU B 1 92 ? 6.84 8.008 -12.539 1 98.56 92 GLU B CA 1
ATOM 2551 C C . GLU B 1 92 ? 6.188 7.254 -11.383 1 98.56 92 GLU B C 1
ATOM 2553 O O . GLU B 1 92 ? 5.188 6.559 -11.57 1 98.56 92 GLU B O 1
ATOM 2558 N N . GLY B 1 93 ? 6.84 7.336 -10.188 1 98 93 GLY B N 1
ATOM 2559 C CA . GLY B 1 93 ? 6.207 6.898 -8.953 1 98 93 GLY B CA 1
ATOM 2560 C C . GLY B 1 93 ? 6.375 5.414 -8.695 1 98 93 GLY B C 1
ATOM 2561 O O . GLY B 1 93 ? 5.863 4.895 -7.699 1 98 93 GLY B O 1
ATOM 2562 N N . CYS B 1 94 ? 7.074 4.727 -9.539 1 98.75 94 CYS B N 1
ATOM 2563 C CA . CYS B 1 94 ? 7.309 3.307 -9.297 1 98.75 94 CYS B CA 1
ATOM 2564 C C . CYS B 1 94 ? 8.109 3.096 -8.016 1 98.75 94 CYS B C 1
ATOM 2566 O O . CYS B 1 94 ? 8.891 3.959 -7.621 1 98.75 94 CYS B O 1
ATOM 2568 N N . ILE B 1 95 ? 7.863 2.039 -7.344 1 98.81 95 ILE B N 1
ATOM 2569 C CA . ILE B 1 95 ? 8.602 1.613 -6.16 1 98.81 95 ILE B CA 1
ATOM 2570 C C . ILE B 1 95 ? 9.164 0.21 -6.379 1 98.81 95 ILE B C 1
ATOM 2572 O O . ILE B 1 95 ? 8.414 -0.734 -6.633 1 98.81 95 ILE B O 1
ATOM 2576 N N . LEU B 1 96 ? 10.422 0.03 -6.359 1 98.81 96 LEU B N 1
ATOM 2577 C CA . LEU B 1 96 ? 11.078 -1.273 -6.406 1 98.81 96 LEU B CA 1
ATOM 2578 C C . LEU B 1 96 ? 11.852 -1.539 -5.121 1 98.81 96 LEU B C 1
ATOM 2580 O O . LEU B 1 96 ? 12.836 -0.852 -4.828 1 98.81 96 LEU B O 1
ATOM 2584 N N . ASP B 1 97 ? 11.383 -2.436 -4.375 1 98.5 97 ASP B N 1
ATOM 2585 C CA . ASP B 1 97 ? 11.977 -2.842 -3.105 1 98.5 97 ASP B CA 1
ATOM 2586 C C . ASP B 1 97 ? 12.641 -4.211 -3.225 1 98.5 97 ASP B C 1
ATOM 2588 O O . ASP B 1 97 ? 11.969 -5.242 -3.193 1 98.5 97 ASP B O 1
ATOM 2592 N N . GLY B 1 98 ? 13.945 -4.223 -3.352 1 97.88 98 GLY B N 1
ATOM 2593 C CA . GLY B 1 98 ? 14.688 -5.445 -3.609 1 97.88 98 GLY B CA 1
ATOM 2594 C C . GLY B 1 98 ? 15.211 -6.102 -2.346 1 97.88 98 GLY B C 1
ATOM 2595 O O . GLY B 1 98 ? 16.125 -6.926 -2.4 1 97.88 98 GLY B O 1
ATOM 2596 N N . ARG B 1 99 ? 14.664 -5.758 -1.21 1 94.25 99 ARG B N 1
ATOM 2597 C CA . ARG B 1 99 ? 15.188 -6.266 0.057 1 94.25 99 ARG B CA 1
ATOM 2598 C C . ARG B 1 99 ? 15.086 -7.785 0.121 1 94.25 99 ARG B C 1
ATOM 2600 O O . ARG B 1 99 ? 14.008 -8.352 -0.054 1 94.25 99 ARG B O 1
ATOM 2607 N N . HIS B 1 100 ? 16.156 -8.32 0.432 1 93.88 100 HIS B N 1
ATOM 2608 C CA . HIS B 1 100 ? 16.266 -9.766 0.615 1 93.88 100 HIS B CA 1
ATOM 2609 C C . HIS B 1 100 ? 17.453 -10.117 1.508 1 93.88 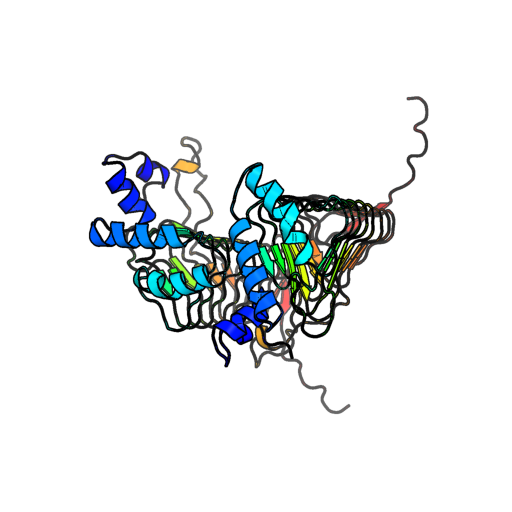100 HIS B C 1
ATOM 2611 O O . HIS B 1 100 ? 18.547 -9.578 1.337 1 93.88 100 HIS B O 1
ATOM 2617 N N . GLY B 1 101 ? 17.266 -11.07 2.375 1 88.94 101 GLY B N 1
ATOM 2618 C CA . GLY B 1 101 ? 18.328 -11.398 3.32 1 88.94 101 GLY B CA 1
ATOM 2619 C C . GLY B 1 101 ? 19.344 -12.383 2.766 1 88.94 101 GLY B C 1
ATOM 2620 O O . GLY B 1 101 ? 20.5 -12.398 3.191 1 88.94 101 GLY B O 1
ATOM 2621 N N . THR B 1 102 ? 19 -13.117 1.796 1 90.75 102 THR B N 1
ATOM 2622 C CA . THR B 1 102 ? 19.859 -14.219 1.396 1 90.75 102 THR B CA 1
ATOM 2623 C C . THR B 1 102 ? 20.141 -14.172 -0.105 1 90.75 102 THR B C 1
ATOM 2625 O O . THR B 1 102 ? 21.266 -14.383 -0.542 1 90.75 102 THR B O 1
ATOM 2628 N N . GLU B 1 103 ? 19.156 -13.852 -0.923 1 94.19 103 GLU B N 1
ATOM 2629 C CA . GLU B 1 103 ? 19.312 -13.883 -2.375 1 94.19 103 GLU B CA 1
ATOM 2630 C C . GLU B 1 103 ? 20.047 -12.641 -2.873 1 94.19 103 GLU B C 1
ATOM 2632 O O . GLU B 1 103 ? 19.75 -11.523 -2.461 1 94.19 103 GLU B O 1
ATOM 2637 N N . PRO B 1 104 ? 20.984 -12.859 -3.773 1 95.81 104 PRO B N 1
ATOM 2638 C CA . PRO B 1 104 ? 21.734 -11.711 -4.305 1 95.81 104 PRO B CA 1
ATOM 2639 C C . PRO B 1 104 ? 20.891 -10.852 -5.242 1 95.81 104 PRO B C 1
ATOM 2641 O O . PRO B 1 104 ? 21.094 -9.633 -5.312 1 95.81 104 PRO B O 1
ATOM 2644 N N . ILE B 1 105 ? 20.062 -11.508 -6.031 1 98.19 105 ILE B N 1
ATOM 2645 C CA . ILE B 1 105 ? 19.141 -10.812 -6.922 1 98.19 105 ILE B CA 1
ATOM 2646 C C . ILE B 1 105 ? 17.703 -11.133 -6.527 1 98.19 105 ILE B C 1
ATOM 2648 O O . ILE B 1 105 ? 17.312 -12.305 -6.477 1 98.19 105 ILE B O 1
ATOM 2652 N N . SER B 1 106 ? 16.953 -10.148 -6.215 1 98.44 106 SER B N 1
ATOM 2653 C CA . SER B 1 106 ? 15.586 -10.375 -5.758 1 98.44 106 SER B CA 1
ATOM 2654 C C . SER B 1 106 ? 14.57 -9.953 -6.816 1 98.44 106 SER B C 1
ATOM 2656 O O . SER B 1 106 ? 13.461 -10.484 -6.863 1 98.44 106 SER B O 1
ATOM 2658 N N . ILE B 1 107 ? 14.875 -8.969 -7.672 1 98.94 107 ILE B N 1
ATOM 2659 C CA . ILE B 1 107 ? 13.992 -8.516 -8.742 1 98.94 107 ILE B CA 1
ATOM 2660 C C . ILE B 1 107 ? 14.719 -8.617 -10.086 1 98.94 107 ILE B C 1
ATOM 2662 O O . ILE B 1 107 ? 15.844 -8.133 -10.227 1 98.94 107 ILE B O 1
ATOM 2666 N N . ARG B 1 108 ? 14.125 -9.266 -11.039 1 98.94 108 ARG B N 1
ATOM 2667 C CA . ARG B 1 108 ? 14.641 -9.375 -12.398 1 98.94 108 ARG B CA 1
ATOM 2668 C C . ARG B 1 108 ? 13.594 -8.93 -13.422 1 98.94 108 ARG B C 1
ATOM 2670 O O . ARG B 1 108 ? 12.508 -9.5 -13.492 1 98.94 108 ARG B O 1
ATOM 2677 N N . LEU B 1 109 ? 13.859 -7.902 -14.172 1 98.94 109 LEU B N 1
ATOM 2678 C CA . LEU B 1 109 ? 13.047 -7.48 -15.305 1 98.94 109 LEU B CA 1
ATOM 2679 C C . LEU B 1 109 ? 13.742 -7.801 -16.625 1 98.94 109 LEU B C 1
ATOM 2681 O O . LEU B 1 109 ? 14.891 -7.402 -16.844 1 98.94 109 LEU B O 1
ATOM 2685 N N . GLY B 1 110 ? 13.07 -8.492 -17.484 1 98.94 110 GLY B N 1
ATOM 2686 C CA . GLY B 1 110 ? 13.617 -8.812 -18.797 1 98.94 110 GLY B CA 1
ATOM 2687 C C . GLY B 1 110 ? 13.688 -7.621 -19.719 1 98.94 110 GLY B C 1
ATOM 2688 O O . GLY B 1 110 ? 13.562 -6.477 -19.281 1 98.94 110 GLY B O 1
ATOM 2689 N N . ASN B 1 111 ? 13.984 -7.914 -21.062 1 98.88 111 ASN B N 1
ATOM 2690 C CA . ASN B 1 111 ? 14.078 -6.863 -22.078 1 98.88 111 ASN B CA 1
ATOM 2691 C C . ASN B 1 111 ? 12.703 -6.305 -22.438 1 98.88 111 ASN B C 1
ATOM 2693 O O . ASN B 1 111 ? 11.711 -7.035 -22.438 1 98.88 111 ASN B O 1
ATOM 2697 N N . ASN B 1 112 ? 12.664 -4.992 -22.734 1 98.88 112 ASN B N 1
ATOM 2698 C CA . ASN B 1 112 ? 11.469 -4.332 -23.234 1 98.88 112 ASN B CA 1
ATOM 2699 C C . ASN B 1 112 ? 10.305 -4.438 -22.266 1 98.88 112 ASN B C 1
ATOM 2701 O O . ASN B 1 112 ? 9.172 -4.727 -22.656 1 98.88 112 ASN B O 1
ATOM 2705 N N . VAL B 1 113 ? 10.57 -4.367 -21 1 98.94 113 VAL B N 1
ATOM 2706 C CA . VAL B 1 113 ? 9.547 -4.332 -19.969 1 98.94 113 VAL B CA 1
ATOM 2707 C C . VAL B 1 113 ? 9.188 -2.881 -19.641 1 98.94 113 VAL B C 1
ATOM 2709 O O . VAL B 1 113 ? 10.078 -2.037 -19.5 1 98.94 113 VAL B O 1
ATOM 2712 N N . ILE B 1 114 ? 7.945 -2.586 -19.562 1 98.94 114 ILE B N 1
ATOM 2713 C CA . ILE B 1 114 ? 7.48 -1.258 -19.172 1 98.94 114 ILE B CA 1
ATOM 2714 C C . ILE B 1 114 ? 6.672 -1.349 -17.875 1 98.94 114 ILE B C 1
ATOM 2716 O O . ILE B 1 114 ? 5.676 -2.07 -17.812 1 98.94 114 ILE B O 1
ATOM 2720 N N . LEU B 1 115 ? 7.094 -0.71 -16.828 1 98.94 115 LEU B N 1
ATOM 2721 C CA . LEU B 1 115 ? 6.285 -0.446 -15.648 1 98.94 115 LEU B CA 1
ATOM 2722 C C . LEU B 1 115 ? 5.602 0.913 -15.75 1 98.94 115 LEU B C 1
ATOM 2724 O O . LEU B 1 115 ? 6.266 1.95 -15.75 1 98.94 115 LEU B O 1
ATOM 2728 N N . SER B 1 116 ? 4.324 0.892 -15.836 1 98.88 116 SER B N 1
ATOM 2729 C CA . SER B 1 116 ? 3.564 2.137 -15.891 1 98.88 116 SER B CA 1
ATOM 2730 C C . SER B 1 116 ? 3.598 2.863 -14.547 1 98.88 116 SER B C 1
ATOM 2732 O O . SER B 1 116 ? 4.285 2.434 -13.617 1 98.88 116 SER B O 1
ATOM 2734 N N . ASN B 1 117 ? 2.875 4.016 -14.5 1 98.81 117 ASN B N 1
ATOM 2735 C CA . ASN B 1 117 ? 2.945 4.887 -13.336 1 98.81 117 ASN B CA 1
ATOM 2736 C C . ASN B 1 117 ? 2.52 4.16 -12.062 1 98.81 117 ASN B C 1
ATOM 2738 O O . ASN B 1 117 ? 1.516 3.443 -12.055 1 98.81 117 ASN B O 1
ATOM 2742 N N . ASP B 1 118 ? 3.373 4.328 -10.984 1 98.62 118 ASP B N 1
ATOM 2743 C CA . ASP B 1 118 ? 3.006 3.93 -9.625 1 98.62 118 ASP B CA 1
ATOM 2744 C C . ASP B 1 118 ? 2.902 2.412 -9.508 1 98.62 118 ASP B C 1
ATOM 2746 O O . ASP B 1 118 ? 2.082 1.898 -8.742 1 98.62 118 ASP B O 1
ATOM 2750 N N . VAL B 1 119 ? 3.607 1.677 -10.344 1 98.94 119 VAL B N 1
ATOM 2751 C CA . VAL B 1 119 ? 3.752 0.242 -10.125 1 98.94 119 VAL B CA 1
ATOM 2752 C C . VAL B 1 119 ? 4.68 -0.009 -8.938 1 98.94 119 VAL B C 1
ATOM 2754 O O . VAL B 1 119 ? 5.703 0.663 -8.789 1 98.94 119 VAL B O 1
ATOM 2757 N N . MET B 1 120 ? 4.289 -0.96 -8.078 1 98.94 120 MET B N 1
ATOM 2758 C CA . MET B 1 120 ? 5.113 -1.337 -6.934 1 98.94 120 MET B CA 1
ATOM 2759 C C . MET B 1 120 ? 5.516 -2.807 -7.016 1 98.94 120 MET B C 1
ATOM 2761 O O . MET B 1 120 ? 4.66 -3.684 -7.133 1 98.94 120 MET B O 1
ATOM 2765 N N . ILE B 1 121 ? 6.777 -3.078 -7.031 1 98.94 121 ILE B N 1
ATOM 2766 C CA . ILE B 1 121 ? 7.336 -4.418 -6.879 1 98.94 121 ILE B CA 1
ATOM 2767 C C . ILE B 1 121 ? 8.078 -4.516 -5.547 1 98.94 121 ILE B C 1
ATOM 2769 O O . ILE B 1 121 ? 9.039 -3.781 -5.312 1 98.94 121 ILE B O 1
ATOM 2773 N N . SER B 1 122 ? 7.629 -5.375 -4.711 1 98.38 122 SER B N 1
ATOM 2774 C CA . SER B 1 122 ? 8.18 -5.453 -3.361 1 98.38 122 SER B CA 1
ATOM 2775 C C . SER B 1 122 ? 8.578 -6.879 -3.008 1 98.38 122 SER B C 1
ATOM 2777 O O . SER B 1 122 ? 7.754 -7.793 -3.066 1 98.38 122 SER B O 1
ATOM 2779 N N . CYS B 1 123 ? 9.805 -7.023 -2.631 1 97.31 123 CYS B N 1
ATOM 2780 C CA . CYS B 1 123 ? 10.305 -8.312 -2.164 1 97.31 123 CYS B CA 1
ATOM 2781 C C . CYS B 1 123 ? 10.602 -8.273 -0.671 1 97.31 123 CYS B C 1
ATOM 2783 O O . CYS B 1 123 ? 11.367 -7.418 -0.209 1 97.31 123 CYS B O 1
ATOM 2785 N N . LYS B 1 124 ? 10 -8.984 0.132 1 93.12 124 LYS B N 1
ATOM 2786 C CA . LYS B 1 124 ? 10.289 -9.211 1.545 1 93.12 124 LYS B CA 1
ATOM 2787 C C . LYS B 1 124 ? 10.758 -10.648 1.781 1 93.12 124 LYS B C 1
ATOM 2789 O O . LYS B 1 124 ? 10.008 -11.477 2.287 1 93.12 124 LYS B O 1
ATOM 2794 N N . ASN B 1 125 ? 11.938 -10.891 1.441 1 93.31 125 ASN B N 1
ATOM 2795 C CA . ASN B 1 125 ? 12.562 -12.211 1.43 1 93.31 125 ASN B CA 1
ATOM 2796 C C . ASN B 1 125 ? 11.922 -13.125 0.39 1 93.31 125 ASN B C 1
ATOM 2798 O O . ASN B 1 125 ? 11.734 -14.312 0.641 1 93.31 125 ASN B O 1
ATOM 2802 N N . GLY B 1 126 ? 11.422 -12.562 -0.602 1 96.88 126 GLY B N 1
ATOM 2803 C CA . GLY B 1 126 ? 10.953 -13.234 -1.804 1 96.88 126 GLY B CA 1
ATOM 2804 C C . GLY B 1 126 ? 11.617 -12.727 -3.07 1 96.88 126 GLY B C 1
ATOM 2805 O O . GLY B 1 126 ? 12.594 -11.969 -3.006 1 96.88 126 GLY B O 1
ATOM 2806 N N . THR B 1 127 ? 11.18 -13.258 -4.254 1 98.62 127 THR B N 1
ATOM 2807 C CA . THR B 1 127 ? 11.758 -12.82 -5.52 1 98.62 127 THR B CA 1
ATOM 2808 C C . THR B 1 127 ? 10.672 -12.562 -6.559 1 98.62 127 THR B C 1
ATOM 2810 O O . THR B 1 127 ? 9.609 -13.195 -6.527 1 98.62 127 THR B O 1
ATOM 2813 N N . VAL B 1 128 ? 10.914 -11.641 -7.434 1 98.94 128 VAL B N 1
ATOM 2814 C CA . VAL B 1 128 ? 10.023 -11.328 -8.539 1 98.94 128 VAL B CA 1
ATOM 2815 C C . VAL B 1 128 ? 10.797 -11.367 -9.859 1 98.94 128 VAL B C 1
ATOM 2817 O O . VAL B 1 128 ? 11.883 -10.797 -9.961 1 98.94 128 VAL B O 1
ATOM 2820 N N . SER B 1 129 ? 10.312 -12.062 -10.805 1 98.94 129 SER B N 1
ATOM 2821 C CA . SER B 1 129 ? 10.875 -12.094 -12.148 1 98.94 129 SER B CA 1
ATOM 2822 C C . SER B 1 129 ? 9.812 -11.805 -13.203 1 98.94 129 SER B C 1
ATOM 2824 O O . SER B 1 129 ? 8.727 -12.391 -13.18 1 98.94 129 SER B O 1
ATOM 2826 N N . ILE B 1 130 ? 10.086 -10.875 -14.086 1 98.94 130 ILE B N 1
ATOM 2827 C CA . ILE B 1 130 ? 9.203 -10.516 -15.188 1 98.94 130 ILE B CA 1
ATOM 2828 C C . ILE B 1 130 ? 9.93 -10.727 -16.516 1 98.94 130 ILE B C 1
ATOM 2830 O O . ILE B 1 130 ? 11.016 -10.18 -16.734 1 98.94 130 ILE B O 1
ATOM 2834 N N . GLY B 1 131 ? 9.359 -11.477 -17.375 1 98.94 131 GLY B N 1
ATOM 2835 C CA . GLY B 1 131 ? 9.984 -11.828 -18.641 1 98.94 131 GLY B CA 1
ATOM 2836 C C . GLY B 1 131 ? 9.969 -10.695 -19.641 1 98.94 131 GLY B C 1
ATOM 2837 O O . GLY B 1 131 ? 9.484 -9.602 -19.344 1 98.94 131 GLY B O 1
ATOM 2838 N N . ASN B 1 132 ? 10.531 -11.008 -20.875 1 98.94 132 ASN B N 1
ATOM 2839 C CA . ASN B 1 132 ? 10.656 -10.016 -21.938 1 98.94 132 ASN B CA 1
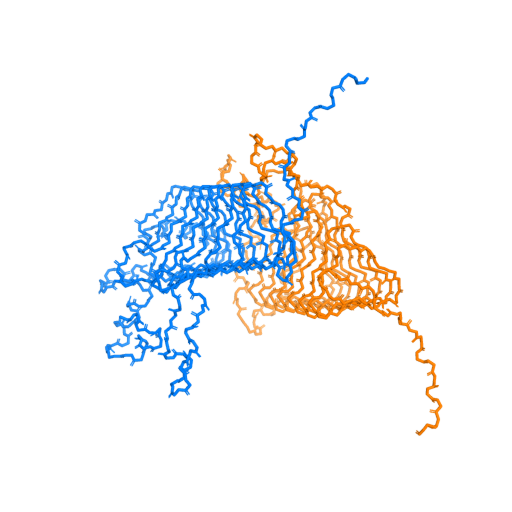ATOM 2840 C C . ASN B 1 132 ? 9.289 -9.555 -22.453 1 98.94 132 ASN B C 1
ATOM 2842 O O . ASN B 1 132 ? 8.336 -10.328 -22.438 1 98.94 132 ASN B O 1
ATOM 2846 N N . ASP B 1 133 ? 9.188 -8.273 -22.859 1 98.88 133 ASP B N 1
ATOM 2847 C CA . ASP B 1 133 ? 8.078 -7.734 -23.625 1 98.88 133 ASP B CA 1
ATOM 2848 C C . ASP B 1 133 ? 6.785 -7.742 -22.812 1 98.88 133 ASP B C 1
ATOM 2850 O O . ASP B 1 133 ? 5.723 -8.102 -23.312 1 98.88 133 ASP B O 1
ATOM 2854 N N . CYS B 1 134 ? 6.93 -7.5 -21.562 1 98.94 134 CYS B N 1
ATOM 2855 C CA . CYS B 1 134 ? 5.773 -7.395 -20.672 1 98.94 134 CYS B CA 1
ATOM 2856 C C . CYS B 1 134 ? 5.41 -5.938 -20.422 1 98.94 134 CYS B C 1
ATOM 2858 O O . CYS B 1 134 ? 6.285 -5.074 -20.375 1 98.94 134 CYS B O 1
ATOM 2860 N N . GLY B 1 135 ? 4.168 -5.688 -20.297 1 98.94 135 GLY B N 1
ATOM 2861 C CA . GLY B 1 135 ? 3.637 -4.426 -19.797 1 98.94 135 GLY B CA 1
ATOM 2862 C C . GLY B 1 135 ? 2.891 -4.562 -18.484 1 98.94 135 GLY B C 1
ATOM 2863 O O . GLY B 1 135 ? 1.913 -5.309 -18.391 1 98.94 135 GLY B O 1
ATOM 2864 N N . ILE B 1 136 ? 3.357 -3.922 -17.453 1 98.94 136 ILE B N 1
ATOM 2865 C CA . ILE B 1 136 ? 2.674 -3.846 -16.172 1 98.94 136 ILE B CA 1
ATOM 2866 C C . ILE B 1 136 ? 2.004 -2.48 -16.016 1 98.94 136 ILE B C 1
ATOM 2868 O O . ILE B 1 136 ? 2.684 -1.458 -15.898 1 98.94 136 ILE B O 1
ATOM 2872 N N . ASN B 1 137 ? 0.744 -2.457 -15.977 1 98.88 137 ASN B N 1
ATOM 2873 C CA . ASN B 1 137 ? 0.037 -1.184 -16.062 1 98.88 137 ASN B CA 1
ATOM 2874 C C . ASN B 1 137 ? -0.139 -0.542 -14.695 1 98.88 137 ASN B C 1
ATOM 2876 O O . ASN B 1 137 ? 0.199 -1.146 -13.672 1 98.88 137 ASN B O 1
ATOM 2880 N N . ALA B 1 138 ? -0.705 0.623 -14.656 1 98.88 138 ALA B N 1
ATOM 2881 C CA . ALA B 1 138 ? -0.581 1.598 -13.578 1 98.88 138 ALA B CA 1
ATOM 2882 C C . ALA B 1 138 ? -1.15 1.047 -12.273 1 98.88 138 ALA B C 1
ATOM 2884 O O . ALA B 1 138 ? -2.201 0.401 -12.273 1 98.88 138 ALA B O 1
ATOM 2885 N N . ARG B 1 139 ? -0.386 1.336 -11.172 1 98.69 139 ARG B N 1
ATOM 2886 C CA . ARG B 1 139 ? -0.828 1.157 -9.789 1 98.69 139 ARG B CA 1
ATOM 2887 C C . ARG B 1 139 ? -0.95 -0.323 -9.438 1 98.69 139 ARG B C 1
ATOM 2889 O O . ARG B 1 139 ? -1.56 -0.68 -8.43 1 98.69 139 ARG B O 1
ATOM 2896 N N . THR B 1 140 ? -0.405 -1.191 -10.266 1 98.88 140 THR B N 1
ATOM 2897 C CA . THR B 1 140 ? -0.317 -2.617 -9.969 1 98.88 140 THR B CA 1
ATOM 2898 C C . THR B 1 140 ? 0.722 -2.879 -8.883 1 98.88 140 THR B C 1
ATOM 2900 O O . THR B 1 140 ? 1.771 -2.23 -8.852 1 98.88 140 THR B O 1
ATOM 2903 N N . ILE B 1 141 ? 0.404 -3.779 -7.91 1 98.94 141 ILE B N 1
ATOM 2904 C CA . ILE B 1 141 ? 1.329 -4.199 -6.863 1 98.94 141 ILE B CA 1
ATOM 2905 C C . ILE B 1 141 ? 1.705 -5.664 -7.062 1 98.94 141 ILE B C 1
ATOM 2907 O O . ILE B 1 141 ? 0.83 -6.523 -7.191 1 98.94 141 ILE B O 1
ATOM 2911 N N . ILE B 1 142 ? 2.949 -5.938 -7.176 1 98.94 142 ILE B N 1
ATOM 2912 C CA . ILE B 1 142 ? 3.51 -7.285 -7.176 1 98.94 142 ILE B CA 1
ATOM 2913 C C . ILE B 1 142 ? 4.355 -7.492 -5.922 1 98.94 142 ILE B C 1
ATOM 2915 O O . ILE B 1 142 ? 5.355 -6.797 -5.715 1 98.94 142 ILE B O 1
ATOM 2919 N N . GLN B 1 143 ? 3.936 -8.391 -5.074 1 98.75 143 GLN B N 1
ATOM 2920 C CA . GLN B 1 143 ? 4.617 -8.594 -3.801 1 98.75 143 GLN B CA 1
ATOM 2921 C C . GLN B 1 143 ? 5.027 -10.047 -3.619 1 98.75 143 GLN B C 1
ATOM 2923 O O . GLN B 1 143 ? 4.25 -10.961 -3.904 1 98.75 143 GLN B O 1
ATOM 2928 N N . SER B 1 144 ? 6.238 -10.312 -3.242 1 98.56 144 SER B N 1
ATOM 2929 C CA . SER B 1 144 ? 6.766 -11.633 -2.93 1 98.56 144 SER B CA 1
ATOM 2930 C C . SER B 1 144 ? 7.359 -11.68 -1.526 1 98.56 144 SER B C 1
ATOM 2932 O O . SER B 1 144 ? 8.18 -10.828 -1.168 1 98.56 144 SER B O 1
ATOM 2934 N N . THR B 1 145 ? 6.906 -12.57 -0.765 1 96.69 145 THR B N 1
ATOM 2935 C CA . THR B 1 145 ? 7.367 -12.695 0.614 1 96.69 145 THR B CA 1
ATOM 2936 C C . THR B 1 145 ? 7.766 -14.133 0.926 1 96.69 145 THR B C 1
ATOM 2938 O O . THR B 1 145 ? 7.25 -15.07 0.32 1 96.69 145 THR B O 1
ATOM 2941 N N . ASN B 1 146 ? 8.664 -14.297 1.849 1 95.31 146 ASN B N 1
ATOM 2942 C CA . ASN B 1 146 ? 8.938 -15.57 2.504 1 95.31 146 ASN B CA 1
ATOM 2943 C C . ASN B 1 146 ? 9.25 -16.672 1.487 1 95.31 146 ASN B C 1
ATOM 2945 O O . ASN B 1 146 ? 8.656 -17.75 1.533 1 95.31 146 ASN B O 1
ATOM 2949 N N . LYS B 1 147 ? 10.047 -16.359 0.554 1 95.81 147 LYS B N 1
ATOM 2950 C CA . LYS B 1 147 ? 10.562 -17.297 -0.437 1 95.81 147 LYS B CA 1
ATOM 2951 C C . LYS B 1 147 ? 9.453 -17.812 -1.343 1 95.81 147 LYS B C 1
ATOM 2953 O O . LYS B 1 147 ? 9.523 -18.922 -1.856 1 95.81 147 LYS B O 1
ATOM 2958 N N . CYS B 1 148 ? 8.352 -17.125 -1.377 1 98.25 148 CYS B N 1
ATOM 2959 C CA . CYS B 1 148 ? 7.289 -17.391 -2.34 1 98.25 148 CYS B CA 1
ATOM 2960 C C . CYS B 1 148 ? 7.422 -16.484 -3.561 1 98.25 148 CYS B C 1
ATOM 2962 O O . CYS B 1 148 ? 6.996 -15.328 -3.533 1 98.25 148 CYS B O 1
ATOM 2964 N N . PRO B 1 149 ? 7.93 -17.016 -4.652 1 98.62 149 PRO B N 1
ATOM 2965 C CA . PRO B 1 149 ? 8.281 -16.156 -5.793 1 98.62 149 PRO B CA 1
ATOM 2966 C C . PRO B 1 149 ? 7.062 -15.75 -6.621 1 98.62 149 PRO B C 1
ATOM 2968 O O . PRO B 1 149 ? 6.051 -16.453 -6.621 1 98.62 149 PRO B O 1
ATOM 2971 N N . VAL B 1 150 ? 7.109 -14.609 -7.258 1 98.94 150 VAL B N 1
ATOM 2972 C CA . VAL B 1 150 ? 6.188 -14.234 -8.32 1 98.94 150 VAL B CA 1
ATOM 2973 C C . VAL B 1 150 ? 6.922 -14.219 -9.664 1 98.94 150 VAL B C 1
ATOM 2975 O O . VAL B 1 150 ? 7.859 -13.445 -9.852 1 98.94 150 VAL B O 1
ATOM 2978 N N . VAL B 1 151 ? 6.52 -15.102 -10.516 1 98.94 151 VAL B N 1
ATOM 2979 C CA . VAL B 1 151 ? 7.168 -15.258 -11.812 1 98.94 151 VAL B CA 1
ATOM 2980 C C . VAL B 1 151 ? 6.168 -14.945 -12.93 1 98.94 151 VAL B C 1
ATOM 2982 O O . VAL B 1 151 ? 5.121 -15.594 -13.031 1 98.94 151 VAL B O 1
ATOM 2985 N N . ILE B 1 152 ? 6.441 -13.938 -13.711 1 98.94 152 ILE B N 1
ATOM 2986 C CA . ILE B 1 152 ? 5.641 -13.547 -14.867 1 98.94 152 ILE B CA 1
ATOM 2987 C C . ILE B 1 152 ? 6.414 -13.836 -16.156 1 98.94 152 ILE B C 1
ATOM 2989 O O . ILE B 1 152 ? 7.473 -13.25 -16.391 1 98.94 152 ILE B O 1
ATOM 2993 N N . GLY B 1 153 ? 5.941 -14.703 -16.953 1 98.94 153 GLY B N 1
ATOM 2994 C CA . GLY B 1 153 ? 6.594 -15.055 -18.203 1 98.94 153 GLY B CA 1
ATOM 2995 C C . GLY B 1 153 ? 6.586 -13.93 -19.219 1 98.94 153 GLY B C 1
ATOM 2996 O O . GLY B 1 153 ? 6.035 -12.859 -18.953 1 98.94 153 GLY B O 1
ATOM 2997 N N . PRO B 1 154 ? 7.207 -14.219 -20.391 1 98.94 154 PRO B N 1
ATOM 2998 C CA . PRO B 1 154 ? 7.305 -13.172 -21.406 1 98.94 154 PRO B CA 1
ATOM 2999 C C . PRO B 1 154 ? 5.969 -12.891 -22.078 1 98.94 154 PRO B C 1
ATOM 3001 O O . PRO B 1 154 ? 5.078 -13.742 -22.078 1 98.94 154 PRO B O 1
ATOM 3004 N N . ASP B 1 155 ? 5.82 -11.703 -22.625 1 98.88 155 ASP B N 1
ATOM 3005 C CA . ASP B 1 155 ? 4.719 -11.289 -23.484 1 98.88 155 ASP B CA 1
ATOM 3006 C C . ASP B 1 155 ? 3.408 -11.211 -22.688 1 98.88 155 ASP B C 1
ATOM 3008 O O . ASP B 1 155 ? 2.33 -11.414 -23.25 1 98.88 155 ASP B O 1
ATOM 3012 N N . CYS B 1 156 ? 3.477 -11.031 -21.422 1 98.94 156 CYS B N 1
ATOM 3013 C CA . CYS B 1 156 ? 2.281 -10.875 -20.594 1 98.94 156 CYS B CA 1
ATOM 3014 C C . CYS B 1 156 ? 1.833 -9.422 -20.562 1 98.94 156 CYS B C 1
ATOM 3016 O O . CYS B 1 156 ? 2.652 -8.516 -20.688 1 98.94 156 CYS B O 1
ATOM 3018 N N . ILE B 1 157 ? 0.562 -9.18 -20.422 1 98.94 157 ILE B N 1
ATOM 3019 C CA . ILE B 1 157 ? -0.054 -7.879 -20.203 1 98.94 157 ILE B CA 1
ATOM 3020 C C . ILE B 1 157 ? -0.798 -7.883 -18.875 1 98.94 157 ILE B C 1
ATOM 3022 O O . ILE B 1 157 ? -1.789 -8.602 -18.703 1 98.94 157 ILE B O 1
ATOM 3026 N N . ILE B 1 158 ? -0.332 -7.145 -17.953 1 98.94 158 ILE B N 1
ATOM 3027 C CA . ILE B 1 158 ? -0.971 -7.027 -16.641 1 98.94 158 ILE B CA 1
ATOM 3028 C C . ILE B 1 158 ? -1.729 -5.703 -16.562 1 98.94 158 ILE B C 1
ATOM 3030 O O . ILE B 1 158 ? -1.123 -4.629 -16.609 1 98.94 158 ILE B O 1
ATOM 3034 N N . GLY B 1 159 ? -3.002 -5.746 -16.422 1 98.88 159 GLY B N 1
ATOM 3035 C CA . GLY B 1 159 ? -3.852 -4.566 -16.406 1 98.88 159 GLY B CA 1
ATOM 3036 C C . GLY B 1 159 ? -3.598 -3.66 -15.211 1 98.88 159 GLY B C 1
ATOM 3037 O O . GLY B 1 159 ? -2.664 -3.891 -14.438 1 98.88 159 GLY B O 1
ATOM 3038 N N . GLN B 1 160 ? -4.422 -2.549 -15.18 1 98.81 160 GLN B N 1
ATOM 3039 C CA . GLN B 1 160 ? -4.273 -1.551 -14.125 1 98.81 160 GLN B CA 1
ATOM 3040 C C . GLN B 1 160 ? -4.758 -2.09 -12.781 1 98.81 160 GLN B C 1
ATOM 3042 O O . GLN B 1 160 ? -5.734 -2.838 -12.727 1 98.81 160 GLN B O 1
ATOM 3047 N N . HIS B 1 161 ? -4.074 -1.661 -11.703 1 98.5 161 HIS B N 1
ATOM 3048 C CA . HIS B 1 161 ? -4.543 -1.886 -10.344 1 98.5 161 HIS B CA 1
ATOM 3049 C C . HIS B 1 161 ? -4.629 -3.375 -10.031 1 98.5 161 HIS B C 1
ATOM 3051 O O . HIS B 1 161 ? -5.508 -3.807 -9.273 1 98.5 161 HIS B O 1
ATOM 3057 N N . CYS B 1 162 ? -3.801 -4.227 -10.672 1 98.94 162 CYS B N 1
ATOM 3058 C CA . CYS B 1 162 ? -3.742 -5.645 -10.32 1 98.94 162 CYS B CA 1
ATOM 3059 C C . CYS B 1 162 ? -2.926 -5.863 -9.055 1 98.94 162 CYS B C 1
ATOM 3061 O O . CYS B 1 162 ? -2.186 -4.973 -8.625 1 98.94 162 CYS B O 1
ATOM 3063 N N . PHE B 1 163 ? -3.203 -6.961 -8.406 1 98.94 163 PHE B N 1
ATOM 3064 C CA . PHE B 1 163 ? -2.482 -7.355 -7.199 1 98.94 163 PHE B CA 1
ATOM 3065 C C . PHE B 1 163 ? -2.053 -8.812 -7.281 1 98.94 163 PHE B C 1
ATOM 3067 O O . PHE B 1 163 ? -2.896 -9.719 -7.293 1 98.94 163 PHE B O 1
ATOM 3074 N N . LEU B 1 164 ? -0.752 -9.062 -7.434 1 98.94 164 LEU B N 1
ATOM 3075 C CA . LEU B 1 164 ? -0.156 -10.398 -7.414 1 98.94 164 LEU B CA 1
ATOM 3076 C C . LEU B 1 164 ? 0.686 -10.594 -6.156 1 98.94 164 LEU B C 1
ATOM 3078 O O . LEU B 1 164 ? 1.607 -9.82 -5.895 1 98.94 164 LEU B O 1
ATOM 3082 N N . VAL B 1 165 ? 0.348 -11.664 -5.387 1 98.69 165 VAL B N 1
ATOM 3083 C CA . VAL B 1 165 ? 1.057 -11.789 -4.117 1 98.69 165 VAL B CA 1
ATOM 3084 C C . VAL B 1 165 ? 1.445 -13.242 -3.883 1 98.69 165 VAL B C 1
ATOM 3086 O O . VAL B 1 165 ? 0.582 -14.125 -3.832 1 98.69 165 VAL B O 1
ATOM 3089 N N . GLY B 1 166 ? 2.766 -13.516 -3.805 1 98.56 166 GLY B N 1
ATOM 3090 C CA . GLY B 1 166 ? 3.301 -14.758 -3.268 1 98.56 166 GLY B CA 1
ATOM 3091 C C . GLY B 1 166 ? 3.672 -14.664 -1.801 1 98.56 166 GLY B C 1
ATOM 3092 O O . GLY B 1 166 ? 4.398 -13.75 -1.396 1 98.56 166 GLY B O 1
ATOM 3093 N N . GLY B 1 167 ? 3.141 -15.625 -0.996 1 97.25 167 GLY B N 1
ATOM 3094 C CA . GLY B 1 167 ? 3.377 -15.57 0.438 1 97.25 167 GLY B CA 1
ATOM 3095 C C . GLY B 1 167 ? 2.506 -14.547 1.146 1 97.25 167 GLY B C 1
ATOM 3096 O O . GLY B 1 167 ? 2.977 -13.828 2.029 1 97.25 167 GLY B O 1
ATOM 3097 N N . GLY B 1 168 ? 1.326 -14.391 0.73 1 94 168 GLY B N 1
ATOM 3098 C CA . GLY B 1 168 ? 0.455 -13.336 1.229 1 94 168 GLY B CA 1
ATOM 3099 C C . GLY B 1 168 ? -0.375 -13.766 2.424 1 94 168 GLY B C 1
ATOM 3100 O O . GLY B 1 168 ? -1.045 -12.945 3.051 1 94 168 GLY B O 1
ATOM 3101 N N . SER B 1 169 ? -0.328 -15.023 2.799 1 95.75 169 SER B N 1
ATOM 3102 C CA . SER B 1 169 ? -1.227 -15.508 3.844 1 95.75 169 SER B CA 1
ATOM 3103 C C . SER B 1 169 ? -0.46 -15.859 5.113 1 95.75 169 SER B C 1
ATOM 3105 O O . SER B 1 169 ? 0.565 -16.547 5.059 1 95.75 169 SER B O 1
ATOM 3107 N N . TYR B 1 170 ? -0.98 -15.383 6.195 1 96.25 170 TYR B N 1
ATOM 3108 C CA . TYR B 1 170 ? -0.464 -15.758 7.508 1 96.25 170 TYR B CA 1
ATOM 3109 C C . TYR B 1 170 ? -0.999 -17.109 7.941 1 96.25 170 TYR B C 1
ATOM 3111 O O . TYR B 1 170 ? -2.068 -17.531 7.496 1 96.25 170 TYR B O 1
ATOM 3119 N N . HIS B 1 171 ? -0.207 -17.797 8.766 1 95.44 171 HIS B N 1
ATOM 3120 C CA . HIS B 1 171 ? -0.811 -18.859 9.555 1 95.44 171 HIS B CA 1
ATOM 3121 C C . HIS B 1 171 ? -1.83 -18.297 10.547 1 95.44 171 HIS B C 1
ATOM 3123 O O . HIS B 1 171 ? -1.634 -17.219 11.102 1 95.44 171 HIS B O 1
ATOM 3129 N N . ILE B 1 172 ? -2.947 -19.047 10.781 1 94.94 172 ILE B N 1
ATOM 3130 C CA . ILE B 1 172 ? -3.984 -18.484 11.641 1 94.94 172 ILE B CA 1
ATOM 3131 C C . ILE B 1 172 ? -4.492 -19.547 12.609 1 94.94 172 ILE B C 1
ATOM 3133 O O . ILE B 1 172 ? -5.578 -19.406 13.18 1 94.94 172 ILE B O 1
ATOM 3137 N N . ASP B 1 173 ? -3.783 -20.641 12.797 1 93.38 173 ASP B N 1
ATOM 3138 C CA . ASP B 1 173 ? -4.273 -21.797 13.523 1 93.38 173 ASP B CA 1
ATOM 3139 C C . ASP B 1 173 ? -4.207 -21.578 15.031 1 93.38 173 ASP B C 1
ATOM 3141 O O . ASP B 1 173 ? -4.922 -22.234 15.797 1 93.38 173 ASP B O 1
ATOM 3145 N N . ARG B 1 174 ? -3.346 -20.672 15.43 1 94.12 174 ARG B N 1
ATOM 3146 C CA . ARG B 1 174 ? -3.199 -20.422 16.859 1 94.12 174 ARG B CA 1
ATOM 3147 C C . ARG B 1 174 ? -4.066 -19.25 17.297 1 94.12 174 ARG B C 1
ATOM 3149 O O . ARG B 1 174 ? -4.16 -18.234 16.594 1 94.12 174 ARG B O 1
ATOM 3156 N N . LEU B 1 175 ? -4.641 -19.453 18.531 1 95.06 175 LEU B N 1
ATOM 3157 C CA . LEU B 1 175 ? -5.461 -18.375 19.062 1 95.06 175 LEU B CA 1
ATOM 3158 C C . LEU B 1 175 ? -4.762 -17.688 20.234 1 95.06 175 LEU B C 1
ATOM 3160 O O . LEU B 1 175 ? -5.215 -16.641 20.703 1 95.06 175 LEU B O 1
ATOM 3164 N N . ASP B 1 176 ? -3.615 -18.203 20.719 1 93.62 176 ASP B N 1
ATOM 3165 C CA . ASP B 1 176 ? -2.945 -17.719 21.922 1 93.62 176 ASP B CA 1
ATOM 3166 C C . ASP B 1 176 ? -1.918 -16.641 21.578 1 93.62 176 ASP B C 1
ATOM 3168 O O . ASP B 1 176 ? -1.368 -16 22.469 1 93.62 176 ASP B O 1
ATOM 3172 N N . ILE B 1 177 ? -1.609 -16.516 20.359 1 95.56 177 ILE B N 1
ATOM 3173 C CA . ILE B 1 177 ? -0.729 -15.438 19.922 1 95.56 177 ILE B CA 1
ATOM 3174 C C . ILE B 1 177 ? -1.367 -14.688 18.766 1 95.56 177 ILE B C 1
ATOM 3176 O O . ILE B 1 177 ? -2.176 -15.25 18.016 1 95.56 177 ILE B O 1
ATOM 3180 N N . PRO B 1 178 ? -1.004 -13.438 18.562 1 96.62 178 PRO B N 1
ATOM 3181 C CA . PRO B 1 178 ? -1.571 -12.664 17.453 1 96.62 178 PRO B CA 1
ATOM 3182 C C . PRO B 1 178 ? -1.262 -13.281 16.078 1 96.62 178 PRO B C 1
ATOM 3184 O O . PRO B 1 178 ? -0.213 -13.906 15.906 1 96.62 178 PRO B O 1
ATOM 3187 N N . ILE B 1 179 ? -2.146 -13.031 15.125 1 96.94 179 ILE B N 1
ATOM 3188 C CA . ILE B 1 179 ? -1.998 -13.523 13.758 1 96.94 179 ILE B CA 1
ATOM 3189 C C . ILE B 1 179 ? -0.669 -13.047 13.18 1 96.94 179 ILE B C 1
ATOM 3191 O O . ILE B 1 179 ? 0.069 -13.828 12.57 1 96.94 179 ILE B O 1
ATOM 3195 N N . ARG B 1 180 ? -0.267 -11.828 13.43 1 95.69 180 ARG B N 1
ATOM 3196 C CA . ARG B 1 180 ? 0.918 -11.203 12.852 1 95.69 180 ARG B CA 1
ATOM 3197 C C . ARG B 1 180 ? 2.188 -11.914 13.305 1 95.69 180 ARG B C 1
ATOM 3199 O O . ARG B 1 180 ? 3.256 -11.727 12.719 1 95.69 180 ARG B O 1
ATOM 3206 N N . GLU B 1 181 ? 2.129 -12.703 14.359 1 96.25 181 GLU B N 1
ATOM 3207 C CA . GLU B 1 181 ? 3.301 -13.359 14.93 1 96.25 181 GLU B CA 1
ATOM 3208 C C . GLU B 1 181 ? 3.377 -14.82 14.508 1 96.25 181 GLU B C 1
ATOM 3210 O O . GLU B 1 181 ? 4.309 -15.539 14.883 1 96.25 181 GLU B O 1
ATOM 3215 N N . GLN B 1 182 ? 2.412 -15.297 13.734 1 95.75 182 GLN B N 1
ATOM 3216 C CA . GLN B 1 182 ? 2.301 -16.734 13.469 1 95.75 182 GLN B CA 1
ATOM 3217 C C . GLN B 1 182 ? 3.059 -17.109 12.203 1 95.75 182 GLN B C 1
ATOM 3219 O O . GLN B 1 182 ? 3.17 -18.297 11.875 1 95.75 182 GLN B O 1
ATOM 3224 N N . GLY B 1 183 ? 3.555 -16.078 11.461 1 95 183 GLY B N 1
ATOM 3225 C CA . GLY B 1 183 ? 4.348 -16.375 10.273 1 95 183 GLY B CA 1
ATOM 3226 C C . GLY B 1 183 ? 3.51 -16.5 9.016 1 95 183 GLY B C 1
ATOM 3227 O O . GLY B 1 183 ? 2.281 -16.578 9.086 1 95 183 GLY B O 1
ATOM 3228 N N . ILE B 1 184 ? 4.199 -16.5 7.887 1 96.38 184 ILE B N 1
ATOM 3229 C CA . ILE B 1 184 ? 3.576 -16.531 6.566 1 96.38 184 ILE B CA 1
ATOM 3230 C C . ILE B 1 184 ? 3.59 -17.953 6.02 1 96.38 184 ILE B C 1
ATOM 3232 O O . ILE B 1 184 ? 4.598 -18.656 6.125 1 96.38 184 ILE B O 1
ATOM 3236 N N . GLN B 1 185 ? 2.486 -18.375 5.465 1 96 185 GLN B N 1
ATOM 3237 C CA . GLN B 1 185 ? 2.377 -19.703 4.852 1 96 185 GLN B CA 1
ATOM 3238 C C . GLN B 1 185 ? 3.215 -19.797 3.582 1 96 185 GLN B C 1
ATOM 3240 O O . GLN B 1 185 ? 3.271 -18.844 2.801 1 96 185 GLN B O 1
ATOM 3245 N N . ALA B 1 186 ? 3.883 -20.906 3.41 1 95.75 186 ALA B N 1
ATOM 3246 C CA . ALA B 1 186 ? 4.539 -21.188 2.135 1 95.75 186 ALA B CA 1
ATOM 3247 C C . ALA B 1 186 ? 3.523 -21.609 1.076 1 95.75 186 ALA B C 1
ATOM 3249 O O . ALA B 1 186 ? 3.168 -22.781 0.98 1 95.75 186 ALA B O 1
ATOM 3250 N N . ASP B 1 187 ? 3.16 -20.703 0.258 1 96.88 187 ASP B N 1
ATOM 3251 C CA . ASP B 1 187 ? 2.051 -20.984 -0.653 1 96.88 187 ASP B CA 1
ATOM 3252 C C . ASP B 1 187 ? 2.561 -21.312 -2.055 1 96.88 187 ASP B C 1
ATOM 3254 O O . ASP B 1 187 ? 1.768 -21.516 -2.975 1 96.88 187 ASP B O 1
ATOM 3258 N N . GLY B 1 188 ? 3.867 -21.359 -2.258 1 97.56 188 GLY B N 1
ATOM 3259 C CA . GLY B 1 188 ? 4.441 -21.734 -3.539 1 97.56 188 GLY B CA 1
ATOM 3260 C C . GLY B 1 188 ? 4.578 -20.578 -4.5 1 97.56 188 GLY B C 1
ATOM 3261 O O . GLY B 1 188 ? 5.203 -20.703 -5.555 1 97.56 188 GLY B O 1
ATOM 3262 N N . GLY B 1 189 ? 4.004 -19.406 -4.168 1 98.62 189 GLY B N 1
ATOM 3263 C CA . GLY B 1 189 ? 4.137 -18.219 -5 1 98.62 189 GLY B CA 1
ATOM 3264 C C . GLY B 1 189 ? 3.133 -18.172 -6.137 1 98.62 189 GLY B C 1
ATOM 3265 O O . GLY B 1 189 ? 2.117 -18.875 -6.102 1 98.62 189 GLY B O 1
ATOM 3266 N N . VAL B 1 190 ? 3.307 -17.25 -7.074 1 98.94 190 VAL B N 1
ATOM 3267 C CA . VAL B 1 190 ? 2.463 -17.031 -8.242 1 98.94 190 VAL B CA 1
ATOM 3268 C C . VAL B 1 190 ? 3.275 -17.281 -9.516 1 98.94 190 VAL B C 1
ATOM 3270 O O . VAL B 1 190 ? 4.406 -16.797 -9.641 1 98.94 190 VAL B O 1
ATOM 3273 N N . HIS B 1 191 ? 2.703 -18 -10.43 1 98.94 191 HIS B N 1
ATOM 3274 C CA . HIS B 1 191 ? 3.371 -18.266 -11.695 1 98.94 191 HIS B CA 1
ATOM 3275 C C . HIS B 1 191 ? 2.439 -18 -12.875 1 98.94 191 HIS B C 1
ATOM 3277 O O . HIS B 1 191 ? 1.45 -18.719 -13.062 1 98.94 191 HIS B O 1
ATOM 3283 N N . LEU B 1 192 ? 2.707 -16.938 -13.641 1 98.94 192 LEU B N 1
ATOM 3284 C CA . LEU B 1 192 ? 2.061 -16.719 -14.93 1 98.94 192 LEU B CA 1
ATOM 3285 C C . LEU B 1 192 ? 2.945 -17.188 -16.078 1 98.94 192 LEU B C 1
ATOM 3287 O O . LEU B 1 192 ? 4.059 -16.703 -16.25 1 98.94 192 LEU B O 1
ATOM 3291 N N . GLU B 1 193 ? 2.523 -18.125 -16.812 1 98.88 193 GLU B N 1
ATOM 3292 C CA . GLU B 1 193 ? 3.273 -18.531 -18 1 98.88 193 GLU B CA 1
ATOM 3293 C C . GLU B 1 193 ? 3.236 -17.453 -19.062 1 98.88 193 GLU B C 1
ATOM 3295 O O . GLU B 1 193 ? 2.842 -16.312 -18.797 1 98.88 193 GLU B O 1
ATOM 3300 N N . GLU B 1 194 ? 3.75 -17.781 -20.281 1 98.88 194 GLU B N 1
ATOM 3301 C CA . GLU B 1 194 ? 3.881 -16.75 -21.312 1 98.88 194 GLU B CA 1
ATOM 3302 C C . GLU B 1 194 ? 2.52 -16.359 -21.891 1 98.88 194 GLU B C 1
ATOM 3304 O O . GLU B 1 194 ? 1.596 -17.172 -21.906 1 98.88 194 GLU B O 1
ATOM 3309 N N . ASP B 1 195 ? 2.395 -15.117 -22.281 1 98.81 195 ASP B N 1
ATOM 3310 C CA . ASP B 1 195 ? 1.264 -14.617 -23.047 1 98.81 195 ASP B CA 1
ATOM 3311 C C . ASP B 1 195 ? -0.026 -14.664 -22.234 1 98.81 195 ASP B C 1
ATOM 3313 O O . ASP B 1 195 ? -1.086 -15.008 -22.766 1 98.81 195 ASP B O 1
ATOM 3317 N N . VAL B 1 196 ? 0.043 -14.406 -20.969 1 98.88 196 VAL B N 1
ATOM 3318 C CA . VAL B 1 196 ? -1.115 -14.273 -20.094 1 98.88 196 VAL B CA 1
ATOM 3319 C C . VAL B 1 196 ? -1.578 -12.82 -20.078 1 98.88 196 VAL B C 1
ATOM 3321 O O . VAL B 1 196 ? -0.757 -11.898 -20.047 1 98.88 196 VAL B O 1
ATOM 3324 N N . TRP B 1 197 ? -2.887 -12.609 -20.094 1 98.94 197 TRP B N 1
ATOM 3325 C CA . TRP B 1 197 ? -3.471 -11.281 -19.984 1 98.94 197 TRP B CA 1
ATOM 3326 C C . TRP B 1 197 ? -4.363 -11.172 -18.75 1 98.94 197 TRP B C 1
ATOM 3328 O O . TRP B 1 197 ? -5.328 -11.93 -18.609 1 98.94 197 TRP B O 1
ATOM 3338 N N . LEU B 1 198 ? -4.047 -10.289 -17.844 1 98.94 198 LEU B N 1
ATOM 3339 C CA . LEU B 1 198 ? -4.922 -9.906 -16.75 1 98.94 198 LEU B CA 1
ATOM 3340 C C . LEU B 1 198 ? -5.645 -8.602 -17.062 1 98.94 198 LEU B C 1
ATOM 3342 O O . LEU B 1 198 ? -5.004 -7.57 -17.281 1 98.94 198 LEU B O 1
ATOM 3346 N N . GLY B 1 199 ? -6.934 -8.633 -17.031 1 98.81 199 GLY B N 1
ATOM 3347 C CA . GLY B 1 199 ? -7.684 -7.391 -17.094 1 98.81 199 GLY B CA 1
ATOM 3348 C C . GLY B 1 199 ? -7.438 -6.492 -15.891 1 98.81 199 GLY B C 1
ATOM 3349 O O . GLY B 1 199 ? -6.574 -6.781 -15.055 1 98.81 199 GLY B O 1
ATOM 3350 N N . GLY B 1 200 ? -8.133 -5.355 -15.867 1 98.69 200 GLY B N 1
ATOM 3351 C CA . GLY B 1 200 ? -7.945 -4.441 -14.75 1 98.69 200 GLY B CA 1
ATOM 3352 C C . GLY B 1 200 ? -8.477 -4.984 -13.438 1 98.69 200 GLY B C 1
ATOM 3353 O O . GLY B 1 200 ? -9.469 -5.715 -13.422 1 98.69 200 GLY B O 1
ATOM 3354 N N . ASN B 1 201 ? -7.789 -4.637 -12.336 1 98.62 201 ASN B N 1
ATOM 3355 C CA . ASN B 1 201 ? -8.242 -4.934 -10.984 1 98.62 201 ASN B CA 1
ATOM 3356 C C . ASN B 1 201 ? -8.258 -6.434 -10.711 1 98.62 201 ASN B C 1
ATOM 3358 O O . ASN B 1 201 ? -9.094 -6.922 -9.953 1 98.62 201 ASN B O 1
ATOM 3362 N N . VAL B 1 202 ? -7.422 -7.203 -11.344 1 98.88 202 VAL B N 1
ATOM 3363 C CA . VAL B 1 202 ? -7.344 -8.641 -11.109 1 98.88 202 VAL B CA 1
ATOM 3364 C C . VAL B 1 202 ? -6.414 -8.922 -9.93 1 98.88 202 VAL B C 1
ATOM 3366 O O . VAL B 1 202 ? -5.387 -8.258 -9.766 1 98.88 202 VAL B O 1
ATOM 3369 N N . THR B 1 203 ? -6.809 -9.844 -9.055 1 98.88 203 THR B N 1
ATOM 3370 C CA . THR B 1 203 ? -5.988 -10.328 -7.949 1 98.88 203 THR B CA 1
ATOM 3371 C C . THR B 1 203 ? -5.578 -11.781 -8.172 1 98.88 203 THR B C 1
ATOM 3373 O O . THR B 1 203 ? -6.418 -12.625 -8.492 1 98.88 203 THR B O 1
ATOM 3376 N N . VAL B 1 204 ? -4.297 -12.07 -8.062 1 98.94 204 VAL B N 1
ATOM 3377 C CA . VAL B 1 204 ? -3.787 -13.43 -8.148 1 98.94 204 VAL B CA 1
ATOM 3378 C C . VAL B 1 204 ? -3.098 -13.812 -6.844 1 98.94 204 VAL B C 1
ATOM 3380 O O . VAL B 1 204 ? -2.109 -13.188 -6.449 1 98.94 204 VAL B O 1
ATOM 3383 N N . LEU B 1 205 ? -3.562 -14.891 -6.199 1 98.62 205 LEU B N 1
ATOM 3384 C CA . LEU B 1 205 ? -3.051 -15.266 -4.887 1 98.62 205 LEU B CA 1
ATOM 3385 C C . LEU B 1 205 ? -1.97 -16.344 -5.012 1 98.62 205 LEU B C 1
ATOM 3387 O O . LEU B 1 205 ? -1.852 -16.984 -6.051 1 98.62 205 LEU B O 1
ATOM 3391 N N . GLY B 1 206 ? -1.241 -16.469 -3.9 1 98.56 206 GLY B N 1
ATOM 3392 C CA . GLY B 1 206 ? -0.202 -17.484 -3.861 1 98.56 206 GLY B CA 1
ATOM 3393 C C . GLY B 1 206 ? -0.72 -18.875 -4.168 1 98.56 206 GLY B C 1
ATOM 3394 O O . GLY B 1 206 ? -1.845 -19.219 -3.797 1 98.56 206 GLY B O 1
ATOM 3395 N N . GLY B 1 207 ? 0.148 -19.672 -4.805 1 98.38 207 GLY B N 1
ATOM 3396 C CA . GLY B 1 207 ? -0.216 -21.031 -5.168 1 98.38 207 GLY B CA 1
ATOM 3397 C C . GLY B 1 207 ? -0.82 -21.141 -6.559 1 98.38 207 GLY B C 1
ATOM 3398 O O . GLY B 1 207 ? -1.038 -22.234 -7.066 1 98.38 207 GLY B O 1
ATOM 3399 N N . VAL B 1 208 ? -1.113 -20.031 -7.203 1 98.81 208 VAL B N 1
ATOM 3400 C CA . VAL B 1 208 ? -1.822 -20.031 -8.477 1 98.81 208 VAL B CA 1
ATOM 3401 C C . VAL B 1 208 ? -0.817 -20.062 -9.625 1 98.81 208 VAL B C 1
ATOM 3403 O O . VAL B 1 208 ? 0.148 -19.297 -9.641 1 98.81 208 VAL B O 1
ATOM 3406 N N . THR B 1 209 ? -0.984 -20.922 -10.523 1 98.88 209 THR B N 1
ATOM 3407 C CA . THR B 1 209 ? -0.333 -20.922 -11.828 1 98.88 209 THR B CA 1
ATOM 3408 C C . THR B 1 209 ? -1.347 -20.688 -12.945 1 98.88 209 THR B C 1
ATOM 3410 O O . THR B 1 209 ? -2.391 -21.344 -12.992 1 98.88 209 THR B O 1
ATOM 3413 N N . MET B 1 210 ? -1.091 -19.703 -13.75 1 98.94 210 MET B N 1
ATOM 3414 C CA . MET B 1 210 ? -1.917 -19.516 -14.938 1 98.94 210 MET B CA 1
ATOM 3415 C C . MET B 1 210 ? -1.187 -19.984 -16.188 1 98.94 210 MET B C 1
ATOM 3417 O O . MET B 1 210 ? -0.091 -19.5 -16.5 1 98.94 210 MET B O 1
ATOM 3421 N N . GLY B 1 211 ? -1.8 -20.875 -16.891 1 98.81 211 GLY B N 1
ATOM 3422 C CA . GLY B 1 211 ? -1.177 -21.453 -18.062 1 98.81 211 GLY B CA 1
ATOM 3423 C C . GLY B 1 211 ? -1.034 -20.484 -19.219 1 98.81 211 GLY B C 1
ATOM 3424 O O . GLY B 1 211 ? -1.727 -19.453 -19.266 1 98.81 211 GLY B O 1
ATOM 3425 N N . LYS B 1 212 ? -0.229 -20.875 -20.156 1 98.5 212 LYS B N 1
ATOM 3426 C CA . LYS B 1 212 ? 0.086 -20.062 -21.328 1 98.5 212 LYS B CA 1
ATOM 3427 C C . LYS B 1 212 ? -1.186 -19.578 -22.016 1 98.5 212 LYS B C 1
ATOM 3429 O O . LYS B 1 212 ? -2.127 -20.359 -22.203 1 98.5 212 LYS B O 1
ATOM 3434 N N . GLY B 1 213 ? -1.188 -18.344 -22.312 1 98.38 213 GLY B N 1
ATOM 3435 C CA . GLY B 1 213 ? -2.244 -17.781 -23.141 1 98.38 213 GLY B CA 1
ATOM 3436 C C . GLY B 1 213 ? -3.561 -17.625 -22.406 1 98.38 213 GLY B C 1
ATOM 3437 O O . GLY B 1 213 ? -4.59 -17.344 -23.016 1 98.38 213 GLY B O 1
ATOM 3438 N N . SER B 1 214 ? -3.666 -17.812 -21.172 1 98.44 214 SER B N 1
ATOM 3439 C CA . SER B 1 214 ? -4.91 -17.703 -20.406 1 98.44 214 SER B CA 1
ATOM 3440 C C . SER B 1 214 ? -5.215 -16.234 -20.078 1 98.44 214 SER B C 1
ATOM 3442 O O . SER B 1 214 ? -4.34 -15.375 -20.188 1 98.44 214 SER B O 1
ATOM 3444 N N . VAL B 1 215 ? -6.477 -15.992 -19.828 1 98.75 215 VAL B N 1
ATOM 3445 C CA . VAL B 1 215 ? -6.984 -14.641 -19.609 1 98.75 215 VAL B CA 1
ATOM 3446 C C . VAL B 1 215 ? -7.816 -14.609 -18.328 1 98.75 215 VAL B C 1
ATOM 3448 O O . VAL B 1 215 ? -8.609 -15.516 -18.062 1 98.75 215 VAL B O 1
ATOM 3451 N N . ALA B 1 216 ? -7.598 -13.648 -17.5 1 98.81 216 ALA B N 1
ATOM 3452 C CA . ALA B 1 216 ? -8.508 -13.32 -16.406 1 98.81 216 ALA B CA 1
ATOM 3453 C C . ALA B 1 216 ? -9.234 -12 -16.688 1 98.81 216 ALA B C 1
ATOM 3455 O O . ALA B 1 216 ? -8.594 -10.969 -16.891 1 98.81 216 ALA B O 1
ATOM 3456 N N . GLY B 1 217 ? -10.523 -12.055 -16.719 1 98.44 217 GLY B N 1
ATOM 3457 C CA . GLY B 1 217 ? -11.289 -10.836 -16.922 1 98.44 217 GLY B CA 1
ATOM 3458 C C . GLY B 1 217 ? -11.156 -9.852 -15.781 1 98.44 217 GLY B C 1
ATOM 3459 O O . GLY B 1 217 ? -10.734 -10.219 -14.68 1 98.44 217 GLY B O 1
ATOM 3460 N N . ALA B 1 218 ? -11.547 -8.609 -16.141 1 98.56 218 ALA B N 1
ATOM 3461 C CA . ALA B 1 218 ? -11.406 -7.543 -15.156 1 98.56 218 ALA B CA 1
ATOM 3462 C C . ALA B 1 218 ? -12.109 -7.902 -13.844 1 98.56 218 ALA B C 1
ATOM 3464 O O . ALA B 1 218 ? -13.219 -8.438 -13.859 1 98.56 218 ALA B O 1
ATOM 3465 N N . GLY B 1 219 ? -11.344 -7.637 -12.727 1 98.06 219 GLY B N 1
ATOM 3466 C CA . GLY B 1 219 ? -11.922 -7.805 -11.406 1 98.06 219 GLY B CA 1
ATOM 3467 C C . GLY B 1 219 ? -11.836 -9.227 -10.891 1 98.06 219 GLY B C 1
ATOM 3468 O O . GLY B 1 219 ? -12.211 -9.508 -9.75 1 98.06 219 GLY B O 1
ATOM 3469 N N . ALA B 1 220 ? -11.344 -10.141 -11.68 1 98.5 220 ALA B N 1
ATOM 3470 C CA . ALA 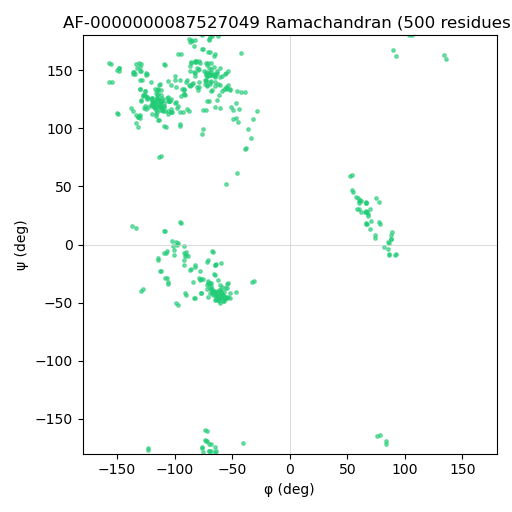B 1 220 ? -11.297 -11.547 -11.289 1 98.5 220 ALA B CA 1
ATOM 3471 C C . ALA B 1 220 ? -10.367 -11.758 -10.102 1 98.5 220 ALA B C 1
ATOM 3473 O O . ALA B 1 220 ? -9.359 -11.055 -9.961 1 98.5 220 ALA B O 1
ATOM 3474 N N . LEU B 1 221 ? -10.719 -12.664 -9.258 1 98.75 221 LEU B N 1
ATOM 3475 C CA . LEU B 1 221 ? -9.883 -13.125 -8.156 1 98.75 221 LEU B CA 1
ATOM 3476 C C . LEU B 1 221 ? -9.469 -14.578 -8.352 1 98.75 221 LEU B C 1
ATOM 3478 O O . LEU B 1 221 ? -10.297 -15.484 -8.211 1 98.75 221 LEU B O 1
ATOM 3482 N N . LEU B 1 222 ? -8.219 -14.82 -8.68 1 98.81 222 LEU B N 1
ATOM 3483 C CA . LEU B 1 222 ? -7.707 -16.172 -8.93 1 98.81 222 LEU B CA 1
ATOM 3484 C C . LEU B 1 222 ? -7.207 -16.797 -7.633 1 98.81 222 LEU B C 1
ATOM 3486 O O . LEU B 1 222 ? -6.219 -16.344 -7.055 1 98.81 222 LEU B O 1
ATOM 3490 N N . THR B 1 223 ? -7.844 -17.875 -7.215 1 97.88 223 THR B N 1
ATOM 3491 C CA . THR B 1 223 ? -7.457 -18.625 -6.02 1 97.88 223 THR B CA 1
ATOM 3492 C C . THR B 1 223 ? -6.98 -20.016 -6.383 1 97.88 223 THR B C 1
ATOM 3494 O O . THR B 1 223 ? -6.434 -20.734 -5.539 1 97.88 223 THR B O 1
ATOM 3497 N N . ARG B 1 224 ? -7.227 -20.359 -7.602 1 98.06 224 ARG B N 1
ATOM 3498 C CA . ARG B 1 224 ? -6.812 -21.656 -8.109 1 98.06 224 ARG B CA 1
ATOM 3499 C C . ARG B 1 224 ? -6.141 -21.531 -9.477 1 98.06 224 ARG B C 1
ATOM 3501 O O . ARG B 1 224 ? -6.43 -20.594 -10.227 1 98.06 224 ARG B O 1
ATOM 3508 N N . SER B 1 225 ? -5.332 -22.531 -9.695 1 98.81 225 SER B N 1
ATOM 3509 C CA . SER B 1 225 ? -4.613 -22.547 -10.969 1 98.81 225 SER B CA 1
ATOM 3510 C C . SER B 1 225 ? -5.559 -22.781 -12.141 1 98.81 225 SER B C 1
ATOM 3512 O O . SER B 1 225 ? -6.605 -23.422 -11.977 1 98.81 225 SER B O 1
ATOM 3514 N N . VAL B 1 226 ? -5.219 -22.281 -13.273 1 98.75 226 VAL B N 1
ATOM 3515 C CA . VAL B 1 226 ? -6.027 -22.469 -14.477 1 98.75 226 VAL B CA 1
ATOM 3516 C C . VAL B 1 226 ? -5.145 -22.969 -15.617 1 98.75 226 VAL B C 1
ATOM 3518 O O . VAL B 1 226 ? -3.975 -22.594 -15.711 1 98.75 226 VAL B O 1
ATOM 3521 N N . ALA B 1 227 ? -5.703 -23.719 -16.484 1 98.06 227 ALA B N 1
ATOM 3522 C CA . ALA B 1 227 ? -4.988 -24.312 -17.609 1 98.06 227 ALA B CA 1
ATOM 3523 C C . ALA B 1 227 ? -4.715 -23.281 -18.703 1 98.06 227 ALA B C 1
ATOM 3525 O O . ALA B 1 227 ? -5.246 -22.172 -18.656 1 98.06 227 ALA B O 1
ATOM 3526 N N . ALA B 1 228 ? -3.867 -23.734 -19.609 1 98.12 228 ALA B N 1
ATOM 3527 C CA . ALA B 1 228 ? -3.555 -22.891 -20.766 1 98.12 228 ALA B CA 1
ATOM 3528 C C . ALA B 1 228 ? -4.812 -22.562 -21.562 1 98.12 228 ALA B C 1
ATOM 3530 O O . ALA B 1 228 ? -5.738 -23.375 -21.625 1 98.12 228 ALA B O 1
ATOM 3531 N N . TYR B 1 229 ? -4.82 -21.359 -22.094 1 98.12 229 TYR B N 1
ATOM 3532 C CA . TYR B 1 229 ? -5.824 -20.906 -23.047 1 98.12 229 TYR B CA 1
ATOM 3533 C C . TYR B 1 229 ? -7.219 -20.953 -22.422 1 98.12 229 TYR B C 1
ATOM 3535 O O . TYR B 1 229 ? -8.188 -21.297 -23.109 1 98.12 229 TYR B O 1
ATOM 3543 N N . THR B 1 230 ? -7.359 -20.625 -21.188 1 97.94 230 THR B N 1
ATOM 3544 C CA . THR B 1 230 ? -8.656 -20.5 -20.531 1 97.94 230 THR B CA 1
ATOM 3545 C C . THR B 1 230 ? -8.984 -19.047 -20.25 1 97.94 230 THR B C 1
ATOM 3547 O O . THR B 1 230 ? -8.086 -18.203 -20.203 1 97.94 230 THR B O 1
ATOM 3550 N N . ILE B 1 231 ? -10.211 -18.766 -20.156 1 98.25 231 ILE B N 1
ATOM 3551 C CA . ILE B 1 231 ? -10.719 -17.453 -19.734 1 98.25 231 ILE B CA 1
ATOM 3552 C C . ILE B 1 231 ? -11.438 -17.594 -18.391 1 98.25 231 ILE B C 1
ATOM 3554 O O . ILE B 1 231 ? -12.383 -18.391 -18.266 1 98.25 231 ILE B O 1
ATOM 3558 N N . SER B 1 232 ? -10.953 -16.891 -17.438 1 98.25 232 SER B N 1
ATOM 3559 C CA . SER B 1 232 ? -11.508 -16.953 -16.078 1 98.25 232 SER B CA 1
ATOM 3560 C C . SER B 1 232 ? -12.172 -15.625 -15.703 1 98.25 232 SER B C 1
ATOM 3562 O O . SER B 1 232 ? -11.648 -14.555 -16.016 1 98.25 232 SER B O 1
ATOM 3564 N N . LEU B 1 233 ? -13.328 -15.68 -15.055 1 97.81 233 LEU B N 1
ATOM 3565 C CA . LEU B 1 233 ? -14.078 -14.508 -14.617 1 97.81 233 LEU B CA 1
ATOM 3566 C C . LEU B 1 233 ? -14.602 -14.695 -13.195 1 97.81 233 LEU B C 1
ATOM 3568 O O . LEU B 1 233 ? -14.805 -15.828 -12.75 1 97.81 233 LEU B O 1
ATOM 3572 N N . GLY B 1 234 ? -14.695 -13.539 -12.484 1 96.06 234 GLY B N 1
ATOM 3573 C CA . GLY B 1 234 ? -15.492 -13.562 -11.273 1 96.06 234 GLY B CA 1
ATOM 3574 C C . GLY B 1 234 ? -14.656 -13.602 -10.008 1 96.06 234 GLY B C 1
ATOM 3575 O O . GLY B 1 234 ? -13.43 -13.562 -10.07 1 96.06 234 GLY B O 1
ATOM 3576 N N . VAL B 1 235 ? -15.375 -13.625 -8.758 1 96.12 235 VAL B N 1
ATOM 3577 C CA . VAL B 1 235 ? -14.805 -13.641 -7.414 1 96.12 235 VAL B CA 1
ATOM 3578 C C . VAL B 1 235 ? -15.477 -14.719 -6.57 1 96.12 235 VAL B C 1
ATOM 3580 O O . VAL B 1 235 ? -16.625 -14.555 -6.141 1 96.12 235 VAL B O 1
ATOM 3583 N N . PRO B 1 236 ? -14.914 -15.805 -6.375 1 95.75 236 PRO B N 1
ATOM 3584 C CA . PRO B 1 236 ? -13.656 -16.25 -6.977 1 95.75 236 PRO B CA 1
ATOM 3585 C C . PRO B 1 236 ? -13.789 -16.562 -8.469 1 95.75 236 PRO B C 1
ATOM 3587 O O . PRO B 1 236 ? -14.891 -16.812 -8.953 1 95.75 236 PRO B O 1
ATOM 3590 N N . ALA B 1 237 ? -12.672 -16.469 -9.07 1 96.88 237 ALA B N 1
ATOM 3591 C CA . ALA B 1 237 ? -12.68 -16.641 -10.523 1 96.88 237 ALA B CA 1
ATOM 3592 C C . ALA B 1 237 ? -13 -18.078 -10.906 1 96.88 237 ALA B C 1
ATOM 3594 O O . ALA B 1 237 ? -12.531 -19.016 -10.258 1 96.88 237 ALA B O 1
ATOM 3595 N N . GLN B 1 238 ? -13.781 -18.203 -11.945 1 97.31 238 GLN B N 1
ATOM 3596 C CA . GLN B 1 238 ? -14.07 -19.484 -12.57 1 97.31 238 GLN B CA 1
ATOM 3597 C C . GLN B 1 238 ? -13.727 -19.469 -14.055 1 97.31 238 GLN B C 1
ATOM 3599 O O . GLN B 1 238 ? -13.875 -18.438 -14.727 1 97.31 238 GLN B O 1
ATOM 3604 N N . VAL B 1 239 ? -13.289 -20.656 -14.516 1 96.81 239 VAL B N 1
ATOM 3605 C CA . VAL B 1 239 ? -13.062 -20.797 -15.953 1 96.81 239 VAL B CA 1
ATOM 3606 C C . VAL B 1 239 ? -14.406 -20.828 -16.688 1 96.81 239 VAL B C 1
ATOM 3608 O O . VAL B 1 239 ? -15.234 -21.703 -16.438 1 96.81 239 VAL B O 1
ATOM 3611 N N . VAL B 1 240 ? -14.586 -19.953 -17.609 1 95.44 240 VAL B N 1
ATOM 3612 C CA . VAL B 1 240 ? -15.891 -19.891 -18.266 1 95.44 240 VAL B CA 1
ATOM 3613 C C . VAL B 1 240 ? -15.758 -20.344 -19.719 1 95.44 240 VAL B C 1
ATOM 3615 O O . VAL B 1 240 ? -16.75 -20.703 -20.344 1 95.44 240 VAL B O 1
ATOM 3618 N N . LYS B 1 241 ? -14.594 -20.234 -20.156 1 92.5 241 LYS B N 1
ATOM 3619 C CA . LYS B 1 241 ? -14.406 -20.594 -21.562 1 92.5 241 LYS B CA 1
ATOM 3620 C C . LYS B 1 241 ? -12.953 -20.969 -21.844 1 92.5 241 LYS B C 1
ATOM 3622 O O . LYS B 1 241 ? -12.047 -20.547 -21.125 1 92.5 241 LYS B O 1
ATOM 3627 N N . LYS B 1 242 ? -12.75 -21.766 -22.922 1 91.38 242 LYS B N 1
ATOM 3628 C CA . LYS B 1 242 ? -11.422 -22.031 -23.469 1 91.38 242 LYS B CA 1
ATOM 3629 C C . LYS B 1 242 ? -11.188 -21.219 -24.734 1 91.38 242 LYS B C 1
ATOM 3631 O O . LYS B 1 242 ? -12.094 -21.062 -25.562 1 91.38 242 LYS B O 1
ATOM 3636 N N . ARG B 1 243 ? -10.031 -20.688 -24.797 1 89.38 243 ARG B N 1
ATOM 3637 C CA . ARG B 1 243 ? -9.664 -20.016 -26.031 1 89.38 243 ARG B CA 1
ATOM 3638 C C . ARG B 1 243 ? -9.398 -21.016 -27.156 1 89.38 243 ARG B C 1
ATOM 3640 O O . ARG B 1 243 ? -8.602 -21.938 -26.984 1 89.38 243 ARG B O 1
ATOM 3647 N N . THR B 1 244 ? -10.18 -20.984 -28.156 1 84.06 244 THR B N 1
ATOM 3648 C CA . THR B 1 244 ? -10 -21.859 -29.312 1 84.06 244 THR B CA 1
ATOM 3649 C C . THR B 1 244 ? -9.648 -21.047 -30.547 1 84.06 244 THR B C 1
ATOM 3651 O O . THR B 1 244 ? -10.07 -19.891 -30.688 1 84.06 244 THR B O 1
ATOM 3654 N N . PRO B 1 245 ? -8.625 -21.547 -31.219 1 75.69 245 PRO B N 1
ATOM 3655 C CA . PRO B 1 245 ? -8.25 -20.812 -32.438 1 75.69 245 PRO B CA 1
ATOM 3656 C C . PRO B 1 245 ? -9.453 -20.406 -33.281 1 75.69 245 PRO B C 1
ATOM 3658 O O . PRO B 1 245 ? -10.469 -21.109 -33.281 1 75.69 245 PRO B O 1
ATOM 3661 N N . CYS B 1 246 ? -9.625 -19.078 -33.406 1 59.28 246 CYS B N 1
ATOM 3662 C CA . CYS B 1 246 ? -10.688 -18.625 -34.281 1 59.28 246 CYS B CA 1
ATOM 3663 C C . CYS B 1 246 ? -10.789 -19.484 -35.531 1 59.28 246 CYS B C 1
ATOM 3665 O O . CYS B 1 246 ? -9.828 -19.609 -36.281 1 59.28 246 CYS B O 1
ATOM 3667 N N . THR B 1 247 ? -11.406 -20.578 -35.5 1 52.06 247 THR B N 1
ATOM 3668 C CA . THR B 1 247 ? -11.656 -21.156 -36.812 1 52.06 247 THR B CA 1
ATOM 3669 C C . THR B 1 247 ? -12.188 -20.094 -37.781 1 52.06 247 THR B C 1
ATOM 3671 O O . THR B 1 247 ? -13 -19.25 -37.406 1 52.06 247 THR B O 1
ATOM 3674 N N . THR B 1 248 ? -11.781 -19.844 -39 1 43.97 248 THR B N 1
ATOM 3675 C CA . THR B 1 248 ? -12.289 -18.984 -40.062 1 43.97 248 THR B CA 1
ATOM 3676 C C . THR B 1 248 ? -13.812 -18.969 -40.062 1 43.97 248 THR B C 1
ATOM 3678 O O . THR B 1 248 ? -14.461 -20.016 -40.125 1 43.97 248 THR B O 1
ATOM 3681 N N . MET B 1 249 ? -14.562 -17.906 -39.469 1 38.88 249 MET B N 1
ATOM 3682 C CA . MET B 1 249 ? -15.945 -17.641 -39.844 1 38.88 249 MET B CA 1
ATOM 3683 C C . MET B 1 249 ? -16.188 -18 -41.312 1 38.88 249 MET B C 1
ATOM 3685 O O . MET B 1 249 ? -15.477 -17.516 -42.219 1 38.88 249 MET B O 1
ATOM 3689 N N . GLY B 1 250 ? -16.828 -18.953 -41.719 1 33.59 250 GLY B N 1
ATOM 3690 C CA . GLY B 1 250 ? -17.594 -18.969 -42.969 1 33.59 250 GLY B CA 1
ATOM 3691 C C . GLY B 1 250 ? -18.359 -17.688 -43.188 1 33.59 250 GLY B C 1
ATOM 3692 O O . GLY B 1 250 ? -18.547 -16.891 -42.281 1 33.59 250 GLY B O 1
ATOM 3693 N N . GLU B 1 251 ? -18.938 -17.344 -44.594 1 32.41 251 GLU B N 1
ATOM 3694 C CA . GLU B 1 251 ? -19.734 -16.375 -45.344 1 32.41 251 GLU B CA 1
ATOM 3695 C C . GLU B 1 251 ? -21 -16 -44.562 1 32.41 251 GLU B C 1
ATOM 3697 O O . GLU B 1 251 ? -21.922 -16.828 -44.438 1 32.41 251 GLU B O 1
ATOM 3702 N N . VAL B 1 252 ? -21.109 -15.5 -43.531 1 22.14 252 VAL B N 1
ATOM 3703 C CA . VAL B 1 252 ? -22.344 -14.719 -43.5 1 22.14 252 VAL B CA 1
ATOM 3704 C C . VAL B 1 252 ? -22.078 -13.305 -44 1 22.14 252 VAL B C 1
ATOM 3706 O O . VAL B 1 252 ? -21.047 -12.703 -43.688 1 22.14 252 VAL B O 1
#

InterPro domains:
  IPR011004 Trimeric LpxA-like superfamily [SSF51161] (107-245)
  IPR051159 Hexapeptide-repeat containing acetyltransferases [PTHR23416] (125-245)

Secondary structure (DSSP, 8-state):
----HHHHHHSSS-HHHHHIIIIIS---HHHHHHHHHHHHHTT--HHHHHHHHHHHGGGGSSEE-TT-EE-SS-EEESGGGEEE-SS-EE-TT-EEE---SS-S--EEE-TT-EE-TT-EEEEES--EEE-TT-EE-TT-EEEEETT--EEE-TT-EE-TT-EEEES--B----SSS-GGGS-B-----EEE-TT-EE-TT-EE-TT-EEPTT-EE-TT-EE-S-B-TTEEEEETTEEEEEE----------/----HHHHHHSSS-HHHHHIIIIIS---HHHHHHHHHHHHHTT--HHHHHHHHHHHGGGGSSEE-TT-EE-SS-EEESGGGEEE-SS-EE-TT-EEE---SS-S--EEE-TT-EE-TT-EEEEEB--EEE-TT-EE-TT-EEEEETT--EEE-TT-EE-TT-EEEES--B----SSS-GGGS-B-----EEE-TT-EE-TT-EE-TT-EEPTT-EE-TT-EE-S-B-TTEEEEETTEEEEEE----------

Foldseek 3Di:
DQPDLVCLCVDDDDNVVSCCVWAQVDPDPVSVVLVVVLVVLQAPADPVSFVVCLPRVQVSACHAEEQETEHHQEGEGNRPQEAEEANEYDYHQEYEGQDADPHSHAEYEYHCEYEEANEYEHEANEHEYAYHQEYAYYNEYAYEHDHAYAYHYEQEYHEAQEYFYGQPAFDDPDPPDDRVPRGTDRLNGEAEYYQEYEYACEYEYRVEYEEANEYEYHNEYDPYYDYHQFYWYDVPIDTDDGHDPPPPPDDD/DPPDLVCLCPPDDDNVVSCCVWAQVDPDPVSVVLSVVLVVLQADADPVSFVVCLPRVQVSACHAEEQETEHHQEGEGNRPQEAEEYNEYEYHQEYEGQDADPHSHAEYEYHQEYEEANEYEHEANEHEYAYHNEYAYYNEYAYEHDHAYAYHYYQEYHEYQEYFYGQPAFDDPDDPDDRVPRGTDRQNHEAEYYQEYEYACEYEYGVEYEEANEYEYHNEYDPYYDYHQFYWYDVPIDTDDGHDPPDPDDDD

Sequence (504 aa):
MMKKTHNAITGKGSPLSKYQDIMVGSRSFAAFLYYEWCQLLGPVPGALGLALRKLFWPAMFASCGRGCMFASGITLRQPSKIDLGEDVVLSEGCILDGRHGTEPISIRLGNNVILSNDVMISCKNGTVSIGNDCGINARTIIQSTNKCPVVIGPDCIIGQHCFLVGGGSYHIDRLDIPIREQGIQADGGVHLEEDVWLGGNVTVLGGVTMGKGSVAGAGALLTRSVAAYTISLGVPAQVVKKRTPCTTMGEVMMKKTHNAITGKGSPLSKYQDIMVGSRSFAAFLYYEWCQLLGPVPGALGLALRKLFWPAMFASCGRGCMFASGITLRQPSKIDLGEDVVLSEGCILDGRHGTEPISIRLGNNVILSNDVMISCKNGTVSIGNDCGINARTIIQSTNKCPVVIGPDCIIGQHCFLVGGGSYHIDRLDIPIREQGIQADGGVHLEEDVWLGGNVTVLGGVTMGKGSVAGAGALLTRSVAAYTISLGVPAQVVKKRTPCTTMGEV

Solvent-accessible surface area (backbone atoms only — not comparable to full-atom values): 23344 Å² total; per-residue (Å²): 125,85,65,51,70,62,46,55,72,67,42,91,70,55,71,65,58,41,46,23,59,60,38,51,61,44,86,47,64,70,57,44,52,54,50,53,56,49,57,67,46,26,66,39,50,53,68,65,20,35,52,51,38,47,70,57,48,50,78,50,29,59,38,57,36,64,73,43,42,44,44,36,51,48,44,68,21,12,39,50,13,26,35,38,28,32,40,24,36,40,30,40,46,20,33,42,34,22,42,43,90,78,56,71,64,17,33,38,40,26,35,45,22,38,36,31,44,38,22,34,41,39,23,55,41,14,29,39,38,37,27,37,49,21,42,38,28,39,48,17,39,39,35,10,19,69,68,5,34,28,38,37,30,34,38,20,39,38,27,36,46,21,38,38,29,5,27,75,41,59,37,68,85,57,85,87,52,62,51,92,74,55,43,63,40,81,36,76,3,26,37,36,34,39,26,25,38,36,29,37,44,22,36,40,37,36,53,19,37,40,25,41,50,15,34,33,38,60,53,11,28,38,73,59,58,46,61,56,25,27,33,25,42,34,78,70,41,39,77,76,47,69,64,57,65,68,72,76,82,72,93,119,128,85,62,52,71,60,46,57,71,70,46,93,73,55,71,65,59,40,44,23,60,60,38,51,61,43,88,46,64,69,59,44,52,52,49,45,56,48,40,64,44,25,67,40,62,66,69,66,20,36,51,52,37,47,69,56,47,49,76,51,29,60,37,57,36,64,73,43,43,44,46,35,49,49,45,67,20,12,38,50,13,27,36,39,29,33,39,23,36,42,29,41,45,19,32,42,32,22,42,44,89,77,56,71,67,19,30,36,38,26,36,45,23,37,36,30,45,38,21,33,40,38,22,54,41,13,29,40,38,37,28,37,50,20,41,38,29,37,50,18,38,39,35,10,19,69,68,5,35,30,38,37,31,34,49,20,39,39,27,36,46,21,39,39,29,4,27,73,44,61,36,66,55,59,78,88,51,53,43,84,75,56,45,64,41,80,37,75,3,27,37,37,34,41,41,26,38,36,29,40,43,21,35,40,35,37,52,19,37,39,25,41,49,15,34,34,38,61,52,12,28,38,75,58,59,44,58,56,26,27,32,27,40,41,71,68,40,41,78,76,45,69,67,62,80,80,66,82,80,74,92,120

Nearest PDB structures (foldseek):
  3nz2-assembly1_C  TM=5.895E-01  e=2.247E-07  Vibrio cholerae O1 biovar El Tor str. N16961
  4dcl-assembly1_A  TM=5.345E-01  e=6.717E-08  Staphylococcus aureus
  3srt-assembly2_B  TM=4.924E-01  e=7.064E-08  Clostridioides difficile 630
  5u2k-assembly1_A  TM=4.807E-01  e=1.429E-07  Staphylococcus aureus subsp. aureus COL
  1kqa-assembly1_A  TM=5.607E-01  e=6.872E-06  Escherichia coli

Radius of gyration: 23.54 Å; Cα contacts (8 Å, |Δi|>4): 1491; chains: 2; bounding box: 67×78×67 Å

Organism: NCBI:txid1859131

pLDDT: mean 93.51, std 13.19, range [21.89, 98.94]